Protein AF-0000000081202457 (afdb_homodimer)

Secondary structure (DSSP, 8-state):
----------------------------------------------------------------------------STTT-S---PPPPEEE-TTS-EEE-GGG--S-HHHHHHHHHHHHHHHHHTT--EEEEEEEGGGGGGHHHHHHTT-EEEEEETTEEEEEEE-SSSS--PPP---EEEEEEEEEB-TTSEEEEEEESS--GGGTT--B--EEEPPTT--HHHHHHHHHHHHH---EEEEEEEEEEEE-S-GGG-EEEEEEEEEEES-------TTTEEEEEEEEHHHHHT-HHHHH-HHHHHHHHHHHHHHTT----BEEEEEE-TTT--EEEEEE----SS--TTS--/----------------------------------------------------------------------------SSSTTS---PPPPEEE-TTS-EEE-GGG--SSHHHHHHHHHHHHHHHHHTT--EEEEEEEGGGGGGHHHHHHTT-EEEEEETTEEEEEEE-SSSS--PPP---EEEEEEEEEB-TTSEEEEEEESS--GGGTT--B--EEEPPTT--HHHHHHHHHHHHH---EEEEEEEEEEEE-S-GGG-EEEEEEEEEEES-------TTTEEEEEEEEHHHHHT-HHHHH-HHHHHHHHHHHHHHTT----BEEEEEE-TTT--EEEEEE----SS--TTS--

Sequence (706 aa):
MSEIGRIEKTYSSQFSSFRPLFDVKSTPQFCSYRGMSAKASHSTTPNNTYLTKKALSSVDEEKLGAGNLLYQVNGTNSSLFSRNLRMLDAFDDEYGGVIVDSERLPANPNVFASMLRFSISHWKTKEKKGIWLKLPAEKSDLVPVAVKEGFEYHHAERGYVMLTYWLPKGPSMLPANASHQVGIGGFVINGNNEVLVVQEKYCAPPFSGLWKIPTGFIVESEEIFTGSVREVKEETGIDTEFVEVVAFRHVHNVAFEKSDLFFICMLKPLSTQIMVDDHEIQAAKWMPLVEFVEQPLIQQDCMFKKVIDICIARLGKRYCGLSVHQLASTFDGKTSSLYYNVVDSHHNNCIGNMSEIGRIEKTYSSQFSSFRPLFDVKSTPQFCSYRGMSAKASHSTTPNNTYLTKKALSSVDEEKLGAGNLLYQVNGTNSSLFSRNLRMLDAFDDEYGGVIVDSERLPANPNVFASMLRFSISHWKTKEKKGIWLKLPAEKSDLVPVAVKEGFEYHHAERGYVMLTYWLPKGPSMLPANASHQVGIGGFVINGNNEVLVVQEKYCAPPFSGLWKIPTGFIVESEEIFTGSVREVKEETGIDTEFVEVVAFRHVHNVAFEKSDLFFICMLKPLSTQIMVDDHEIQAAKWMPLVEFVEQPLIQQDCMFKKVIDICIARLGKRYCGLSVHQLASTFDGKTSSLYYNVVDSHHNNCIGN

Organism: Hibiscus trionum (NCBI:txid183268)

Solvent-accessible surface area (backbone atoms only — not comparable to full-atom values): 41752 Å² total; per-residue (Å²): 139,93,77,87,77,89,85,76,92,79,87,76,88,84,83,82,79,84,82,81,81,89,79,87,84,76,86,68,88,81,77,85,72,88,75,86,76,77,76,73,75,86,81,83,83,91,82,85,80,79,83,79,82,78,86,88,82,79,90,74,87,73,81,85,83,87,73,83,71,73,76,67,80,66,83,71,68,71,71,56,69,59,52,74,71,48,59,65,54,63,43,76,48,96,79,50,21,37,37,46,41,59,89,69,57,67,84,49,50,70,60,36,46,55,18,48,54,53,32,52,54,51,38,52,75,70,63,34,39,41,36,40,42,53,38,41,59,91,46,30,67,42,50,33,52,44,42,74,74,61,35,33,40,50,37,33,38,62,60,29,40,34,30,33,37,62,63,55,86,74,81,74,80,72,81,78,69,50,34,21,33,46,33,34,31,36,48,33,51,51,95,82,52,22,31,45,30,30,26,62,64,79,61,59,74,93,48,63,86,46,73,36,57,40,62,43,70,49,55,61,68,50,51,71,60,58,33,38,36,49,42,40,26,57,50,30,44,31,46,51,42,71,64,31,37,52,34,37,35,45,39,55,64,46,80,92,57,20,19,38,37,37,37,35,29,40,33,42,60,77,50,81,64,75,42,68,27,79,86,59,37,65,44,66,48,77,36,50,44,71,60,59,59,62,33,65,71,37,63,63,22,57,56,55,39,49,53,49,50,51,52,53,32,35,76,70,35,48,44,73,36,27,34,77,42,81,42,56,35,69,85,76,62,48,69,30,36,36,32,32,57,76,79,57,76,81,67,64,45,63,46,70,127,133,92,72,88,77,85,85,79,90,80,84,73,86,81,84,83,84,84,83,79,82,91,82,85,82,72,85,69,86,76,86,74,78,86,77,86,78,84,64,84,82,82,86,82,84,88,82,86,88,76,87,78,83,78,88,79,73,88,85,80,89,74,92,74,86,92,85,85,77,78,75,68,80,70,80,74,68,70,72,57,67,61,51,75,73,49,60,64,55,62,44,74,46,99,80,50,20,39,37,45,43,59,88,70,58,68,84,49,50,69,61,36,45,54,19,47,53,53,34,52,55,52,38,52,75,69,64,34,38,43,37,39,41,51,39,42,58,91,45,31,68,42,50,30,53,43,43,75,73,62,35,32,40,50,36,32,38,61,58,30,40,33,30,34,37,63,63,54,87,72,82,73,84,70,80,78,70,51,32,20,33,46,34,34,31,36,50,33,51,51,97,82,53,22,31,44,29,31,26,61,64,77,62,59,75,92,50,63,85,46,72,36,58,40,63,43,70,47,56,59,68,50,51,71,60,56,33,39,36,48,42,40,26,56,50,30,42,31,47,51,42,71,64,31,38,54,34,37,33,45,39,54,63,45,80,92,60,20,20,38,38,38,37,35,28,40,32,40,61,75,51,82,64,75,42,69,28,78,86,59,36,65,45,67,46,79,36,50,46,68,60,59,59,64,33,64,71,37,64,64,20,56,57,54,40,50,55,50,50,50,52,52,31,34,76,69,37,48,42,73,37,27,34,76,42,80,42,56,35,70,84,76,62,48,68,29,36,37,32,33,57,75,77,55,76,81,65,62,43,65,44,64,128

pLDDT: mean 72.24, std 31.88, range [14.23, 98.69]

Nearest PDB structures (foldseek):
  4zbp-assembly2_C-2  TM=9.269E-01  e=1.007E-30  Arabidopsis thaliana
  4zb3-assembly1_A-2  TM=6.103E-01  e=7.722E-30  Arabidopsis thaliana
  3grn-assembly1_A  TM=7.832E-01  e=2.496E-08  Methanosarcina mazei
  3gwy-assembly1_B  TM=7.878E-01  e=4.466E-08  Bacteroides fragilis NCTC 9343
  5lpg-assembly1_B  TM=7.059E-01  e=7.298E-07  Homo sapiens

Structure (mmCIF, N/CA/C/O backbone):
data_AF-0000000081202457-model_v1
#
loop_
_entity.id
_entity.type
_entity.pdbx_description
1 polymer 'Nudix hydrolase homolog 8'
#
loop_
_atom_site.group_PDB
_atom_site.id
_atom_site.type_symbol
_atom_site.label_atom_id
_atom_site.label_alt_id
_atom_site.label_comp_id
_atom_site.label_asym_id
_atom_site.label_entity_id
_atom_site.label_seq_id
_atom_site.pdbx_PDB_ins_code
_atom_site.Cartn_x
_atom_site.Cartn_y
_atom_site.Cartn_z
_atom_site.occupancy
_atom_site.B_iso_or_equiv
_atom_site.auth_seq_id
_atom_site.auth_comp_id
_atom_site.auth_asym_id
_atom_site.auth_atom_id
_atom_site.pdbx_PDB_model_num
ATOM 1 N N . MET A 1 1 ? -31.625 -28.344 55.719 1 16.62 1 MET A N 1
ATOM 2 C CA . MET A 1 1 ? -32.812 -28.141 54.875 1 16.62 1 MET A CA 1
ATOM 3 C C . MET A 1 1 ? -32.469 -27.281 53.656 1 16.62 1 MET A C 1
ATOM 5 O O . MET A 1 1 ? -32.75 -27.656 52.531 1 16.62 1 MET A O 1
ATOM 9 N N . SER A 1 2 ? -32.625 -25.906 53.781 1 17.86 2 SER A N 1
ATOM 10 C CA . SER A 1 2 ? -33.375 -24.938 53 1 17.86 2 SER A CA 1
ATOM 11 C C . SER A 1 2 ? -32.562 -24.422 51.812 1 17.86 2 SER A C 1
ATOM 13 O O . SER A 1 2 ? -31.469 -23.891 52 1 17.86 2 SER A O 1
ATOM 15 N N . GLU A 1 3 ? -32.875 -24.719 50.438 1 18.86 3 GLU A N 1
ATOM 16 C CA . GLU A 1 3 ? -32.625 -24.859 49.031 1 18.86 3 GLU A CA 1
ATOM 17 C C . GLU A 1 3 ? -32.75 -23.516 48.312 1 18.86 3 GLU A C 1
ATOM 19 O O . GLU A 1 3 ? -32.406 -23.406 47.125 1 18.86 3 GLU A O 1
ATOM 24 N N . ILE A 1 4 ? -33.312 -22.453 48.844 1 19.28 4 ILE A N 1
ATOM 25 C CA . ILE A 1 4 ? -34.219 -21.625 48.062 1 19.28 4 ILE A CA 1
ATOM 26 C C . ILE A 1 4 ? -33.438 -20.938 46.938 1 19.28 4 ILE A C 1
ATOM 28 O O . ILE A 1 4 ? -32.375 -20.359 47.156 1 19.28 4 ILE A O 1
ATOM 32 N N . GLY A 1 5 ? -33.906 -20.922 45.5 1 19.33 5 GLY A N 1
ATOM 33 C CA . GLY A 1 5 ? -33.844 -20.812 44.062 1 19.33 5 GLY A CA 1
ATOM 34 C C . GLY A 1 5 ? -33.844 -19.391 43.562 1 19.33 5 GLY A C 1
ATOM 35 O O . GLY A 1 5 ? -34.906 -18.781 43.344 1 19.33 5 GLY A O 1
ATOM 36 N N . ARG A 1 6 ? -33.062 -18.422 43.969 1 17.25 6 ARG A N 1
ATOM 37 C CA . ARG A 1 6 ? -33.281 -17 43.719 1 17.25 6 ARG A CA 1
ATOM 38 C C . ARG A 1 6 ? -33.344 -16.734 42.219 1 17.25 6 ARG A C 1
ATOM 40 O O . ARG A 1 6 ? -32.406 -16.984 41.469 1 17.25 6 ARG A O 1
ATOM 47 N N . ILE A 1 7 ? -34.5 -16.484 41.438 1 18.27 7 ILE A N 1
ATOM 48 C CA . ILE A 1 7 ? -35.219 -16.406 40.156 1 18.27 7 ILE A CA 1
ATOM 49 C C . ILE A 1 7 ? -34.562 -15.336 39.281 1 18.27 7 ILE A C 1
ATOM 51 O O . ILE A 1 7 ? -33.812 -14.484 39.75 1 18.27 7 ILE A O 1
ATOM 55 N N . GLU A 1 8 ? -35.406 -14.352 38.312 1 16.8 8 GLU A N 1
ATOM 56 C CA . GLU A 1 8 ? -35.906 -14.148 36.938 1 16.8 8 GLU A CA 1
ATOM 57 C C . GLU A 1 8 ? -35.406 -12.805 36.406 1 16.8 8 GLU A C 1
ATOM 59 O O . GLU A 1 8 ? -35.562 -12.547 35.188 1 16.8 8 GLU A O 1
ATOM 64 N N . LYS A 1 9 ? -34.875 -11.742 36.875 1 16.97 9 LYS A N 1
ATOM 65 C CA . LYS A 1 9 ? -35.312 -10.422 36.438 1 16.97 9 LYS A CA 1
ATOM 66 C C . LYS A 1 9 ? -34.938 -10.164 34.969 1 16.97 9 LYS A C 1
ATOM 68 O O . LYS A 1 9 ? -33.781 -10.25 34.625 1 16.97 9 LYS A O 1
ATOM 73 N N . THR A 1 10 ? -35.938 -10.086 33.781 1 17.36 10 THR A N 1
ATOM 74 C CA . THR A 1 10 ? -36.188 -9.984 32.344 1 17.36 10 THR A CA 1
ATOM 75 C C . THR A 1 10 ? -35.875 -8.57 31.859 1 17.36 10 THR A C 1
ATOM 77 O O . THR A 1 10 ? -36.688 -7.652 32.062 1 17.36 10 THR A O 1
ATOM 80 N N . TYR A 1 11 ? -34.938 -7.738 32.094 1 16.66 11 TYR A N 1
ATOM 81 C CA . TYR A 1 11 ? -34.969 -6.332 31.719 1 16.66 11 TYR A CA 1
ATOM 82 C C . TYR A 1 11 ? -35.031 -6.176 30.203 1 16.66 11 TYR A C 1
ATOM 84 O O . TYR A 1 11 ? -34.125 -6.648 29.5 1 16.66 11 TYR A O 1
ATOM 92 N N . SER A 1 12 ? -36.25 -5.871 29.344 1 17.72 12 SER A N 1
ATOM 93 C CA . SER A 1 12 ? -36.844 -5.766 28.031 1 17.72 12 SER A CA 1
ATOM 94 C C . SER A 1 12 ? -36.438 -4.484 27.328 1 17.72 12 SER A C 1
ATOM 96 O O . SER A 1 12 ? -36.938 -4.156 26.25 1 17.72 12 SER A O 1
ATOM 98 N N . SER A 1 13 ? -35.562 -3.574 27.656 1 18.08 13 SER A N 1
ATOM 99 C CA . SER A 1 13 ? -35.75 -2.223 27.141 1 18.08 13 SER A CA 1
ATOM 100 C C . SER A 1 13 ? -35.719 -2.203 25.609 1 18.08 13 SER A C 1
ATOM 102 O O . SER A 1 13 ? -35.094 -3.047 24.984 1 18.08 13 SER A O 1
ATOM 104 N N . GLN A 1 14 ? -36.562 -1.277 24.844 1 17.86 14 GLN A N 1
ATOM 105 C CA . GLN A 1 14 ? -37.281 -0.792 23.672 1 17.86 14 GLN A CA 1
ATOM 106 C C . GLN A 1 14 ? -36.344 -0.209 22.625 1 17.86 14 GLN A C 1
ATOM 108 O O . GLN A 1 14 ? -35.656 0.776 22.891 1 17.86 14 GLN A O 1
ATOM 113 N N . PHE A 1 15 ? -35.625 -0.955 21.75 1 17.53 15 PHE A N 1
ATOM 114 C CA . PHE A 1 15 ? -34.719 -0.639 20.656 1 17.53 15 PHE A CA 1
ATOM 115 C C . PHE A 1 15 ? -35.438 0.172 19.578 1 17.53 15 PHE A C 1
ATOM 117 O O . PHE A 1 15 ? -36.344 -0.324 18.922 1 17.53 15 PHE A O 1
ATOM 124 N N . SER A 1 16 ? -35.688 1.486 19.75 1 17.66 16 SER A N 1
ATOM 125 C CA . SER A 1 16 ? -36.344 2.459 18.906 1 17.66 16 SER A CA 1
ATOM 126 C C . SER A 1 16 ? -35.844 2.393 17.469 1 17.66 16 SER A C 1
ATOM 128 O O . SER A 1 16 ? -34.656 2.225 17.234 1 17.66 16 SER A O 1
ATOM 130 N N . SER A 1 17 ? -36.781 2.211 16.406 1 17.94 17 SER A N 1
ATOM 131 C CA . SER A 1 17 ? -37.031 1.878 15.008 1 17.94 17 SER A CA 1
ATOM 132 C C . SER A 1 17 ? -36.656 3.031 14.078 1 17.94 17 SER A C 1
ATOM 134 O O . SER A 1 17 ? -37.25 4.113 14.156 1 17.94 17 SER A O 1
ATOM 136 N N . PHE A 1 18 ? -35.312 3.307 13.828 1 18.59 18 PHE A N 1
ATOM 137 C CA . PHE A 1 18 ? -34.938 4.449 13.008 1 18.59 18 PHE A CA 1
ATOM 138 C C . PHE A 1 18 ? -35.625 4.383 11.641 1 18.59 18 PHE A C 1
ATOM 140 O O . PHE A 1 18 ? -35.719 3.309 11.047 1 18.59 18 PHE A O 1
ATOM 147 N N . ARG A 1 19 ? -36.344 5.484 11.195 1 17.42 19 ARG A N 1
ATOM 148 C CA . ARG A 1 19 ? -37.25 5.895 10.125 1 17.42 19 ARG A CA 1
ATOM 149 C C . ARG A 1 19 ? -36.531 5.824 8.773 1 17.42 19 ARG A C 1
ATOM 151 O O . ARG A 1 19 ? -35.344 6.086 8.672 1 17.42 19 ARG A O 1
ATOM 158 N N . PRO A 1 20 ? -37.25 5.438 7.543 1 18.42 20 PRO A N 1
ATOM 159 C CA . PRO A 1 20 ? -37.094 4.988 6.156 1 18.42 20 PRO A CA 1
ATOM 160 C C . PRO A 1 20 ? -36.781 6.133 5.195 1 18.42 20 PRO A C 1
ATOM 162 O O . PRO A 1 20 ? -36.656 5.914 3.988 1 18.42 20 PRO A O 1
ATOM 165 N N . LEU A 1 21 ? -35.906 7.137 5.445 1 17.05 21 LEU A N 1
ATOM 166 C CA . LEU A 1 21 ? -36.25 8.297 4.629 1 17.05 21 LEU A CA 1
ATOM 167 C C . LEU A 1 21 ? -36.25 7.938 3.148 1 17.05 21 LEU A C 1
ATOM 169 O O . LEU A 1 21 ? -35.594 6.98 2.732 1 17.05 21 LEU A O 1
ATOM 173 N N . PHE A 1 22 ? -36.625 9.023 2.113 1 16.91 22 PHE A N 1
ATOM 174 C CA . PHE A 1 22 ? -37.375 9.297 0.893 1 16.91 22 PHE A CA 1
ATOM 175 C C . PHE A 1 22 ? -36.562 8.93 -0.34 1 16.91 22 PHE A C 1
ATOM 177 O O . PHE A 1 22 ? -35.344 8.766 -0.259 1 16.91 22 PHE A O 1
ATOM 184 N N . ASP A 1 23 ? -36.938 9.414 -1.692 1 17.47 23 ASP A N 1
ATOM 185 C CA . ASP A 1 23 ? -37.406 9.102 -3.039 1 17.47 23 ASP A CA 1
ATOM 186 C C . ASP A 1 23 ? -36.375 9.508 -4.09 1 17.47 23 ASP A C 1
ATOM 188 O O . ASP A 1 23 ? -36.562 9.273 -5.281 1 17.47 23 ASP A O 1
ATOM 192 N N . VAL A 1 24 ? -35.125 10.062 -3.891 1 18.16 24 VAL A N 1
ATOM 193 C CA . VAL A 1 24 ? -34.812 11.047 -4.918 1 18.16 24 VAL A CA 1
ATOM 194 C C . VAL A 1 24 ? -34.656 10.359 -6.273 1 18.16 24 VAL A C 1
ATOM 196 O O . VAL A 1 24 ? -34.156 9.242 -6.352 1 18.16 24 VAL A O 1
ATOM 199 N N . LYS A 1 25 ? -34.844 11.188 -7.504 1 17.77 25 LYS A N 1
ATOM 200 C CA . LYS A 1 25 ? -35.188 11.18 -8.922 1 17.77 25 LYS A CA 1
ATOM 201 C C . LYS A 1 25 ? -34.031 10.688 -9.773 1 17.77 25 LYS A C 1
ATOM 203 O O . LYS A 1 25 ? -32.875 11.016 -9.508 1 17.77 25 LYS A O 1
ATOM 208 N N . SER A 1 26 ? -34.188 9.711 -10.766 1 17.84 26 SER A N 1
ATOM 209 C CA . SER A 1 26 ? -33.562 8.844 -11.773 1 17.84 26 SER A CA 1
ATOM 210 C C . SER A 1 26 ? -33.094 9.656 -12.977 1 17.84 26 SER A C 1
ATOM 212 O O . SER A 1 26 ? -32.688 9.086 -13.992 1 17.84 26 SER A O 1
ATOM 214 N N . THR A 1 27 ? -32.375 10.914 -12.906 1 17.67 27 THR A N 1
ATOM 215 C CA . THR A 1 27 ? -32.469 11.484 -14.25 1 17.67 27 THR A CA 1
ATOM 216 C C . THR A 1 27 ? -31.594 10.68 -15.219 1 17.67 27 THR A C 1
ATOM 218 O O . THR A 1 27 ? -30.391 10.516 -15.008 1 17.67 27 THR A O 1
ATOM 221 N N . PRO A 1 28 ? -32.094 9.984 -16.281 1 17.69 28 PRO A N 1
ATOM 222 C CA . PRO A 1 28 ? -31.578 9.062 -17.297 1 17.69 28 PRO A CA 1
ATOM 223 C C . PRO A 1 28 ? -30.844 9.773 -18.422 1 17.69 28 PRO A C 1
ATOM 225 O O . PRO A 1 28 ? -30.391 9.133 -19.375 1 17.69 28 PRO A O 1
ATOM 228 N N . GLN A 1 29 ? -30.172 10.969 -18.328 1 17.72 29 GLN A N 1
ATOM 229 C CA . GLN A 1 29 ? -30.094 11.516 -19.672 1 17.72 29 GLN A CA 1
ATOM 230 C C . GLN A 1 29 ? -29.266 10.617 -20.578 1 17.72 29 GLN A C 1
ATOM 232 O O . GLN A 1 29 ? -28.156 10.227 -20.234 1 17.72 29 GLN A O 1
ATOM 237 N N . PHE A 1 30 ? -29.922 10.195 -21.75 1 16.8 30 PHE A N 1
ATOM 238 C CA . PHE A 1 30 ? -29.734 9.297 -22.891 1 16.8 30 PHE A CA 1
ATOM 239 C C . PHE A 1 30 ? -28.562 9.742 -23.75 1 16.8 30 PHE A C 1
ATOM 241 O O . PHE A 1 30 ? -28.125 10.891 -23.656 1 16.8 30 PHE A O 1
ATOM 248 N N . CYS A 1 31 ? -28.422 9.195 -24.984 1 16.94 31 CYS A N 1
ATOM 249 C CA . CYS A 1 31 ? -27.562 8.547 -25.969 1 16.94 31 CYS A CA 1
ATOM 250 C C . CYS A 1 31 ? -27.109 9.539 -27.031 1 16.94 31 CYS A C 1
ATOM 252 O O . CYS A 1 31 ? -26.422 9.164 -27.984 1 16.94 31 CYS A O 1
ATOM 254 N N . SER A 1 32 ? -27.469 10.852 -27.125 1 16.92 32 SER A N 1
ATOM 255 C CA . SER A 1 32 ? -27.578 11.18 -28.547 1 16.92 32 SER A CA 1
ATOM 256 C C . SER A 1 32 ? -26.203 11.195 -29.219 1 16.92 32 SER A C 1
ATOM 258 O O . SER A 1 32 ? -25.219 11.656 -28.625 1 16.92 32 SER A O 1
ATOM 260 N N . TYR A 1 33 ? -26.047 10.562 -30.5 1 17.05 33 TYR A N 1
ATOM 261 C CA . TYR A 1 33 ? -25.047 10.133 -31.484 1 17.05 33 TYR A CA 1
ATOM 262 C C . TYR A 1 33 ? -24.531 11.32 -32.281 1 17.05 33 TYR A C 1
ATOM 264 O O . TYR A 1 33 ? -23.75 11.141 -33.219 1 17.05 33 TYR A O 1
ATOM 272 N N . ARG A 1 34 ? -24.891 12.586 -31.938 1 15.95 34 ARG A N 1
ATOM 273 C CA . ARG A 1 34 ? -24.828 13.352 -33.188 1 15.95 34 ARG A CA 1
ATOM 274 C C . ARG A 1 34 ? -23.422 13.305 -33.781 1 15.95 34 ARG A C 1
ATOM 276 O O . ARG A 1 34 ? -22.422 13.398 -33.062 1 15.95 34 ARG A O 1
ATOM 283 N N . GLY A 1 35 ? -23.453 13.188 -35.188 1 15.92 35 GLY A N 1
ATOM 284 C CA . GLY A 1 35 ? -22.578 12.891 -36.312 1 15.92 35 GLY A CA 1
ATOM 285 C C . GLY A 1 35 ? -21.5 13.93 -36.531 1 15.92 35 GLY A C 1
ATOM 286 O O . GLY A 1 35 ? -20.312 13.602 -36.562 1 15.92 35 GLY A O 1
ATOM 287 N N . MET A 1 36 ? -22 15.055 -37.219 1 16.02 36 MET A N 1
ATOM 288 C CA . MET A 1 36 ? -21.406 15.32 -38.531 1 16.02 36 MET A CA 1
ATOM 289 C C . MET A 1 36 ? -20.062 16.047 -38.375 1 16.02 36 MET A C 1
ATOM 291 O O . MET A 1 36 ? -19.734 16.516 -37.281 1 16.02 36 MET A O 1
ATOM 295 N N . SER A 1 37 ? -19.922 17.062 -39.344 1 15.62 37 SER A N 1
ATOM 296 C CA . SER A 1 37 ? -19.047 17.406 -40.469 1 15.62 37 SER A CA 1
ATOM 297 C C . SER A 1 37 ? -18.078 18.531 -40.094 1 15.62 37 SER A C 1
ATOM 299 O O . SER A 1 37 ? -18.5 19.594 -39.656 1 15.62 37 SER A O 1
ATOM 301 N N . ALA A 1 38 ? -16.953 18.219 -39.719 1 17.08 38 ALA A N 1
ATOM 302 C CA . ALA A 1 38 ? -15.883 19.156 -39.375 1 17.08 38 ALA A CA 1
ATOM 303 C C . ALA A 1 38 ? -15.539 20.062 -40.562 1 17.08 38 ALA A C 1
ATOM 305 O O . ALA A 1 38 ? -14.375 20.406 -40.75 1 17.08 38 ALA A O 1
ATOM 306 N N . LYS A 1 39 ? -16.734 20.531 -41.25 1 15.96 39 LYS A N 1
ATOM 307 C CA . LYS A 1 39 ? -16.078 21.156 -42.375 1 15.96 39 LYS A CA 1
ATOM 308 C C . LYS A 1 39 ? -15.156 22.297 -41.938 1 15.96 39 LYS A C 1
ATOM 310 O O . LYS A 1 39 ? -15.555 23.141 -41.125 1 15.96 39 LYS A O 1
ATOM 315 N N . ALA A 1 40 ? -13.922 22.203 -42.188 1 16.55 40 ALA A N 1
ATOM 316 C CA . ALA A 1 40 ? -12.734 23 -41.906 1 16.55 40 ALA A CA 1
ATOM 317 C C . ALA A 1 40 ? -12.812 24.375 -42.594 1 16.55 40 ALA A C 1
ATOM 319 O O . ALA A 1 40 ? -11.938 25.219 -42.406 1 16.55 40 ALA A O 1
ATOM 320 N N . SER A 1 41 ? -14.031 24.547 -43.562 1 14.91 41 SER A N 1
ATOM 321 C CA . SER A 1 41 ? -13.352 25.297 -44.594 1 14.91 41 SER A CA 1
ATOM 322 C C . SER A 1 41 ? -12.805 26.625 -44.062 1 14.91 41 SER A C 1
ATOM 324 O O . SER A 1 41 ? -13.094 27 -42.906 1 14.91 41 SER A O 1
ATOM 326 N N . HIS A 1 42 ? -13.25 27.656 -44.906 1 15.14 42 HIS A N 1
ATOM 327 C CA . HIS A 1 42 ? -12.5 28.609 -45.75 1 15.14 42 HIS A CA 1
ATOM 328 C C . HIS A 1 42 ? -12.188 29.891 -44.969 1 15.14 42 HIS A C 1
ATOM 330 O O . HIS A 1 42 ? -12.75 30.125 -43.906 1 15.14 42 HIS A O 1
ATOM 336 N N . SER A 1 43 ? -12.273 30.969 -45.781 1 15.14 43 SER A N 1
ATOM 337 C CA . SER A 1 43 ? -11.352 32 -46.219 1 15.14 43 SER A CA 1
ATOM 338 C C . SER A 1 43 ? -11.539 33.281 -45.406 1 15.14 43 SER A C 1
ATOM 340 O O . SER A 1 43 ? -10.57 33.875 -44.938 1 15.14 43 SER A O 1
ATOM 342 N N . THR A 1 44 ? -12.773 33.969 -45.656 1 14.91 44 THR A N 1
ATOM 343 C CA . THR A 1 44 ? -12.523 35.219 -46.375 1 14.91 44 THR A CA 1
ATOM 344 C C . THR A 1 44 ? -12.094 36.312 -45.406 1 14.91 44 THR A C 1
ATOM 346 O O . THR A 1 44 ? -12.328 36.219 -44.188 1 14.91 44 THR A O 1
ATOM 349 N N . THR A 1 45 ? -12.555 37.594 -45.875 1 14.97 45 THR A N 1
ATOM 350 C CA . THR A 1 45 ? -11.969 38.875 -46.281 1 14.97 45 THR A CA 1
ATOM 351 C C . THR A 1 45 ? -11.969 39.875 -45.125 1 14.97 45 THR A C 1
ATOM 353 O O . THR A 1 45 ? -12.359 39.531 -44 1 14.97 45 THR A O 1
ATOM 356 N N . PRO A 1 46 ? -12.719 41.062 -45.344 1 15.97 46 PRO A N 1
ATOM 357 C CA . PRO A 1 46 ? -12.102 42.375 -45.531 1 15.97 46 PRO A CA 1
ATOM 358 C C . PRO A 1 46 ? -11.969 43.188 -44.25 1 15.97 46 PRO A C 1
ATOM 360 O O . PRO A 1 46 ? -12.539 42.812 -43.219 1 15.97 46 PRO A O 1
ATOM 363 N N . ASN A 1 47 ? -11.891 44.5 -44.562 1 15.06 47 ASN A N 1
ATOM 364 C CA . ASN A 1 47 ? -11.156 45.75 -44.344 1 15.06 47 ASN A CA 1
ATOM 365 C C . ASN A 1 47 ? -11.695 46.531 -43.156 1 15.06 47 ASN A C 1
ATOM 367 O O . ASN A 1 47 ? -10.938 46.938 -42.281 1 15.06 47 ASN A O 1
ATOM 371 N N . ASN A 1 48 ? -12.609 47.531 -43.531 1 15.19 48 ASN A N 1
ATOM 372 C CA . ASN A 1 48 ? -12.344 48.938 -43.438 1 15.19 48 ASN A CA 1
ATOM 373 C C . ASN A 1 48 ? -12.742 49.5 -42.094 1 15.19 48 ASN A C 1
ATOM 375 O O . ASN A 1 48 ? -13.484 48.875 -41.344 1 15.19 48 ASN A O 1
ATOM 379 N N . THR A 1 49 ? -12.672 50.812 -42.031 1 15.61 49 THR A N 1
ATOM 380 C CA . THR A 1 49 ? -12.203 52.031 -41.375 1 15.61 49 THR A CA 1
ATOM 381 C C . THR A 1 49 ? -13.289 52.625 -40.469 1 15.61 49 THR A C 1
ATOM 383 O O . THR A 1 49 ? -13.047 53.594 -39.75 1 15.61 49 THR A O 1
ATOM 386 N N . TYR A 1 50 ? -14.602 52.062 -40.531 1 14.23 50 TYR A N 1
ATOM 387 C CA . TYR A 1 50 ? -15.445 53.25 -40.5 1 14.23 50 TYR A CA 1
ATOM 388 C C . TYR A 1 50 ? -15.25 54 -39.219 1 14.23 50 TYR A C 1
ATOM 390 O O . TYR A 1 50 ? -14.664 53.5 -38.25 1 14.23 50 TYR A O 1
ATOM 398 N N . LEU A 1 51 ? -16.453 54.562 -38.812 1 14.57 51 LEU A N 1
ATOM 399 C CA . LEU A 1 51 ? -17.047 55.875 -38.625 1 14.57 51 LEU A CA 1
ATOM 400 C C . LEU A 1 51 ? -16.891 56.344 -37.188 1 14.57 51 LEU A C 1
ATOM 402 O O . LEU A 1 51 ? -16.859 55.531 -36.25 1 14.57 51 LEU A O 1
ATOM 406 N N . THR A 1 52 ? -16.641 57.656 -37.156 1 15.15 52 THR A N 1
ATOM 407 C CA . THR A 1 52 ? -16.297 58.844 -36.375 1 15.15 52 THR A CA 1
ATOM 408 C C . THR A 1 52 ? -17.391 59.156 -35.344 1 15.15 52 THR A C 1
ATOM 410 O O . THR A 1 52 ? -17.297 60.125 -34.625 1 15.15 52 THR A O 1
ATOM 413 N N . LYS A 1 53 ? -18.516 58.344 -35.312 1 14.64 53 LYS A N 1
ATOM 414 C CA . LYS A 1 53 ? -19.547 59.312 -34.969 1 14.64 53 LYS A CA 1
ATOM 415 C C . LYS A 1 53 ? -19.203 60.062 -33.688 1 14.64 53 LYS A C 1
ATOM 417 O O . LYS A 1 53 ? -18.438 59.531 -32.844 1 14.64 53 LYS A O 1
ATOM 422 N N . LYS A 1 54 ? -20.312 60.719 -33.312 1 15.3 54 LYS A N 1
ATOM 423 C CA . LYS A 1 54 ? -20.781 62.062 -32.938 1 15.3 54 LYS A CA 1
ATOM 424 C C . LYS A 1 54 ? -20.688 62.281 -31.438 1 15.3 54 LYS A C 1
ATOM 426 O O . LYS A 1 54 ? -20.188 63.312 -31 1 15.3 54 LYS A O 1
ATOM 431 N N . ALA A 1 55 ? -21.688 61.812 -30.688 1 14.64 55 ALA A N 1
ATOM 432 C CA . ALA A 1 55 ? -22.609 62.812 -30.172 1 14.64 55 ALA A CA 1
ATOM 433 C C . ALA A 1 55 ? -22.047 63.469 -28.906 1 14.64 55 ALA A C 1
ATOM 435 O O . ALA A 1 55 ? -21.188 62.906 -28.234 1 14.64 55 ALA A O 1
ATOM 436 N N . LEU A 1 56 ? -23.109 64.062 -28.234 1 14.78 56 LEU A N 1
ATOM 437 C CA . LEU A 1 56 ? -23.531 65.375 -27.641 1 14.78 56 LEU A CA 1
ATOM 438 C C . LEU A 1 56 ? -23.078 65.438 -26.188 1 14.78 56 LEU A C 1
ATOM 440 O O . LEU A 1 56 ? -22.969 64.438 -25.484 1 14.78 56 LEU A O 1
ATOM 444 N N . SER A 1 57 ? -22.875 66.688 -25.891 1 15.05 57 SER A N 1
ATOM 445 C CA . SER A 1 57 ? -22.188 67.625 -24.984 1 15.05 57 SER A CA 1
ATOM 446 C C . SER A 1 57 ? -22.688 67.438 -23.547 1 15.05 57 SER A C 1
ATOM 448 O O . SER A 1 57 ? -21.891 67.25 -22.641 1 15.05 57 SER A O 1
ATOM 450 N N . SER A 1 58 ? -23.672 68.312 -23.203 1 15.3 58 SER A N 1
ATOM 451 C CA . SER A 1 58 ? -23.406 69.5 -22.328 1 15.3 58 SER A CA 1
ATOM 452 C C . SER A 1 58 ? -23.719 69.125 -20.875 1 15.3 58 SER A C 1
ATOM 454 O O . SER A 1 58 ? -22.922 69.438 -19.984 1 15.3 58 SER A O 1
ATOM 456 N N . VAL A 1 59 ? -25.078 69.188 -20.453 1 16.22 59 VAL A N 1
ATOM 457 C CA . VAL A 1 59 ? -25.516 70.25 -19.547 1 16.22 59 VAL A CA 1
ATOM 458 C C . VAL A 1 59 ? -25.188 69.875 -18.109 1 16.22 59 VAL A C 1
ATOM 460 O O . VAL A 1 59 ? -25.203 68.688 -17.75 1 16.22 59 VAL A O 1
ATOM 463 N N . ASP A 1 60 ? -25.094 70.938 -17.188 1 16.16 60 ASP A N 1
ATOM 464 C CA . ASP A 1 60 ? -24.438 71.562 -16.047 1 16.16 60 ASP A CA 1
ATOM 465 C C . ASP A 1 60 ? -25.141 71.188 -14.742 1 16.16 60 ASP A C 1
ATOM 467 O O . ASP A 1 60 ? -24.609 71.438 -13.656 1 16.16 60 ASP A O 1
ATOM 471 N N . GLU A 1 61 ? -26.5 70.938 -14.703 1 17.19 61 GLU A N 1
ATOM 472 C CA . GLU A 1 61 ? -27.172 71.625 -13.617 1 17.19 61 GLU A CA 1
ATOM 473 C C . GLU A 1 61 ? -26.75 71.062 -12.258 1 17.19 61 GLU A C 1
ATOM 475 O O . GLU A 1 61 ? -26.797 69.875 -12.023 1 17.19 61 GLU A O 1
ATOM 480 N N . GLU A 1 62 ? -26.234 72.062 -11.391 1 17.34 62 GLU A N 1
ATOM 481 C CA . GLU A 1 62 ? -25.531 72.062 -10.109 1 17.34 62 GLU A CA 1
ATOM 482 C C . GLU A 1 62 ? -26.484 71.75 -8.961 1 17.34 62 GLU A C 1
ATOM 484 O O . GLU A 1 62 ? -26.078 71.75 -7.793 1 17.34 62 GLU A O 1
ATOM 489 N N . LYS A 1 63 ? -27.766 71.5 -9.211 1 18.02 63 LYS A N 1
ATOM 490 C CA . LYS A 1 63 ? -28.562 71.938 -8.07 1 18.02 63 LYS A CA 1
ATOM 491 C C . LYS A 1 63 ? -28.047 71.312 -6.773 1 18.02 63 LYS A C 1
ATOM 493 O O . LYS A 1 63 ? -27.641 70.188 -6.766 1 18.02 63 LYS A O 1
ATOM 498 N N . LEU A 1 64 ? -28.266 72.188 -5.715 1 17.5 64 LEU A N 1
ATOM 499 C CA . LEU A 1 64 ? -27.844 72.625 -4.387 1 17.5 64 LEU A CA 1
ATOM 500 C C . LEU A 1 64 ? -28.125 71.562 -3.344 1 17.5 64 LEU A C 1
ATOM 502 O O . LEU A 1 64 ? -28.656 70.5 -3.672 1 17.5 64 LEU A O 1
ATOM 506 N N . GLY A 1 65 ? -28.859 72 -2.217 1 16.33 65 GLY A N 1
ATOM 507 C CA . GLY A 1 65 ? -28.516 72.312 -0.844 1 16.33 65 GLY A CA 1
ATOM 508 C C . GLY A 1 65 ? -28.75 71.188 0.13 1 16.33 65 GLY A C 1
ATOM 509 O O . GLY A 1 65 ? -27.844 70.812 0.878 1 16.33 65 GLY A O 1
ATOM 510 N N . ALA A 1 66 ? -30.016 71.25 0.773 1 19.2 66 ALA A N 1
ATOM 511 C CA . ALA A 1 66 ? -30.297 71.312 2.203 1 19.2 66 ALA A CA 1
ATOM 512 C C . ALA A 1 66 ? -30.266 69.938 2.836 1 19.2 66 ALA A C 1
ATOM 514 O O . ALA A 1 66 ? -30.875 69 2.324 1 19.2 66 ALA A O 1
ATOM 515 N N . GLY A 1 67 ? -29.359 69.875 3.898 1 17.94 67 GLY A N 1
ATOM 516 C CA . GLY A 1 67 ? -28.828 68.812 4.738 1 17.94 67 GLY A CA 1
ATOM 517 C C . GLY A 1 67 ? -29.859 68.25 5.707 1 17.94 67 GLY A C 1
ATOM 518 O O . GLY A 1 67 ? -29.578 68.062 6.898 1 17.94 67 GLY A O 1
ATOM 519 N N . ASN A 1 68 ? -31.172 68.125 5.418 1 18.88 68 ASN A N 1
ATOM 520 C CA . ASN A 1 68 ? -32.031 67.75 6.512 1 18.88 68 ASN A CA 1
ATOM 521 C C . ASN A 1 68 ? -31.453 66.5 7.266 1 18.88 68 ASN A C 1
ATOM 523 O O . ASN A 1 68 ? -31.234 65.438 6.68 1 18.88 68 ASN A O 1
ATOM 527 N N . LEU A 1 69 ? -30.828 66.875 8.406 1 19.42 69 LEU A N 1
ATOM 528 C CA . LEU A 1 69 ? -30.188 66 9.375 1 19.42 69 LEU A CA 1
ATOM 529 C C . LEU A 1 69 ? -31.219 65.125 10.023 1 19.42 69 LEU A C 1
ATOM 531 O O . LEU A 1 69 ? -31.812 65.438 11.055 1 19.42 69 LEU A O 1
ATOM 535 N N . LEU A 1 70 ? -32.406 64.812 9.477 1 19.14 70 LEU A N 1
ATOM 536 C CA . LEU A 1 70 ? -33.25 64 10.32 1 19.14 70 LEU A CA 1
ATOM 537 C C . LEU A 1 70 ? -32.469 62.844 10.906 1 19.14 70 LEU A C 1
ATOM 539 O O . LEU A 1 70 ? -31.812 62.094 10.172 1 19.14 70 LEU A O 1
ATOM 543 N N . TYR A 1 71 ? -32.219 63 12.195 1 21.58 71 TYR A N 1
ATOM 544 C CA . TYR A 1 71 ? -31.609 62.062 13.102 1 21.58 71 TYR A CA 1
ATOM 545 C C . TYR A 1 71 ? -32.375 60.719 13.078 1 21.58 71 TYR A C 1
ATOM 547 O O . TYR A 1 71 ? -33.375 60.562 13.742 1 21.58 71 TYR A O 1
ATOM 555 N N . GLN A 1 72 ? -32.875 60.25 12.023 1 23.97 72 GLN A N 1
ATOM 556 C CA . GLN A 1 72 ? -33.594 58.969 12.18 1 23.97 72 GLN A CA 1
ATOM 557 C C . GLN A 1 72 ? -32.75 57.969 12.945 1 23.97 72 GLN A C 1
ATOM 559 O O . GLN A 1 72 ? -31.625 57.625 12.516 1 23.97 72 GLN A O 1
ATOM 564 N N . VAL A 1 73 ? -32.969 57.969 14.266 1 26.5 73 VAL A N 1
ATOM 565 C CA . VAL A 1 73 ? -32.438 56.906 15.109 1 26.5 73 VAL A CA 1
ATOM 566 C C . VAL A 1 73 ? -32.625 55.531 14.422 1 26.5 73 VAL A C 1
ATOM 568 O O . VAL A 1 73 ? -33.75 55.094 14.203 1 26.5 73 VAL A O 1
ATOM 571 N N . ASN A 1 74 ? -31.828 55.219 13.5 1 25.44 74 ASN A N 1
ATOM 572 C CA . ASN A 1 74 ? -31.781 53.969 12.789 1 25.44 74 ASN A CA 1
ATOM 573 C C . ASN A 1 74 ? -31.719 52.781 13.766 1 25.44 74 ASN A C 1
ATOM 575 O O . ASN A 1 74 ? -30.953 52.812 14.719 1 25.44 74 ASN A O 1
ATOM 579 N N . GLY A 1 75 ? -32.906 52.188 14.094 1 29.67 75 GLY A N 1
ATOM 580 C CA . GLY A 1 75 ? -33.062 50.875 14.68 1 29.67 75 GLY A CA 1
ATOM 581 C C . GLY A 1 75 ? -31.906 49.938 14.43 1 29.67 75 GLY A C 1
ATOM 582 O O . GLY A 1 75 ? -31.594 49.594 13.281 1 29.67 75 GLY A O 1
ATOM 583 N N . THR A 1 76 ? -30.859 50.062 15.266 1 27.52 76 THR A N 1
ATOM 584 C CA . THR A 1 76 ? -29.547 49.438 15.18 1 27.52 76 THR A CA 1
ATOM 585 C C . THR A 1 76 ? -29.656 48 14.648 1 27.52 76 THR A C 1
ATOM 587 O O . THR A 1 76 ? -30.734 47.375 14.727 1 27.52 76 THR A O 1
ATOM 590 N N . ASN A 1 77 ? -28.438 47.344 14.266 1 29.47 77 ASN A N 1
ATOM 591 C CA . ASN A 1 77 ? -27.938 46.219 13.469 1 29.47 77 ASN A CA 1
ATOM 592 C C . ASN A 1 77 ? -28.312 44.875 14.07 1 29.47 77 ASN A C 1
ATOM 594 O O . ASN A 1 77 ? -27.5 44.25 14.758 1 29.47 77 ASN A O 1
ATOM 598 N N . SER A 1 78 ? -29.25 44.75 14.891 1 31.94 78 SER A N 1
ATOM 599 C CA . SER A 1 78 ? -29.578 43.375 15.266 1 31.94 78 SER A CA 1
ATOM 600 C C . SER A 1 78 ? -29.672 42.469 14.039 1 31.94 78 SER A C 1
ATOM 602 O O . SER A 1 78 ? -29.859 41.281 14.164 1 31.94 78 SER A O 1
ATOM 604 N N . SER A 1 79 ? -30.188 43.031 12.992 1 33.56 79 SER A N 1
ATOM 605 C CA . SER A 1 79 ? -30.25 42.344 11.703 1 33.56 79 SER A CA 1
ATOM 606 C C . SER A 1 79 ? -28.844 42.062 11.164 1 33.56 79 SER A C 1
ATOM 608 O O . SER A 1 79 ? -28.703 41.469 10.102 1 33.56 79 SER A O 1
ATOM 610 N N . LEU A 1 80 ? -27.875 42.812 11.555 1 33.28 80 LEU A N 1
ATOM 611 C CA . LEU A 1 80 ? -26.531 42.719 10.969 1 33.28 80 LEU A CA 1
ATOM 612 C C . LEU A 1 80 ? -25.922 41.344 11.219 1 33.28 80 LEU A C 1
ATOM 614 O O . LEU A 1 80 ? -25.203 40.812 10.367 1 33.28 80 LEU A O 1
ATOM 618 N N . PHE A 1 81 ? -26.016 41.031 12.531 1 33.75 81 PHE A N 1
ATOM 619 C CA . PHE A 1 81 ? -25.359 39.75 12.734 1 33.75 81 PHE A CA 1
ATOM 620 C C . PHE A 1 81 ? -26.156 38.625 12.086 1 33.75 81 PHE A C 1
ATOM 622 O O . PHE A 1 81 ? -26.094 37.469 12.523 1 33.75 81 PHE A O 1
ATOM 629 N N . SER A 1 82 ? -27.344 38.906 11.742 1 37.34 82 SER A N 1
ATOM 630 C CA . SER A 1 82 ? -27.766 37.781 10.93 1 37.34 82 SER A CA 1
ATOM 631 C C . SER A 1 82 ? -26.672 37.344 9.969 1 37.34 82 SER A C 1
ATOM 633 O O . SER A 1 82 ? -26.609 37.812 8.828 1 37.34 82 SER A O 1
ATOM 635 N N . ARG A 1 83 ? -25.469 37.562 10.398 1 39.88 83 ARG A N 1
ATOM 636 C CA . ARG A 1 83 ? -24.25 37.188 9.68 1 39.88 83 ARG A CA 1
ATOM 637 C C . ARG A 1 83 ? -24.516 36 8.758 1 39.88 83 ARG A C 1
ATOM 639 O O . ARG A 1 83 ? -24.969 34.938 9.211 1 39.88 83 ARG A O 1
ATOM 646 N N . ASN A 1 84 ? -25.047 36.219 7.688 1 45.41 84 ASN A N 1
ATOM 647 C CA . ASN A 1 84 ? -25.078 35.25 6.598 1 45.41 84 ASN A CA 1
ATOM 648 C C . ASN A 1 84 ? -24.016 34.188 6.785 1 45.41 84 ASN A C 1
ATOM 650 O O . ASN A 1 84 ? -22.891 34.344 6.332 1 45.41 84 ASN A O 1
ATOM 654 N N . LEU A 1 85 ? -24.109 33.719 7.965 1 60.91 85 LEU A N 1
ATOM 655 C CA . LEU A 1 85 ? -23.203 32.594 8.125 1 60.91 85 LEU A CA 1
ATOM 656 C C . LEU A 1 85 ? -23.203 31.719 6.879 1 60.91 85 LEU A C 1
ATOM 658 O O . LEU A 1 85 ? -24.266 31.266 6.434 1 60.91 85 LEU A O 1
ATOM 662 N N . ARG A 1 86 ? -22.359 32 6.109 1 84.31 86 ARG A N 1
ATOM 663 C CA . ARG A 1 86 ? -22.172 31.266 4.867 1 84.31 86 ARG A CA 1
ATOM 664 C C . ARG A 1 86 ? -21.547 29.906 5.133 1 84.31 86 ARG A C 1
ATOM 666 O O . ARG A 1 86 ? -20.625 29.781 5.949 1 84.31 86 ARG A O 1
ATOM 673 N N . MET A 1 87 ? -22.281 29 4.805 1 93.38 87 MET A N 1
ATOM 674 C CA . MET A 1 87 ? -21.781 27.609 4.824 1 93.38 87 MET A CA 1
ATOM 675 C C . MET A 1 87 ? -20.625 27.438 3.852 1 93.38 87 MET A C 1
ATOM 677 O O . MET A 1 87 ? -20.516 28.172 2.867 1 93.38 87 MET A O 1
ATOM 681 N N . LEU A 1 88 ? -19.781 26.609 4.309 1 96.94 88 LEU A N 1
ATOM 682 C CA . LEU A 1 88 ? -18.766 26.203 3.332 1 96.94 88 LEU A CA 1
ATOM 683 C C . LEU A 1 88 ? -19.422 25.516 2.137 1 96.94 88 LEU A C 1
ATOM 685 O O . LEU A 1 88 ? -20.391 24.766 2.297 1 96.94 88 LEU A O 1
ATOM 689 N N . ASP A 1 89 ? -18.891 25.828 0.976 1 96.62 89 ASP A N 1
ATOM 690 C CA . ASP A 1 89 ? -19.328 25.094 -0.207 1 96.62 89 ASP A CA 1
ATOM 691 C C . ASP A 1 89 ? -18.922 23.625 -0.128 1 96.62 89 ASP A C 1
ATOM 693 O O . ASP A 1 89 ? -17.75 23.312 0.159 1 96.62 89 ASP A O 1
ATOM 697 N N . ALA A 1 90 ? -19.984 22.75 -0.369 1 97 90 ALA A N 1
ATOM 698 C CA . ALA A 1 90 ? -19.703 21.312 -0.243 1 97 90 ALA A CA 1
ATOM 699 C C . ALA A 1 90 ? -20.641 20.5 -1.118 1 97 90 ALA A C 1
ATOM 701 O O . ALA A 1 90 ? -21.641 21.016 -1.639 1 97 90 ALA A O 1
ATOM 702 N N . PHE A 1 91 ? -20.219 19.219 -1.339 1 95.94 91 PHE A N 1
ATOM 703 C CA . PHE A 1 91 ? -21.031 18.266 -2.078 1 95.94 91 PHE A CA 1
ATOM 704 C C . PHE A 1 91 ? -21.219 16.984 -1.274 1 95.94 91 PHE A C 1
ATOM 706 O O . PHE A 1 91 ? -20.375 16.641 -0.442 1 95.94 91 PHE A O 1
ATOM 713 N N . ASP A 1 92 ? -22.312 16.359 -1.631 1 93.31 92 ASP A N 1
ATOM 714 C CA . ASP A 1 92 ? -22.578 15.07 -0.98 1 93.31 92 ASP A CA 1
ATOM 715 C C . ASP A 1 92 ? -21.719 13.969 -1.596 1 93.31 92 ASP A C 1
ATOM 717 O O . ASP A 1 92 ? -21.531 13.93 -2.812 1 93.31 92 ASP A O 1
ATOM 721 N N . ASP A 1 93 ? -21.219 13.133 -0.718 1 88.06 93 ASP A N 1
ATOM 722 C CA . ASP A 1 93 ? -20.578 11.938 -1.274 1 88.06 93 ASP A CA 1
ATOM 723 C C . ASP A 1 93 ? -21.578 10.797 -1.412 1 88.06 93 ASP A C 1
ATOM 725 O O . ASP A 1 93 ? -22.766 10.969 -1.151 1 88.06 93 ASP A O 1
ATOM 729 N N . GLU A 1 94 ? -21.172 9.633 -1.937 1 78.94 94 GLU A N 1
ATOM 730 C CA . GLU A 1 94 ? -22.047 8.508 -2.246 1 78.94 94 GLU A CA 1
ATOM 731 C C . GLU A 1 94 ? -22.375 7.703 -0.994 1 78.94 94 GLU A C 1
ATOM 733 O O . GLU A 1 94 ? -23.219 6.801 -1.032 1 78.94 94 GLU A O 1
ATOM 738 N N . TYR A 1 95 ? -21.859 8.125 0.133 1 82.25 95 TYR A N 1
ATOM 739 C CA . TYR A 1 95 ? -22 7.309 1.332 1 82.25 95 TYR A CA 1
ATOM 740 C C . TYR A 1 95 ? -22.688 8.086 2.447 1 82.25 95 TYR A C 1
ATOM 742 O O . TYR A 1 95 ? -22.609 7.715 3.619 1 82.25 95 TYR A O 1
ATOM 750 N N . GLY A 1 96 ? -23.281 9.211 2.076 1 88.94 96 GLY A N 1
ATOM 751 C CA . GLY A 1 96 ? -23.984 10.016 3.061 1 88.94 96 GLY A CA 1
ATOM 752 C C . GLY A 1 96 ? -23.094 11.023 3.754 1 88.94 96 GLY A C 1
ATOM 753 O O . GLY A 1 96 ? -23.469 11.586 4.785 1 88.94 96 GLY A O 1
ATOM 754 N N . GLY A 1 97 ? -21.906 11.18 3.209 1 94.06 97 GLY A N 1
ATOM 755 C CA . GLY A 1 97 ? -20.984 12.164 3.748 1 94.06 97 GLY A CA 1
ATOM 756 C C . GLY A 1 97 ? -20.906 13.438 2.922 1 94.06 97 GLY A C 1
ATOM 757 O O . GLY A 1 97 ? -21.766 13.672 2.066 1 94.06 97 GLY A O 1
ATOM 758 N N . VAL A 1 98 ? -19.984 14.289 3.385 1 97 98 VAL A N 1
ATOM 759 C CA . VAL A 1 98 ? -19.844 15.594 2.75 1 97 98 VAL A CA 1
ATOM 760 C C . VAL A 1 98 ? -18.391 15.812 2.328 1 97 98 VAL A C 1
ATOM 762 O O . VAL A 1 98 ? -17.469 15.484 3.07 1 97 98 VAL A O 1
ATOM 765 N N . ILE A 1 99 ? -18.219 16.359 1.151 1 97.44 99 ILE A N 1
ATOM 766 C CA . ILE A 1 99 ? -16.922 16.781 0.658 1 97.44 99 ILE A CA 1
ATOM 767 C C . ILE A 1 99 ? -16.875 18.297 0.538 1 97.44 99 ILE A C 1
ATOM 769 O O . ILE A 1 99 ? -17.609 18.891 -0.267 1 97.44 99 ILE A O 1
ATOM 773 N N . VAL A 1 100 ? -16.047 18.938 1.298 1 98.19 100 VAL A N 1
ATOM 774 C CA . VAL A 1 100 ? -15.93 20.391 1.252 1 98.19 100 VAL A CA 1
ATOM 775 C C . VAL A 1 100 ? -15.18 20.797 -0.009 1 98.19 100 VAL A C 1
ATOM 777 O O . VAL A 1 100 ? -14.172 20.188 -0.373 1 98.19 100 VAL A O 1
ATOM 780 N N . ASP A 1 101 ? -15.609 21.781 -0.669 1 97.12 101 ASP A N 1
ATOM 781 C CA . ASP A 1 101 ? -14.961 22.297 -1.876 1 97.12 101 ASP A CA 1
ATOM 782 C C . ASP A 1 101 ? -13.695 23.078 -1.532 1 97.12 101 ASP A C 1
ATOM 784 O O . ASP A 1 101 ? -13.773 24.234 -1.127 1 97.12 101 ASP A O 1
ATOM 788 N N . SER A 1 102 ? -12.594 22.547 -1.851 1 96.06 102 SER A N 1
ATOM 789 C CA . SER A 1 102 ? -11.312 23.125 -1.456 1 96.06 102 SER A CA 1
ATOM 790 C C . SER A 1 102 ? -10.992 24.375 -2.264 1 96.06 102 SER A C 1
ATOM 792 O O . SER A 1 102 ? -10.18 25.203 -1.84 1 96.06 102 SER A O 1
ATOM 794 N N . GLU A 1 103 ? -11.578 24.562 -3.357 1 94.69 103 GLU A N 1
ATOM 795 C CA . GLU A 1 103 ? -11.289 25.703 -4.238 1 94.69 103 GLU A CA 1
ATOM 796 C C . GLU A 1 103 ? -12.023 26.953 -3.777 1 94.69 103 GLU A C 1
ATOM 798 O O . GLU A 1 103 ? -11.711 28.062 -4.219 1 94.69 103 GLU A O 1
ATOM 803 N N . ARG A 1 104 ? -12.984 26.812 -2.928 1 95.12 104 ARG A N 1
ATOM 804 C CA . ARG A 1 104 ? -13.812 27.953 -2.531 1 95.12 104 ARG A CA 1
ATOM 805 C C . ARG A 1 104 ? -13.68 28.234 -1.04 1 95.12 104 ARG A C 1
ATOM 807 O O . ARG A 1 104 ? -14.555 28.859 -0.438 1 95.12 104 ARG A O 1
ATOM 814 N N . LEU A 1 105 ? -12.641 27.766 -0.511 1 96.38 105 LEU A N 1
ATOM 815 C CA . LEU A 1 105 ? -12.391 28.016 0.904 1 96.38 105 LEU A CA 1
ATOM 816 C C . LEU A 1 105 ? -11.992 29.469 1.135 1 96.38 105 LEU A C 1
ATOM 818 O O . LEU A 1 105 ? -11.25 30.047 0.333 1 96.38 105 LEU A O 1
ATOM 822 N N . PRO A 1 106 ? -12.438 30.031 2.217 1 94.94 106 PRO A N 1
ATOM 823 C CA . PRO A 1 106 ? -11.977 31.375 2.549 1 94.94 106 PRO A CA 1
ATOM 824 C C . PRO A 1 106 ? -10.492 31.422 2.912 1 94.94 106 PRO A C 1
ATOM 826 O O . PRO A 1 106 ? -9.953 30.438 3.436 1 94.94 106 PRO A O 1
ATOM 829 N N . ALA A 1 107 ? -9.859 32.531 2.74 1 93.06 107 ALA A N 1
ATOM 830 C CA . ALA A 1 107 ? -8.438 32.688 3.041 1 93.06 107 ALA A CA 1
ATOM 831 C C . ALA A 1 107 ? -8.227 33.062 4.512 1 93.06 107 ALA A C 1
ATOM 833 O O . ALA A 1 107 ? -7.25 32.594 5.129 1 93.06 107 ALA A O 1
ATOM 834 N N . ASN A 1 108 ? -9.172 33.781 4.992 1 94.75 108 ASN A N 1
ATOM 835 C CA . ASN A 1 108 ? -9.062 34.25 6.371 1 94.75 108 ASN A CA 1
ATOM 836 C C . ASN A 1 108 ? -9.438 33.156 7.363 1 94.75 108 ASN A C 1
ATOM 838 O O . ASN A 1 108 ? -10.57 32.656 7.355 1 94.75 108 ASN A O 1
ATOM 842 N N . PRO A 1 109 ? -8.523 32.781 8.266 1 96.75 109 PRO A N 1
ATOM 843 C CA . PRO A 1 109 ? -8.781 31.688 9.211 1 96.75 109 PRO A CA 1
ATOM 844 C C . PRO A 1 109 ? -9.969 31.953 10.117 1 96.75 109 PRO A C 1
ATOM 846 O O . PRO A 1 109 ? -10.695 31.031 10.492 1 96.75 109 PRO A O 1
ATOM 849 N N . ASN A 1 110 ? -10.148 33.188 10.516 1 95.44 110 ASN A N 1
ATOM 850 C CA . ASN A 1 110 ? -11.266 33.5 11.391 1 95.44 110 ASN A CA 1
ATOM 851 C C . ASN A 1 110 ? -12.609 33.312 10.688 1 95.44 110 ASN A C 1
ATOM 853 O O . ASN A 1 110 ? -13.555 32.781 11.273 1 95.44 110 ASN A O 1
ATOM 857 N N . VAL A 1 111 ? -12.594 33.781 9.438 1 96 111 VAL A N 1
ATOM 858 C CA . VAL A 1 111 ? -13.789 33.594 8.633 1 96 111 VAL A CA 1
ATOM 859 C C . VAL A 1 111 ? -14.031 32.094 8.414 1 96 111 VAL A C 1
ATOM 861 O O . VAL A 1 111 ? -15.164 31.609 8.555 1 96 111 VAL A O 1
ATOM 864 N N . PHE A 1 112 ? -13 31.438 8.125 1 97.38 112 PHE A N 1
ATOM 865 C CA . PHE A 1 112 ? -13.07 30 7.93 1 97.38 112 PHE A CA 1
ATOM 866 C C . PHE A 1 112 ? -13.617 29.312 9.172 1 97.38 112 PHE A C 1
ATOM 868 O O . PHE A 1 112 ? -14.461 28.406 9.078 1 97.38 112 PHE A O 1
ATOM 875 N N . ALA A 1 113 ? -13.133 29.641 10.281 1 97.12 113 ALA A N 1
ATOM 876 C CA . ALA A 1 113 ? -13.547 29.031 11.547 1 97.12 113 ALA A CA 1
ATOM 877 C C . ALA A 1 113 ? -15.055 29.172 11.742 1 97.12 113 ALA A C 1
ATOM 879 O O . ALA A 1 113 ? -15.727 28.188 12.086 1 97.12 113 ALA A O 1
ATOM 880 N N . SER A 1 114 ? -15.562 30.328 11.547 1 96.38 114 SER A N 1
ATOM 881 C CA . SER A 1 114 ? -16.984 30.594 11.719 1 96.38 114 SER A CA 1
ATOM 882 C C . SER A 1 114 ? -17.828 29.781 10.734 1 96.38 114 SER A C 1
ATOM 884 O O . SER A 1 114 ? -18.812 29.156 11.117 1 96.38 114 SER A O 1
ATOM 886 N N . MET A 1 115 ? -17.359 29.812 9.547 1 96.94 115 MET A N 1
ATOM 887 C CA . MET A 1 115 ? -18.078 29.078 8.516 1 96.94 115 MET A CA 1
ATOM 888 C C . MET A 1 115 ? -18.047 27.578 8.789 1 96.94 115 MET A C 1
ATOM 890 O O . MET A 1 115 ? -19.047 26.875 8.586 1 96.94 115 MET A O 1
ATOM 894 N N . LEU A 1 116 ? -16.922 27.109 9.219 1 97.69 116 LEU A N 1
ATOM 895 C CA . LEU A 1 116 ? -16.734 25.688 9.492 1 97.69 116 LEU A CA 1
ATOM 896 C C . LEU A 1 116 ? -17.656 25.234 10.617 1 97.69 116 LEU A C 1
ATOM 898 O O . LEU A 1 116 ? -18.344 24.203 10.484 1 97.69 116 LEU A O 1
ATOM 902 N N . ARG A 1 117 ? -17.688 25.969 11.68 1 96.75 117 ARG A N 1
ATOM 903 C CA . ARG A 1 117 ? -18.547 25.625 12.82 1 96.75 117 ARG A CA 1
ATOM 904 C C . ARG A 1 117 ? -20.016 25.578 12.406 1 96.75 117 ARG A C 1
ATOM 906 O O . ARG A 1 117 ? -20.734 24.656 12.781 1 96.75 117 ARG A O 1
ATOM 913 N N . PHE A 1 118 ? -20.375 26.594 11.664 1 96.56 118 PHE A N 1
ATOM 914 C CA . PHE A 1 118 ? -21.75 26.656 11.18 1 96.56 118 PHE A CA 1
ATOM 915 C C . PHE A 1 118 ? -22.047 25.469 10.281 1 96.56 118 PHE A C 1
ATOM 917 O O . PHE A 1 118 ? -23.109 24.844 10.398 1 96.56 118 PHE A O 1
ATOM 924 N N . SER A 1 119 ? -21.172 25.141 9.406 1 97.75 119 SER A N 1
ATOM 925 C CA . SER A 1 119 ? -21.359 24.031 8.477 1 97.75 119 SER A CA 1
ATOM 926 C C . SER A 1 119 ? -21.453 22.703 9.203 1 97.75 119 SER A C 1
ATOM 928 O O . SER A 1 119 ? -22.297 21.875 8.875 1 97.75 119 SER A O 1
ATOM 930 N N . ILE A 1 120 ? -20.562 22.516 10.172 1 97.25 120 ILE A N 1
ATOM 931 C CA . ILE A 1 120 ? -20.562 21.266 10.945 1 97.25 120 ILE A CA 1
ATOM 932 C C . ILE A 1 120 ? -21.922 21.094 11.625 1 97.25 120 ILE A C 1
ATOM 934 O O . ILE A 1 120 ? -22.5 20 11.602 1 97.25 120 ILE A O 1
ATOM 938 N N . SER A 1 121 ? -22.422 22.141 12.242 1 96.31 121 SER A N 1
ATOM 939 C CA . SER A 1 121 ? -23.719 22.094 12.906 1 96.31 121 SER A CA 1
ATOM 940 C C . SER A 1 121 ? -24.828 21.734 11.914 1 96.31 121 SER A C 1
ATOM 942 O O . SER A 1 121 ? -25.703 20.922 12.219 1 96.31 121 SER A O 1
ATOM 944 N N . HIS A 1 122 ? -24.75 22.344 10.805 1 96.31 122 HIS A N 1
ATOM 945 C CA . HIS A 1 122 ? -25.734 22.078 9.758 1 96.31 122 HIS A CA 1
ATOM 946 C C . HIS A 1 122 ? -25.672 20.625 9.305 1 96.31 122 HIS A C 1
ATOM 948 O O . HIS A 1 122 ? -26.703 19.969 9.188 1 96.31 122 HIS A O 1
ATOM 954 N N . TRP A 1 123 ? -24.531 20.125 9.078 1 97.12 123 TRP A N 1
ATOM 955 C CA . TRP A 1 123 ? -24.359 18.75 8.594 1 97.12 123 TRP A CA 1
ATOM 956 C C . TRP A 1 123 ? -24.781 17.75 9.664 1 97.12 123 TRP A C 1
ATOM 958 O O . TRP A 1 123 ? -25.297 16.672 9.344 1 97.12 123 TRP A O 1
ATOM 968 N N . LYS A 1 124 ? -24.547 18.078 10.875 1 95.62 124 LYS A N 1
ATOM 969 C CA . LYS A 1 124 ? -25.016 17.234 11.977 1 95.62 124 LYS A CA 1
ATOM 970 C C . LYS A 1 124 ? -26.531 17.125 11.984 1 95.62 124 LYS A C 1
ATOM 972 O O . LYS A 1 124 ? -27.094 16.047 12.156 1 95.62 124 LYS A O 1
ATOM 977 N N . THR A 1 125 ? -27.156 18.219 11.82 1 95.56 125 THR A N 1
ATOM 978 C CA . THR A 1 125 ? -28.625 18.266 11.812 1 95.56 125 THR A CA 1
ATOM 979 C C . THR A 1 125 ? -29.172 17.469 10.641 1 95.56 125 THR A C 1
ATOM 981 O O . THR A 1 125 ? -30.234 16.844 10.758 1 95.56 125 THR A O 1
ATOM 984 N N . LYS A 1 126 ? -28.469 17.453 9.602 1 95.88 126 LYS A N 1
ATOM 985 C CA . LYS A 1 126 ? -28.891 16.719 8.414 1 95.88 126 LYS A CA 1
ATOM 986 C C . LYS A 1 126 ? -28.453 15.25 8.484 1 95.88 126 LYS A C 1
ATOM 988 O O . LYS A 1 126 ? -28.578 14.516 7.508 1 95.88 126 LYS A O 1
ATOM 993 N N . GLU A 1 127 ? -27.781 14.906 9.531 1 94.69 127 GLU A N 1
ATOM 994 C CA . GLU A 1 127 ? -27.375 13.539 9.836 1 94.69 127 GLU A CA 1
ATOM 995 C C . GLU A 1 127 ? -26.359 13.023 8.812 1 94.69 127 GLU A C 1
ATOM 997 O O . GLU A 1 127 ? -26.469 11.891 8.344 1 94.69 127 GLU A O 1
ATOM 1002 N N . LYS A 1 128 ? -25.578 13.977 8.453 1 95.38 128 LYS A N 1
ATOM 1003 C CA . LYS A 1 128 ? -24.453 13.562 7.609 1 95.38 128 LYS A CA 1
ATOM 1004 C C . LYS A 1 128 ? -23.453 12.719 8.398 1 95.38 128 LYS A C 1
ATOM 1006 O O . LYS A 1 128 ? -23.406 12.797 9.625 1 95.38 128 LYS A O 1
ATOM 1011 N N . LYS A 1 129 ? -22.672 11.945 7.695 1 93.31 129 LYS A N 1
ATOM 1012 C CA . LYS A 1 129 ? -21.75 11.023 8.359 1 93.31 129 LYS A CA 1
ATOM 1013 C C . LYS A 1 129 ? -20.344 11.586 8.398 1 93.31 129 LYS A C 1
ATOM 1015 O O . LYS A 1 129 ? -19.984 12.32 9.32 1 93.31 129 LYS A O 1
ATOM 1020 N N . GLY A 1 130 ? -19.562 11.312 7.34 1 96.06 130 GLY A N 1
ATOM 1021 C CA . GLY A 1 130 ? -18.188 11.773 7.312 1 96.06 130 GLY A CA 1
ATOM 1022 C C . GLY A 1 130 ? -17.984 13.031 6.492 1 96.06 130 GLY A C 1
ATOM 1023 O O . GLY A 1 130 ? -18.609 13.203 5.445 1 96.06 130 GLY A O 1
ATOM 1024 N N . ILE A 1 131 ? -17.109 13.938 7.043 1 97.81 131 ILE A N 1
ATOM 1025 C CA . ILE A 1 131 ? -16.75 15.156 6.324 1 97.81 131 ILE A CA 1
ATOM 1026 C C . ILE A 1 131 ? -15.312 15.055 5.824 1 97.81 131 ILE A C 1
ATOM 1028 O O . ILE A 1 131 ? -14.398 14.734 6.59 1 97.81 131 ILE A O 1
ATOM 1032 N N . TRP A 1 132 ? -15.133 15.289 4.57 1 97.88 132 TRP A N 1
ATOM 1033 C CA . TRP A 1 132 ? -13.805 15.359 3.965 1 97.88 132 TRP A CA 1
ATOM 1034 C C . TRP A 1 132 ? -13.391 16.812 3.723 1 97.88 132 TRP A C 1
ATOM 1036 O O . TRP A 1 132 ? -14.125 17.578 3.088 1 97.88 132 TRP A O 1
ATOM 1046 N N . LEU A 1 133 ? -12.227 17.156 4.266 1 98.5 133 LEU A N 1
ATOM 1047 C CA . LEU A 1 133 ? -11.688 18.516 4.125 1 98.5 133 LEU A CA 1
ATOM 1048 C C . LEU A 1 133 ? -10.258 18.484 3.586 1 98.5 133 LEU A C 1
ATOM 1050 O O . LEU A 1 133 ? -9.32 18.156 4.32 1 98.5 133 LEU A O 1
ATOM 1054 N N . LYS A 1 134 ? -10.156 18.797 2.332 1 98.19 134 LYS A N 1
ATOM 1055 C CA . LYS A 1 134 ? -8.852 18.891 1.689 1 98.19 134 LYS A CA 1
ATOM 1056 C C . LYS A 1 134 ? -8.289 20.312 1.791 1 98.19 134 LYS A C 1
ATOM 1058 O O . LYS A 1 134 ? -8.914 21.266 1.323 1 98.19 134 LYS A O 1
ATOM 1063 N N . LEU A 1 135 ? -7.152 20.484 2.398 1 98.5 135 LEU A N 1
ATOM 1064 C CA . LEU A 1 135 ? -6.512 21.781 2.518 1 98.5 135 LEU A CA 1
ATOM 1065 C C . LEU A 1 135 ? -5.203 21.812 1.734 1 98.5 135 LEU A C 1
ATOM 1067 O O . LEU A 1 135 ? -4.227 21.172 2.115 1 98.5 135 LEU A O 1
ATOM 1071 N N . PRO A 1 136 ? -5.188 22.594 0.676 1 97.81 136 PRO A N 1
ATOM 1072 C CA . PRO A 1 136 ? -3.939 22.75 -0.07 1 97.81 136 PRO A CA 1
ATOM 1073 C C . PRO A 1 136 ? -2.852 23.453 0.749 1 97.81 136 PRO A C 1
ATOM 1075 O O . PRO A 1 136 ? -3.152 24.141 1.722 1 97.81 136 PRO A O 1
ATOM 1078 N N . ALA A 1 137 ? -1.639 23.219 0.265 1 97.5 137 ALA A N 1
ATOM 1079 C CA . ALA A 1 137 ? -0.496 23.797 0.972 1 97.5 137 ALA A CA 1
ATOM 1080 C C . ALA A 1 137 ? -0.623 25.312 1.081 1 97.5 137 ALA A C 1
ATOM 1082 O O . ALA A 1 137 ? -0.231 25.906 2.09 1 97.5 137 ALA A O 1
ATOM 1083 N N . GLU A 1 138 ? -1.167 25.953 0.131 1 96.69 138 GLU A N 1
ATOM 1084 C CA . GLU A 1 138 ? -1.331 27.406 0.113 1 96.69 138 GLU A CA 1
ATOM 1085 C C . GLU A 1 138 ? -2.312 27.859 1.188 1 96.69 138 GLU A C 1
ATOM 1087 O O . GLU A 1 138 ? -2.35 29.031 1.541 1 96.69 138 GLU A O 1
ATOM 1092 N N . LYS A 1 139 ? -3.121 26.969 1.669 1 97.81 139 LYS A N 1
ATOM 1093 C CA . LYS A 1 139 ? -4.098 27.281 2.709 1 97.81 139 LYS A CA 1
ATOM 1094 C C . LYS A 1 139 ? -3.736 26.594 4.023 1 97.81 139 LYS A C 1
ATOM 1096 O O . LYS A 1 139 ? -4.621 26.219 4.797 1 97.81 139 LYS A O 1
ATOM 1101 N N . SER A 1 140 ? -2.486 26.422 4.227 1 98.06 140 SER A N 1
ATOM 1102 C CA . SER A 1 140 ? -2.004 25.703 5.41 1 98.06 140 SER A CA 1
ATOM 1103 C C . SER A 1 140 ? -2.422 26.422 6.691 1 98.06 140 SER A C 1
ATOM 1105 O O . SER A 1 140 ? -2.512 25.797 7.754 1 98.06 140 SER A O 1
ATOM 1107 N N . ASP A 1 141 ? -2.752 27.719 6.633 1 98.12 141 ASP A N 1
ATOM 1108 C CA . ASP A 1 141 ? -3.184 28.484 7.793 1 98.12 141 ASP A CA 1
ATOM 1109 C C . ASP A 1 141 ? -4.516 27.984 8.336 1 98.12 141 ASP A C 1
ATOM 1111 O O . ASP A 1 141 ? -4.883 28.281 9.477 1 98.12 141 ASP A O 1
ATOM 1115 N N . LEU A 1 142 ? -5.199 27.266 7.547 1 98.56 142 LEU A N 1
ATOM 1116 C CA . LEU A 1 142 ? -6.516 26.781 7.945 1 98.56 142 LEU A CA 1
ATOM 1117 C C . LEU A 1 142 ? -6.395 25.469 8.711 1 98.56 142 LEU A C 1
ATOM 1119 O O . LEU A 1 142 ? -7.344 25.031 9.367 1 98.56 142 LEU A O 1
ATOM 1123 N N . VAL A 1 143 ? -5.25 24.797 8.656 1 98.69 143 VAL A N 1
ATOM 1124 C CA . VAL A 1 143 ? -5.059 23.469 9.211 1 98.69 143 VAL A CA 1
ATOM 1125 C C . VAL A 1 143 ? -5.277 23.5 10.719 1 98.69 143 VAL A C 1
ATOM 1127 O O . VAL A 1 143 ? -6.07 22.719 11.258 1 98.69 143 VAL A O 1
ATOM 1130 N N . PRO A 1 144 ? -4.645 24.438 11.453 1 98.25 144 PRO A N 1
ATOM 1131 C CA . PRO A 1 144 ? -4.871 24.453 12.898 1 98.25 144 PRO A CA 1
ATOM 1132 C C . PRO A 1 144 ? -6.332 24.703 13.266 1 98.25 144 PRO A C 1
ATOM 1134 O O . PRO A 1 144 ? -6.82 24.188 14.273 1 98.25 144 PRO A O 1
ATOM 1137 N N . VAL A 1 145 ? -7.012 25.516 12.5 1 98.44 145 VAL A N 1
ATOM 1138 C CA . VAL A 1 145 ? -8.414 25.812 12.75 1 98.44 145 VAL A CA 1
ATOM 1139 C C . VAL A 1 145 ? -9.242 24.531 12.648 1 98.44 145 VAL A C 1
ATOM 1141 O O . VAL A 1 145 ? -10.055 24.234 13.531 1 98.44 145 VAL A O 1
ATOM 1144 N N . ALA A 1 146 ? -9.016 23.781 11.586 1 98.62 146 ALA A N 1
ATOM 1145 C CA . ALA A 1 146 ? -9.742 22.547 11.367 1 98.62 146 ALA A CA 1
ATOM 1146 C C . ALA A 1 146 ? -9.492 21.547 12.5 1 98.62 146 ALA A C 1
ATOM 1148 O O . ALA A 1 146 ? -10.422 20.922 13.008 1 98.62 146 ALA A O 1
ATOM 1149 N N . VAL A 1 147 ? -8.258 21.406 12.844 1 98.44 147 VAL A N 1
ATOM 1150 C CA . VAL A 1 147 ? -7.887 20.469 13.906 1 98.44 147 VAL A CA 1
ATOM 1151 C C . VAL A 1 147 ? -8.57 20.875 15.211 1 98.44 147 VAL A C 1
ATOM 1153 O O . VAL A 1 147 ? -9.109 20.016 15.922 1 98.44 147 VAL A O 1
ATOM 1156 N N . LYS A 1 148 ? -8.547 22.125 15.523 1 97.19 148 LYS A N 1
ATOM 1157 C CA . LYS A 1 148 ? -9.141 22.641 16.75 1 97.19 148 LYS A CA 1
ATOM 1158 C C . LYS A 1 148 ? -10.656 22.422 16.766 1 97.19 148 LYS A C 1
ATOM 1160 O O . LYS A 1 148 ? -11.25 22.266 17.828 1 97.19 148 LYS A O 1
ATOM 1165 N N . GLU A 1 149 ? -11.234 22.391 15.602 1 96.69 149 GLU A N 1
ATOM 1166 C CA . GLU A 1 149 ? -12.672 22.172 15.5 1 96.69 149 GLU A CA 1
ATOM 1167 C C . GLU A 1 149 ? -13.016 20.688 15.578 1 96.69 149 GLU A C 1
ATOM 1169 O O . GLU A 1 149 ? -14.188 20.312 15.547 1 96.69 149 GLU A O 1
ATOM 1174 N N . GLY A 1 150 ? -12 19.828 15.523 1 95.81 150 GLY A N 1
ATOM 1175 C CA . GLY A 1 150 ? -12.281 18.422 15.766 1 95.81 150 GLY A CA 1
ATOM 1176 C C . GLY A 1 150 ? -11.875 17.531 14.617 1 95.81 150 GLY A C 1
ATOM 1177 O O . GLY A 1 150 ? -11.992 16.297 14.703 1 95.81 150 GLY A O 1
ATOM 1178 N N . PHE A 1 151 ? -11.391 18.125 13.578 1 98.12 151 PHE A N 1
ATOM 1179 C CA . PHE A 1 151 ? -10.953 17.312 12.445 1 98.12 151 PHE A CA 1
ATOM 1180 C C . PHE A 1 151 ? -9.672 16.547 12.781 1 98.12 151 PHE A C 1
ATOM 1182 O O . PHE A 1 151 ? -8.828 17.047 13.523 1 98.12 151 PHE A O 1
ATOM 1189 N N . GLU A 1 152 ? -9.547 15.375 12.148 1 97.69 152 GLU A N 1
ATOM 1190 C CA . GLU A 1 152 ? -8.344 14.547 12.258 1 97.69 152 GLU A CA 1
ATOM 1191 C C . GLU A 1 152 ? -7.633 14.422 10.914 1 97.69 152 GLU A C 1
ATOM 1193 O O . GLU A 1 152 ? -8.273 14.453 9.867 1 97.69 152 GLU A O 1
ATOM 1198 N N . TYR A 1 153 ? -6.34 14.32 11.062 1 98.31 153 TYR A N 1
ATOM 1199 C CA . TYR A 1 153 ? -5.602 14.055 9.836 1 98.31 153 TYR A CA 1
ATOM 1200 C C . TYR A 1 153 ? -5.984 12.703 9.242 1 98.31 153 TYR A C 1
ATOM 1202 O O . TYR A 1 153 ? -6.184 11.734 9.984 1 98.31 153 TYR A O 1
ATOM 1210 N N . HIS A 1 154 ? -6.062 12.641 7.941 1 97.06 154 HIS A N 1
ATOM 1211 C CA . HIS A 1 154 ? -6.305 11.375 7.254 1 97.06 154 HIS A CA 1
ATOM 1212 C C . HIS A 1 154 ? -5.078 10.938 6.461 1 97.06 154 HIS A C 1
ATOM 1214 O O . HIS A 1 154 ? -4.543 9.852 6.688 1 97.06 154 HIS A O 1
ATOM 1220 N N . HIS A 1 155 ? -4.676 11.68 5.562 1 96.62 155 HIS A N 1
ATOM 1221 C CA . HIS A 1 155 ? -3.465 11.484 4.777 1 96.62 155 HIS A CA 1
ATOM 1222 C C . HIS A 1 155 ? -2.961 12.805 4.199 1 96.62 155 HIS A C 1
ATOM 1224 O O . HIS A 1 155 ? -3.625 13.828 4.324 1 96.62 155 HIS A O 1
ATOM 1230 N N . ALA A 1 156 ? -1.757 12.742 3.637 1 97.62 156 ALA A N 1
ATOM 1231 C CA . ALA A 1 156 ? -1.212 13.93 2.984 1 97.62 156 ALA A CA 1
ATOM 1232 C C . ALA A 1 156 ? -0.441 13.555 1.721 1 97.62 156 ALA A C 1
ATOM 1234 O O . ALA A 1 156 ? 0.083 12.445 1.611 1 97.62 156 ALA A O 1
ATOM 1235 N N . GLU A 1 157 ? -0.518 14.445 0.85 1 94.75 157 GLU A N 1
ATOM 1236 C CA . GLU A 1 157 ? 0.327 14.477 -0.34 1 94.75 157 GLU A CA 1
ATOM 1237 C C . GLU A 1 157 ? 1.171 15.75 -0.383 1 94.75 157 GLU A C 1
ATOM 1239 O O . GLU A 1 157 ? 0.996 16.641 0.445 1 94.75 157 GLU A O 1
ATOM 1244 N N . ARG A 1 158 ? 2.023 15.758 -1.311 1 93.31 158 ARG A N 1
ATOM 1245 C CA . ARG A 1 158 ? 2.967 16.875 -1.364 1 93.31 158 ARG A CA 1
ATOM 1246 C C . ARG A 1 158 ? 2.238 18.203 -1.354 1 93.31 158 ARG A C 1
ATOM 1248 O O . ARG A 1 158 ? 2.674 19.156 -0.694 1 93.31 158 ARG A O 1
ATOM 1255 N N . GLY A 1 159 ? 1.103 18.297 -1.937 1 94.81 159 GLY A N 1
ATOM 1256 C CA . GLY A 1 159 ? 0.458 19.578 -2.164 1 94.81 159 GLY A CA 1
ATOM 1257 C C . GLY A 1 159 ? -0.713 19.828 -1.233 1 94.81 159 GLY A C 1
ATOM 1258 O O . GLY A 1 159 ? -1.313 20.906 -1.262 1 94.81 159 GLY A O 1
ATOM 1259 N N . TYR A 1 160 ? -1.026 18.828 -0.438 1 97.69 160 TYR A N 1
ATOM 1260 C CA . TYR A 1 160 ? -2.195 19.062 0.402 1 97.69 160 TYR A CA 1
ATOM 1261 C C . TYR A 1 160 ? -2.223 18.094 1.577 1 97.69 160 TYR A C 1
ATOM 1263 O O . TYR A 1 160 ? -1.497 17.094 1.584 1 97.69 160 TYR A O 1
ATOM 1271 N N . VAL A 1 161 ? -2.965 18.453 2.531 1 98.38 161 VAL A N 1
ATOM 1272 C CA . VAL A 1 161 ? -3.311 17.562 3.627 1 98.38 161 VAL A CA 1
ATOM 1273 C C . VAL A 1 161 ? -4.82 17.328 3.656 1 98.38 161 VAL A C 1
ATOM 1275 O O . VAL A 1 161 ? -5.598 18.266 3.453 1 98.38 161 VAL A O 1
ATOM 1278 N N . MET A 1 162 ? -5.188 16.078 3.77 1 98.44 162 MET A N 1
ATOM 1279 C CA . MET A 1 162 ? -6.59 15.688 3.885 1 98.44 162 MET A CA 1
ATOM 1280 C C . MET A 1 162 ? -6.977 15.469 5.344 1 98.44 162 MET A C 1
ATOM 1282 O O . MET A 1 162 ? -6.305 14.734 6.066 1 98.44 162 MET A O 1
ATOM 1286 N N . LEU A 1 163 ? -8.031 16.156 5.758 1 98.5 163 LEU A N 1
ATOM 1287 C CA . LEU A 1 163 ? -8.586 15.977 7.094 1 98.5 163 LEU A CA 1
ATOM 1288 C C . LEU A 1 163 ? -10.008 15.43 7.023 1 98.5 163 LEU A C 1
ATOM 1290 O O . LEU A 1 163 ? -10.688 15.586 6.008 1 98.5 163 LEU A O 1
ATOM 1294 N N . THR A 1 164 ? -10.383 14.766 8.109 1 98.12 164 THR A N 1
ATOM 1295 C CA . THR A 1 164 ? -11.727 14.195 8.148 1 98.12 164 THR A CA 1
ATOM 1296 C C . THR A 1 164 ? -12.359 14.406 9.523 1 98.12 164 THR A C 1
ATOM 1298 O O . THR A 1 164 ? -11.664 14.648 10.5 1 98.12 164 THR A O 1
ATOM 1301 N N . TYR A 1 165 ? -13.648 14.414 9.523 1 97.81 165 TYR A N 1
ATOM 1302 C CA . TYR A 1 165 ? -14.453 14.469 10.742 1 97.81 165 TYR A CA 1
ATOM 1303 C C . TYR A 1 165 ? -15.641 13.516 10.656 1 97.81 165 TYR A C 1
ATOM 1305 O O . TYR A 1 165 ? -16.516 13.672 9.805 1 97.81 165 TYR A O 1
ATOM 1313 N N . TRP A 1 166 ? -15.641 12.438 11.453 1 96.75 166 TRP A N 1
ATOM 1314 C CA . TRP A 1 166 ? -16.75 11.508 11.539 1 96.75 166 TRP A CA 1
ATOM 1315 C C . TRP A 1 166 ? -17.797 11.992 12.539 1 96.75 166 TRP A C 1
ATOM 1317 O O . TRP A 1 166 ? -17.547 12.039 13.742 1 96.75 166 TRP A O 1
ATOM 1327 N N . LEU A 1 167 ? -19 12.312 12.148 1 95.75 167 LEU A N 1
ATOM 1328 C CA . LEU A 1 167 ? -20 13.008 12.953 1 95.75 167 LEU A CA 1
ATOM 1329 C C . LEU A 1 167 ? -20.75 12.039 13.844 1 95.75 167 LEU A C 1
ATOM 1331 O O . LEU A 1 167 ? -21.016 12.328 15.008 1 95.75 167 LEU A O 1
ATOM 1335 N N . PRO A 1 168 ? -21.094 10.883 13.312 1 91.25 168 PRO A N 1
ATOM 1336 C CA . PRO A 1 168 ? -21.859 9.953 14.156 1 91.25 168 PRO A CA 1
ATOM 1337 C C . PRO A 1 168 ? -21.062 9.469 15.367 1 91.25 168 PRO A C 1
ATOM 1339 O O . PRO A 1 168 ? -19.828 9.594 15.391 1 91.25 168 PRO A O 1
ATOM 1342 N N . LYS A 1 169 ? -21.828 8.922 16.266 1 88.69 169 LYS A N 1
ATOM 1343 C CA . LYS A 1 169 ? -21.188 8.312 17.422 1 88.69 169 LYS A CA 1
ATOM 1344 C C . LYS A 1 169 ? -20.547 6.973 17.062 1 88.69 169 LYS A C 1
ATOM 1346 O O . LYS A 1 169 ? -21.047 6.266 16.188 1 88.69 169 LYS A O 1
ATOM 1351 N N . GLY A 1 170 ? -19.469 6.652 17.672 1 84.06 170 GLY A N 1
ATOM 1352 C CA . GLY A 1 170 ? -18.812 5.391 17.391 1 84.06 170 GLY A CA 1
ATOM 1353 C C . GLY A 1 170 ? -17.578 5.547 16.516 1 84.06 170 GLY A C 1
ATOM 1354 O O . GLY A 1 170 ? -17.172 6.668 16.219 1 84.06 170 GLY A O 1
ATOM 1355 N N . PRO A 1 171 ? -17.078 4.441 16.141 1 83.31 171 PRO A N 1
ATOM 1356 C CA . PRO A 1 171 ? -15.852 4.488 15.352 1 83.31 171 PRO A CA 1
ATOM 1357 C C . PRO A 1 171 ? -16.094 4.957 13.922 1 83.31 171 PRO A C 1
ATOM 1359 O O . PRO A 1 171 ? -17.156 4.691 13.352 1 83.31 171 PRO A O 1
ATOM 1362 N N . SER A 1 172 ? -15.086 5.648 13.414 1 88.25 172 SER A N 1
ATOM 1363 C CA . SER A 1 172 ? -15.172 6.129 12.039 1 88.25 172 SER A CA 1
ATOM 1364 C C . SER A 1 172 ? -15.219 4.969 11.055 1 88.25 172 SER A C 1
ATOM 1366 O O . SER A 1 172 ? -14.508 3.979 11.211 1 88.25 172 SER A O 1
ATOM 1368 N N . MET A 1 173 ? -15.969 5.117 10.008 1 82 173 MET A N 1
ATOM 1369 C CA . MET A 1 173 ? -16.094 4.105 8.961 1 82 173 MET A CA 1
ATOM 1370 C C . MET A 1 173 ? -15.484 4.594 7.652 1 82 173 MET A C 1
ATOM 1372 O O . MET A 1 173 ? -15.68 3.979 6.602 1 82 173 MET A O 1
ATOM 1376 N N . LEU A 1 174 ? -14.828 5.719 7.793 1 88.69 174 LEU A N 1
ATOM 1377 C CA . LEU A 1 174 ? -14.164 6.23 6.598 1 88.69 174 LEU A CA 1
ATOM 1378 C C . LEU A 1 174 ? -13.047 5.297 6.152 1 88.69 174 LEU A C 1
ATOM 1380 O O . LEU A 1 174 ? -12.32 4.746 6.988 1 88.69 174 LEU A O 1
ATOM 1384 N N . PRO A 1 175 ? -12.945 5.141 4.879 1 86.12 175 PRO A N 1
ATOM 1385 C CA . PRO A 1 175 ? -11.867 4.266 4.395 1 86.12 175 PRO A CA 1
ATOM 1386 C C . PRO A 1 175 ? -10.477 4.797 4.734 1 86.12 175 PRO A C 1
ATOM 1388 O O . PRO A 1 175 ? -10.258 6.012 4.723 1 86.12 175 PRO A O 1
ATOM 1391 N N . ALA A 1 176 ? -9.609 3.896 5.016 1 88.69 176 ALA A N 1
ATOM 1392 C CA . ALA A 1 176 ? -8.219 4.258 5.301 1 88.69 176 ALA A CA 1
ATOM 1393 C C . ALA A 1 176 ? -7.461 4.574 4.016 1 88.69 176 ALA A C 1
ATOM 1395 O O . ALA A 1 176 ? -7.949 4.309 2.916 1 88.69 176 ALA A O 1
ATOM 1396 N N . ASN A 1 177 ? -6.328 5.285 4.195 1 91.69 177 ASN A N 1
ATOM 1397 C CA . ASN A 1 177 ? -5.422 5.512 3.072 1 91.69 177 ASN A CA 1
ATOM 1398 C C . ASN A 1 177 ? -4.551 4.289 2.799 1 91.69 177 ASN A C 1
ATOM 1400 O O . ASN A 1 177 ? -4.762 3.229 3.389 1 91.69 177 ASN A O 1
ATOM 1404 N N . ALA A 1 178 ? -3.594 4.418 1.806 1 92.12 178 ALA A N 1
ATOM 1405 C CA . ALA A 1 178 ? -2.689 3.33 1.438 1 92.12 178 ALA A CA 1
ATOM 1406 C C . ALA A 1 178 ? -1.94 2.803 2.658 1 92.12 178 ALA A C 1
ATOM 1408 O O . ALA A 1 178 ? -1.519 3.58 3.52 1 92.12 178 ALA A O 1
ATOM 1409 N N . SER A 1 179 ? -1.783 1.533 2.699 1 92.5 179 SER A N 1
ATOM 1410 C CA . SER A 1 179 ? -1.168 0.873 3.846 1 92.5 179 SER A CA 1
ATOM 1411 C C . SER A 1 179 ? 0.129 0.175 3.451 1 92.5 179 SER A C 1
ATOM 1413 O O . SER A 1 179 ? 0.917 -0.219 4.312 1 92.5 179 SER A O 1
ATOM 1415 N N . HIS A 1 180 ? 0.392 0.051 2.182 1 93.81 180 HIS A N 1
ATOM 1416 C CA . HIS A 1 180 ? 1.506 -0.785 1.749 1 93.81 180 HIS A CA 1
ATOM 1417 C C . HIS A 1 180 ? 2.373 -0.06 0.725 1 93.81 180 HIS A C 1
ATOM 1419 O O . HIS A 1 180 ? 1.856 0.662 -0.131 1 93.81 180 HIS A O 1
ATOM 1425 N N . GLN A 1 181 ? 3.586 -0.292 0.89 1 93.31 181 GLN A N 1
ATOM 1426 C CA . GLN A 1 181 ? 4.52 -0.05 -0.207 1 93.31 181 GLN A CA 1
ATOM 1427 C C . GLN A 1 181 ? 4.746 -1.317 -1.026 1 93.31 181 GLN A C 1
ATOM 1429 O O . GLN A 1 181 ? 4.602 -2.428 -0.512 1 93.31 181 GLN A O 1
ATOM 1434 N N . VAL A 1 182 ? 5.059 -1.118 -2.262 1 94.69 182 VAL A N 1
ATOM 1435 C CA . VAL A 1 182 ? 5.293 -2.268 -3.129 1 94.69 182 VAL A CA 1
ATOM 1436 C C . VAL A 1 182 ? 6.676 -2.162 -3.766 1 94.69 182 VAL A C 1
ATOM 1438 O O . VAL A 1 182 ? 7 -1.153 -4.395 1 94.69 182 VAL A O 1
ATOM 1441 N N . GLY A 1 183 ? 7.484 -3.154 -3.508 1 95.12 183 GLY A N 1
ATOM 1442 C CA . GLY A 1 183 ? 8.789 -3.289 -4.133 1 95.12 183 GLY A CA 1
ATOM 1443 C C . GLY A 1 183 ? 8.875 -4.461 -5.09 1 95.12 183 GLY A C 1
ATOM 1444 O O . GLY A 1 183 ? 8.008 -5.336 -5.09 1 95.12 183 GLY A O 1
ATOM 1445 N N . ILE A 1 184 ? 9.938 -4.406 -5.891 1 95.88 184 ILE A N 1
ATOM 1446 C CA . ILE A 1 184 ? 10.164 -5.488 -6.84 1 95.88 184 ILE A CA 1
ATOM 1447 C C . ILE A 1 184 ? 11.641 -5.867 -6.852 1 95.88 184 ILE A C 1
ATOM 1449 O O . ILE A 1 184 ? 12.508 -5.035 -6.547 1 95.88 184 ILE A O 1
ATOM 1453 N N 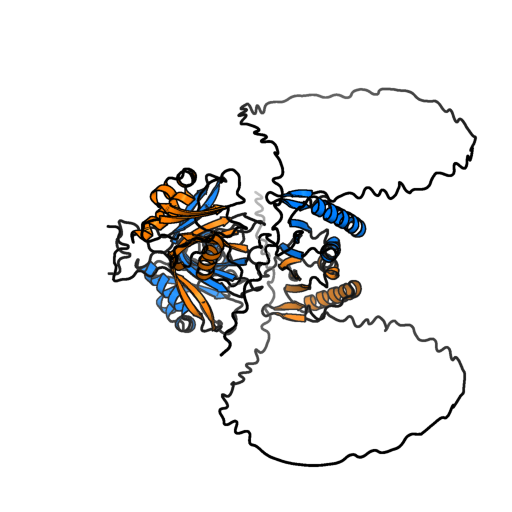. GLY A 1 185 ? 11.906 -7.059 -7.137 1 95.81 185 GLY A N 1
ATOM 1454 C CA . GLY A 1 185 ? 13.219 -7.57 -7.484 1 95.81 185 GLY A CA 1
ATOM 1455 C C . GLY A 1 185 ? 13.25 -8.273 -8.836 1 95.81 185 GLY A C 1
ATOM 1456 O O . GLY A 1 185 ? 12.414 -9.133 -9.109 1 95.81 185 GLY A O 1
ATOM 1457 N N . GLY A 1 186 ? 14.156 -7.816 -9.633 1 96.38 186 GLY A N 1
ATOM 1458 C CA . GLY A 1 186 ? 14.273 -8.398 -10.961 1 96.38 186 GLY A CA 1
ATOM 1459 C C . GLY A 1 186 ? 15.383 -9.438 -11.055 1 96.38 186 GLY A C 1
ATOM 1460 O O . GLY A 1 186 ? 16.562 -9.102 -10.945 1 96.38 186 GLY A O 1
ATOM 1461 N N . PHE A 1 187 ? 14.992 -10.688 -11.242 1 96.44 187 PHE A N 1
ATOM 1462 C CA . PHE A 1 187 ? 15.93 -11.758 -11.531 1 96.44 187 PHE A CA 1
ATOM 1463 C C . PHE A 1 187 ? 16.156 -11.891 -13.039 1 96.44 187 PHE A C 1
ATOM 1465 O O . PHE A 1 187 ? 15.273 -12.336 -13.766 1 96.44 187 PHE A O 1
ATOM 1472 N N . VAL A 1 188 ? 17.312 -11.477 -13.453 1 96.94 188 VAL A N 1
ATOM 1473 C CA . VAL A 1 188 ? 17.688 -11.469 -14.867 1 96.94 188 VAL A CA 1
ATOM 1474 C C . VAL A 1 188 ? 18.844 -12.438 -15.109 1 96.94 188 VAL A C 1
ATOM 1476 O O . VAL A 1 188 ? 19.922 -12.281 -14.531 1 96.94 188 VAL A O 1
ATOM 1479 N N . ILE A 1 189 ? 18.625 -13.422 -15.938 1 94.5 189 ILE A N 1
ATOM 1480 C CA . ILE A 1 189 ? 19.656 -14.406 -16.25 1 94.5 189 ILE A CA 1
ATOM 1481 C C . ILE A 1 189 ? 19.906 -14.453 -17.75 1 94.5 189 ILE A C 1
ATOM 1483 O O . ILE A 1 189 ? 18.953 -14.406 -18.547 1 94.5 189 ILE A O 1
ATOM 1487 N N . ASN A 1 190 ? 21.156 -14.438 -18.109 1 93.75 190 ASN A N 1
ATOM 1488 C CA . ASN A 1 190 ? 21.469 -14.484 -19.547 1 93.75 190 ASN A CA 1
ATOM 1489 C C . ASN A 1 190 ? 21.734 -15.906 -20.016 1 93.75 190 ASN A C 1
ATOM 1491 O O . ASN A 1 190 ? 21.562 -16.859 -19.25 1 93.75 190 ASN A O 1
ATOM 1495 N N . GLY A 1 191 ? 22.125 -16.016 -21.312 1 91.06 191 GLY A N 1
ATOM 1496 C CA . GLY A 1 191 ? 22.312 -17.328 -21.938 1 91.06 191 GLY A CA 1
ATOM 1497 C C . GLY A 1 191 ? 23.516 -18.062 -21.406 1 91.06 191 GLY A C 1
ATOM 1498 O O . GLY A 1 191 ? 23.625 -19.281 -21.578 1 91.06 191 GLY A O 1
ATOM 1499 N N . ASN A 1 192 ? 24.422 -17.438 -20.734 1 93.88 192 ASN A N 1
ATOM 1500 C CA . ASN A 1 192 ? 25.625 -18.031 -20.156 1 93.88 192 ASN A CA 1
ATOM 1501 C C . ASN A 1 192 ? 25.406 -18.438 -18.703 1 93.88 192 ASN A C 1
ATOM 1503 O O . ASN A 1 192 ? 26.375 -18.656 -17.969 1 93.88 192 ASN A O 1
ATOM 1507 N N . ASN A 1 193 ? 24.188 -18.422 -18.297 1 93.06 193 ASN A N 1
ATOM 1508 C CA . ASN A 1 193 ? 23.828 -18.75 -16.922 1 93.06 193 ASN A CA 1
ATOM 1509 C C . ASN A 1 193 ? 24.438 -17.781 -15.93 1 93.06 193 ASN A C 1
ATOM 1511 O O . ASN A 1 193 ? 24.938 -18.188 -14.875 1 93.06 193 ASN A O 1
ATOM 1515 N N . GLU A 1 194 ? 24.469 -16.578 -16.312 1 96.25 194 GLU A N 1
ATOM 1516 C CA . GLU A 1 194 ? 24.922 -15.5 -15.438 1 96.25 194 GLU A CA 1
ATOM 1517 C C . GLU A 1 194 ? 23.75 -14.625 -15 1 96.25 194 GLU A C 1
ATOM 1519 O O . GLU A 1 194 ? 22.844 -14.336 -15.797 1 96.25 194 GLU A O 1
ATOM 1524 N N . VAL A 1 195 ? 23.781 -14.25 -13.727 1 96.56 195 VAL A N 1
ATOM 1525 C CA . VAL A 1 195 ? 22.719 -13.422 -13.172 1 96.56 195 VAL A CA 1
ATOM 1526 C C . VAL A 1 195 ? 23.188 -11.969 -13.086 1 96.56 195 VAL A C 1
ATOM 1528 O O . VAL A 1 195 ? 24.344 -11.703 -12.719 1 96.56 195 VAL A O 1
ATOM 1531 N N . LEU A 1 196 ? 22.312 -11.047 -13.438 1 97.69 196 LEU A N 1
ATOM 1532 C CA . LEU A 1 196 ? 22.594 -9.625 -13.312 1 97.69 196 LEU A CA 1
ATOM 1533 C C . LEU A 1 196 ? 22.516 -9.18 -11.852 1 97.69 196 LEU A C 1
ATOM 1535 O O . LEU A 1 196 ? 21.469 -9.344 -11.211 1 97.69 196 LEU A O 1
ATOM 1539 N N . VAL A 1 197 ? 23.609 -8.656 -11.359 1 96.5 197 VAL A N 1
ATOM 1540 C CA . VAL A 1 197 ? 23.641 -8.289 -9.945 1 96.5 197 VAL A CA 1
ATOM 1541 C C . VAL A 1 197 ? 24.188 -6.883 -9.781 1 96.5 197 VAL A C 1
ATOM 1543 O O . VAL A 1 197 ? 24.859 -6.359 -10.68 1 96.5 197 VAL A O 1
ATOM 1546 N N . VAL A 1 198 ? 23.828 -6.273 -8.609 1 95.38 198 VAL A N 1
ATOM 1547 C CA . VAL A 1 198 ? 24.266 -4.906 -8.328 1 95.38 198 VAL A CA 1
ATOM 1548 C C . VAL A 1 198 ? 24.797 -4.812 -6.906 1 95.38 198 VAL A C 1
ATOM 1550 O O . VAL A 1 198 ? 24.516 -5.68 -6.074 1 95.38 198 VAL A O 1
ATOM 1553 N N . GLN A 1 199 ? 25.641 -3.824 -6.73 1 92.31 199 GLN A N 1
ATOM 1554 C CA . GLN A 1 199 ? 26.078 -3.379 -5.41 1 92.31 199 GLN A CA 1
ATOM 1555 C C . GLN A 1 199 ? 25.641 -1.941 -5.141 1 92.31 199 GLN A C 1
ATOM 1557 O O . GLN A 1 199 ? 25.828 -1.062 -5.984 1 92.31 199 GLN A O 1
ATOM 1562 N N . GLU A 1 200 ? 25.031 -1.773 -4.016 1 83.94 200 GLU A N 1
ATOM 1563 C CA . GLU A 1 200 ? 24.547 -0.44 -3.678 1 83.94 200 GLU A CA 1
ATOM 1564 C C . GLU A 1 200 ? 25.672 0.44 -3.139 1 83.94 200 GLU A C 1
ATOM 1566 O O . GLU A 1 200 ? 26.578 -0.05 -2.469 1 83.94 200 GLU A O 1
ATOM 1571 N N . LYS A 1 201 ? 25.531 1.75 -3.381 1 78.38 201 LYS A N 1
ATOM 1572 C CA . LYS A 1 201 ? 26.516 2.713 -2.883 1 78.38 201 LYS A CA 1
ATOM 1573 C C . LYS A 1 201 ? 26.375 2.914 -1.378 1 78.38 201 LYS A C 1
ATOM 1575 O O . LYS A 1 201 ? 27.359 3 -0.66 1 78.38 201 LYS A O 1
ATOM 1580 N N . TYR A 1 202 ? 25.078 2.975 -1.047 1 69.94 202 TYR A N 1
ATOM 1581 C CA . TYR A 1 202 ? 24.781 3.238 0.359 1 69.94 202 TYR A CA 1
ATOM 1582 C C . TYR A 1 202 ? 24.031 2.07 0.99 1 69.94 202 TYR A C 1
ATOM 1584 O O . TYR A 1 202 ? 22.922 1.739 0.57 1 69.94 202 TYR A O 1
ATOM 1592 N N . CYS A 1 203 ? 24.672 1.237 1.653 1 66.75 203 CYS A N 1
ATOM 1593 C CA . CYS A 1 203 ? 24.031 0.113 2.334 1 66.75 203 CYS A CA 1
ATOM 1594 C C . CYS A 1 203 ? 24.531 0.003 3.773 1 66.75 203 CYS A C 1
ATOM 1596 O O . CYS A 1 203 ? 25.547 0.578 4.129 1 66.75 203 CYS A O 1
ATOM 1598 N N . ALA A 1 204 ? 23.703 -0.633 4.52 1 66.38 204 ALA A N 1
ATOM 1599 C CA . ALA A 1 204 ? 24.109 -0.907 5.891 1 66.38 204 ALA A CA 1
ATOM 1600 C C . ALA A 1 204 ? 25.375 -1.764 5.922 1 66.38 204 ALA A C 1
ATOM 1602 O O . ALA A 1 204 ? 25.562 -2.623 5.059 1 66.38 204 ALA A O 1
ATOM 1603 N N . PRO A 1 205 ? 26.172 -1.571 6.906 1 67.06 205 PRO A N 1
ATOM 1604 C CA . PRO A 1 205 ? 27.484 -2.201 7 1 67.06 205 PRO A CA 1
ATOM 1605 C C . PRO A 1 205 ? 27.438 -3.717 6.816 1 67.06 205 PRO A C 1
ATOM 1607 O O . PRO A 1 205 ? 28.266 -4.285 6.102 1 67.06 205 PRO A O 1
ATOM 1610 N N . PRO A 1 206 ? 26.406 -4.355 7.352 1 66.75 206 PRO A N 1
ATOM 1611 C CA . PRO A 1 206 ? 26.422 -5.809 7.172 1 66.75 206 PRO A CA 1
ATOM 1612 C C . PRO A 1 206 ? 26.25 -6.23 5.715 1 66.75 206 PRO A C 1
ATOM 1614 O O . PRO A 1 206 ? 26.562 -7.363 5.352 1 66.75 206 PRO A O 1
ATOM 1617 N N . PHE A 1 207 ? 25.891 -5.305 4.887 1 72.38 207 PHE A N 1
ATOM 1618 C CA . PHE A 1 207 ? 25.594 -5.648 3.5 1 72.38 207 PHE A CA 1
ATOM 1619 C C . PHE A 1 207 ? 26.672 -5.098 2.568 1 72.38 207 PHE A C 1
ATOM 1621 O O . PHE A 1 207 ? 26.547 -5.191 1.345 1 72.38 207 PHE A O 1
ATOM 1628 N N . SER A 1 208 ? 27.688 -4.652 3.303 1 76.12 208 SER A N 1
ATOM 1629 C CA . SER A 1 208 ? 28.766 -4.098 2.482 1 76.12 208 SER A CA 1
ATOM 1630 C C . SER A 1 208 ? 29.375 -5.168 1.586 1 76.12 208 SER A C 1
ATOM 1632 O O . SER A 1 208 ? 29.703 -6.266 2.049 1 76.12 208 SER A O 1
ATOM 1634 N N . GLY A 1 209 ? 29.344 -4.938 0.267 1 79.25 209 GLY A N 1
ATOM 1635 C CA . GLY A 1 209 ? 29.969 -5.836 -0.691 1 79.25 209 GLY A CA 1
ATOM 1636 C C . GLY A 1 209 ? 29.016 -6.883 -1.234 1 79.25 209 GLY A C 1
ATOM 1637 O O . GLY A 1 209 ? 29.375 -7.656 -2.123 1 79.25 209 GLY A O 1
ATOM 1638 N N . LEU A 1 210 ? 27.875 -6.953 -0.696 1 86.75 210 LEU A N 1
ATOM 1639 C CA . LEU A 1 210 ? 26.906 -7.941 -1.149 1 86.75 210 LEU A CA 1
ATOM 1640 C C . LEU A 1 210 ? 26.406 -7.605 -2.547 1 86.75 210 LEU A C 1
ATOM 1642 O O . LEU A 1 210 ? 26.062 -6.453 -2.826 1 86.75 210 LEU A O 1
ATOM 1646 N N . TRP A 1 211 ? 26.562 -8.625 -3.389 1 92.75 211 TRP A N 1
ATOM 1647 C CA . TRP A 1 211 ? 25.891 -8.531 -4.684 1 92.75 211 TRP A CA 1
ATOM 1648 C C . TRP A 1 211 ? 24.453 -9.016 -4.586 1 92.75 211 TRP A C 1
ATOM 1650 O O . TRP A 1 211 ? 24.188 -10.109 -4.086 1 92.75 211 TRP A O 1
ATOM 1660 N N . LYS A 1 212 ? 23.578 -8.219 -5.02 1 92.69 212 LYS A N 1
ATOM 1661 C CA . LYS A 1 212 ? 22.156 -8.57 -4.973 1 92.69 212 LYS A CA 1
ATOM 1662 C C . LYS A 1 212 ? 21.484 -8.32 -6.316 1 92.69 212 LYS A C 1
ATOM 1664 O O . LYS A 1 212 ? 22.062 -7.668 -7.191 1 92.69 212 LYS A O 1
ATOM 1669 N N . ILE A 1 213 ? 20.297 -8.891 -6.473 1 94.12 213 ILE A N 1
ATOM 1670 C CA . ILE A 1 213 ? 19.547 -8.609 -7.691 1 94.12 213 ILE A CA 1
ATOM 1671 C C . ILE A 1 213 ? 19.047 -7.168 -7.664 1 94.12 213 ILE A C 1
ATOM 1673 O O . ILE A 1 213 ? 18.859 -6.582 -6.594 1 94.12 213 ILE A O 1
ATOM 1677 N N . PRO A 1 214 ? 18.906 -6.586 -8.844 1 95.44 214 PRO A N 1
ATOM 1678 C CA . PRO A 1 214 ? 18.328 -5.238 -8.867 1 95.44 214 PRO A CA 1
ATOM 1679 C C . PRO A 1 214 ? 16.969 -5.164 -8.195 1 95.44 214 PRO A C 1
ATOM 1681 O O . PRO A 1 214 ? 16.109 -6.027 -8.422 1 95.44 214 PRO A O 1
ATOM 1684 N N . THR A 1 215 ? 16.781 -4.188 -7.379 1 93.62 215 THR A N 1
ATOM 1685 C CA . THR A 1 215 ? 15.523 -3.996 -6.656 1 93.62 215 THR A CA 1
ATOM 1686 C C . THR A 1 215 ? 15.086 -2.535 -6.707 1 93.62 215 THR A C 1
ATOM 1688 O O . THR A 1 215 ? 15.875 -1.657 -7.066 1 93.62 215 THR A O 1
ATOM 1691 N N . GLY A 1 216 ? 13.797 -2.281 -6.457 1 92.31 216 GLY A N 1
ATOM 1692 C CA . GLY A 1 216 ? 13.25 -0.938 -6.387 1 92.31 216 GLY A CA 1
ATOM 1693 C C . GLY A 1 216 ? 11.773 -0.916 -6.016 1 92.31 216 GLY A C 1
ATOM 1694 O O . GLY A 1 216 ? 11.156 -1.969 -5.855 1 92.31 216 GLY A O 1
ATOM 1695 N N . PHE A 1 217 ? 11.336 0.28 -5.906 1 91.81 217 PHE A N 1
ATOM 1696 C CA . PHE A 1 217 ? 9.922 0.457 -5.59 1 91.81 217 PHE A CA 1
ATOM 1697 C C . PHE A 1 217 ? 9.133 0.819 -6.844 1 91.81 217 PHE A C 1
ATOM 1699 O O . PHE A 1 217 ? 9.68 1.411 -7.777 1 91.81 217 PHE A O 1
ATOM 1706 N N . ILE A 1 218 ? 7.922 0.377 -6.758 1 91.5 218 ILE A N 1
ATOM 1707 C CA . ILE A 1 218 ? 7.043 0.874 -7.812 1 91.5 218 ILE A CA 1
ATOM 1708 C C . ILE A 1 218 ? 6.23 2.059 -7.293 1 91.5 218 ILE A C 1
ATOM 1710 O O . ILE A 1 218 ? 5.926 2.133 -6.098 1 91.5 218 ILE A O 1
ATOM 1714 N N . VAL A 1 219 ? 5.984 3.01 -8.156 1 84.38 219 VAL A N 1
ATOM 1715 C CA . VAL A 1 219 ? 5.23 4.203 -7.785 1 84.38 219 VAL A CA 1
ATOM 1716 C C . VAL A 1 219 ? 3.738 3.963 -8.008 1 84.38 219 VAL A C 1
ATOM 1718 O O . VAL A 1 219 ? 3.348 2.961 -8.609 1 84.38 219 VAL A O 1
ATOM 1721 N N . GLU A 1 220 ? 2.973 4.859 -7.469 1 84.88 220 GLU A N 1
ATOM 1722 C CA . GLU A 1 220 ? 1.534 4.773 -7.703 1 84.88 220 GLU A CA 1
ATOM 1723 C C . GLU A 1 220 ? 1.214 4.777 -9.195 1 84.88 220 GLU A C 1
ATOM 1725 O O . GLU A 1 220 ? 1.876 5.461 -9.977 1 84.88 220 GLU A O 1
ATOM 1730 N N . SER A 1 221 ? 0.264 3.924 -9.633 1 85.25 221 SER A N 1
ATOM 1731 C CA . SER A 1 221 ? -0.257 3.816 -10.992 1 85.25 221 SER A CA 1
ATOM 1732 C C . SER A 1 221 ? 0.73 3.1 -11.906 1 85.25 221 SER A C 1
ATOM 1734 O O . SER A 1 221 ? 0.638 3.205 -13.133 1 85.25 221 SER A O 1
ATOM 1736 N N . GLU A 1 222 ? 1.795 2.561 -11.375 1 91.56 222 GLU A N 1
ATOM 1737 C CA . GLU A 1 222 ? 2.732 1.757 -12.148 1 91.56 222 GLU A CA 1
ATOM 1738 C C . GLU A 1 222 ? 2.479 0.265 -11.953 1 91.56 222 GLU A C 1
ATOM 1740 O O . GLU A 1 222 ? 2.32 -0.198 -10.82 1 91.56 222 GLU A O 1
ATOM 1745 N N . GLU A 1 223 ? 2.486 -0.409 -13.039 1 93.31 223 GLU A N 1
ATOM 1746 C CA . GLU A 1 223 ? 2.316 -1.858 -12.977 1 93.31 223 GLU A CA 1
ATOM 1747 C C . GLU A 1 223 ? 3.574 -2.537 -12.438 1 93.31 223 GLU A C 1
ATOM 1749 O O . GLU A 1 223 ? 4.684 -2.031 -12.617 1 93.31 223 GLU A O 1
ATOM 1754 N N . ILE A 1 224 ? 3.393 -3.709 -11.812 1 95 224 ILE A N 1
ATOM 1755 C CA . ILE A 1 224 ? 4.504 -4.5 -11.297 1 95 224 ILE A CA 1
ATOM 1756 C C . ILE A 1 224 ? 5.457 -4.855 -12.43 1 95 224 ILE A C 1
ATOM 1758 O O . ILE A 1 224 ? 6.676 -4.695 -12.305 1 95 224 ILE A O 1
ATOM 1762 N N . PHE A 1 225 ? 4.926 -5.281 -13.539 1 95.12 225 PHE A N 1
ATOM 1763 C CA . PHE A 1 225 ? 5.766 -5.707 -14.656 1 95.12 225 PHE A CA 1
ATOM 1764 C C . PHE A 1 225 ? 6.477 -4.516 -15.281 1 95.12 225 PHE A C 1
ATOM 1766 O O . PHE A 1 225 ? 7.645 -4.617 -15.672 1 95.12 225 PHE A O 1
ATOM 1773 N N . THR A 1 226 ? 5.828 -3.377 -15.383 1 95.38 226 THR A N 1
ATOM 1774 C CA . THR A 1 226 ? 6.461 -2.184 -15.93 1 95.38 226 THR A CA 1
ATOM 1775 C C . THR A 1 226 ? 7.535 -1.658 -14.984 1 95.38 226 THR A C 1
ATOM 1777 O O . THR A 1 226 ? 8.609 -1.249 -15.422 1 95.38 226 THR A O 1
ATOM 1780 N N . GLY A 1 227 ? 7.203 -1.661 -13.758 1 95.75 227 GLY A N 1
ATOM 1781 C CA . GLY A 1 227 ? 8.164 -1.212 -12.758 1 95.75 227 GLY A CA 1
ATOM 1782 C C . GLY A 1 227 ? 9.414 -2.068 -12.703 1 95.75 227 GLY A C 1
ATOM 1783 O O . GLY A 1 227 ? 10.516 -1.552 -12.539 1 95.75 227 GLY A O 1
ATOM 1784 N N . SER A 1 228 ? 9.258 -3.363 -12.82 1 96.56 228 SER A N 1
ATOM 1785 C CA . SER A 1 228 ? 10.398 -4.266 -12.781 1 96.56 228 SER A CA 1
ATOM 1786 C C . SER A 1 228 ? 11.352 -4.004 -13.945 1 96.56 228 SER A C 1
ATOM 1788 O O . SER A 1 228 ? 12.57 -3.939 -13.758 1 96.56 228 SER A O 1
ATOM 1790 N N . VAL A 1 229 ? 10.828 -3.812 -15.086 1 97.38 229 VAL A N 1
ATOM 1791 C CA . VAL A 1 229 ? 11.617 -3.541 -16.281 1 97.38 229 VAL A CA 1
ATOM 1792 C C . VAL A 1 229 ? 12.305 -2.186 -16.156 1 97.38 229 VAL A C 1
ATOM 1794 O O . VAL A 1 229 ? 13.5 -2.059 -16.438 1 97.38 229 VAL A O 1
ATOM 1797 N N . ARG A 1 230 ? 11.57 -1.22 -15.695 1 96.5 230 ARG A N 1
ATOM 1798 C CA . ARG A 1 230 ? 12.109 0.128 -15.539 1 96.5 230 ARG A CA 1
ATOM 1799 C C . ARG A 1 230 ? 13.25 0.151 -14.531 1 96.5 230 ARG A C 1
ATOM 1801 O O . ARG A 1 230 ? 14.312 0.733 -14.789 1 96.5 230 ARG A O 1
ATOM 1808 N N . GLU A 1 231 ? 13.023 -0.437 -13.359 1 95.12 231 GLU A N 1
ATOM 1809 C CA . GLU A 1 231 ? 14.023 -0.411 -12.297 1 95.12 231 GLU A CA 1
ATOM 1810 C C . GLU A 1 231 ? 15.32 -1.079 -12.734 1 95.12 231 GLU A C 1
ATOM 1812 O O . GLU A 1 231 ? 16.406 -0.596 -12.43 1 95.12 231 GLU A O 1
ATOM 1817 N N . VAL A 1 232 ? 15.258 -2.225 -13.414 1 96.62 232 VAL A N 1
ATOM 1818 C CA . VAL A 1 232 ? 16.453 -2.91 -13.906 1 96.62 232 VAL A CA 1
ATOM 1819 C C . VAL A 1 232 ? 17.188 -2.018 -14.898 1 96.62 232 VAL A C 1
ATOM 1821 O O . VAL A 1 232 ? 18.406 -1.893 -14.844 1 96.62 232 VAL A O 1
ATOM 1824 N N . LYS A 1 233 ? 16.453 -1.358 -15.766 1 96.94 233 LYS A N 1
ATOM 1825 C CA . LYS A 1 233 ? 17.047 -0.448 -16.734 1 96.94 233 LYS A CA 1
ATOM 1826 C C . LYS A 1 233 ? 17.719 0.737 -16.047 1 96.94 233 LYS A C 1
ATOM 1828 O O . LYS A 1 233 ? 18.844 1.116 -16.406 1 96.94 233 LYS A O 1
ATOM 1833 N N . GLU A 1 234 ? 17.047 1.291 -15.102 1 94.06 234 GLU A N 1
ATOM 1834 C CA . GLU A 1 234 ? 17.578 2.453 -14.391 1 94.06 234 GLU A CA 1
ATOM 1835 C C . GLU A 1 234 ? 18.875 2.117 -13.664 1 94.06 234 GLU A C 1
ATOM 1837 O O . GLU A 1 234 ? 19.828 2.896 -13.703 1 94.06 234 GLU A O 1
ATOM 1842 N N . GLU A 1 235 ? 18.938 0.958 -13.055 1 94.25 235 GLU A N 1
ATOM 1843 C CA . GLU A 1 235 ? 20.078 0.622 -12.203 1 94.25 235 GLU A CA 1
ATOM 1844 C C . GLU A 1 235 ? 21.234 0.06 -13.023 1 94.25 235 GLU A C 1
ATOM 1846 O O . GLU A 1 235 ? 22.391 0.217 -12.656 1 94.25 235 GLU A O 1
ATOM 1851 N N . THR A 1 236 ? 20.969 -0.628 -14.141 1 96.38 236 THR A N 1
ATOM 1852 C CA . THR A 1 236 ? 22.016 -1.401 -14.797 1 96.38 236 THR A CA 1
ATOM 1853 C C . THR A 1 236 ? 22.125 -1.029 -16.266 1 96.38 236 THR A C 1
ATOM 1855 O O . THR A 1 236 ? 23.094 -1.393 -16.938 1 96.38 236 THR A O 1
ATOM 1858 N N . GLY A 1 237 ? 21.109 -0.342 -16.812 1 96.25 237 GLY A N 1
ATOM 1859 C CA . GLY A 1 237 ? 21.078 -0.003 -18.234 1 96.25 237 GLY A CA 1
ATOM 1860 C C . GLY A 1 237 ? 20.578 -1.142 -19.109 1 96.25 237 GLY A C 1
ATOM 1861 O O . GLY A 1 237 ? 20.422 -0.977 -20.312 1 96.25 237 GLY A O 1
ATOM 1862 N N . ILE A 1 238 ? 20.297 -2.266 -18.641 1 97.19 238 ILE A N 1
ATOM 1863 C CA . ILE A 1 238 ? 19.938 -3.449 -19.406 1 97.19 238 ILE A CA 1
ATOM 1864 C C . ILE A 1 238 ? 18.453 -3.395 -19.766 1 97.19 238 ILE A C 1
ATOM 1866 O O . ILE A 1 238 ? 17.609 -3.162 -18.906 1 97.19 238 ILE A O 1
ATOM 1870 N N . ASP A 1 239 ? 18.156 -3.555 -21.031 1 97.69 239 ASP A N 1
ATOM 1871 C CA . ASP A 1 239 ? 16.781 -3.73 -21.469 1 97.69 239 ASP A CA 1
ATOM 1872 C C . ASP A 1 239 ? 16.297 -5.152 -21.203 1 97.69 239 ASP A C 1
ATOM 1874 O O . ASP A 1 239 ? 17 -6.121 -21.469 1 97.69 239 ASP A O 1
ATOM 1878 N N . THR A 1 240 ? 15.102 -5.242 -20.625 1 98.06 240 THR A N 1
ATOM 1879 C CA . THR A 1 240 ? 14.57 -6.559 -20.297 1 98.06 240 THR A CA 1
ATOM 1880 C C . THR A 1 240 ? 13.102 -6.656 -20.703 1 98.06 240 THR A C 1
ATOM 1882 O O . THR A 1 240 ? 12.469 -5.648 -21.031 1 98.06 240 THR A O 1
ATOM 1885 N N . GLU A 1 241 ? 12.648 -7.848 -20.797 1 97.19 241 GLU A N 1
ATOM 1886 C CA . GLU A 1 241 ? 11.227 -8.172 -20.953 1 97.19 241 GLU A CA 1
ATOM 1887 C C . GLU A 1 241 ? 10.711 -8.93 -19.734 1 97.19 241 GLU A C 1
ATOM 1889 O O . GLU A 1 241 ? 11.375 -9.828 -19.219 1 97.19 241 GLU A O 1
ATOM 1894 N N . PHE A 1 242 ? 9.523 -8.484 -19.328 1 96.56 242 PHE A N 1
ATOM 1895 C CA . PHE A 1 242 ? 8.906 -9.133 -18.188 1 96.56 242 PHE A CA 1
ATOM 1896 C C . PHE A 1 242 ? 8.414 -10.531 -18.547 1 96.56 242 PHE A C 1
ATOM 1898 O O . PHE A 1 242 ? 7.797 -10.719 -19.594 1 96.56 242 PHE A O 1
ATOM 1905 N N . VAL A 1 243 ? 8.641 -11.555 -17.656 1 94.19 243 VAL A N 1
ATOM 1906 C CA . VAL A 1 243 ? 8.18 -12.922 -17.906 1 94.19 243 VAL A CA 1
ATOM 1907 C C . VAL A 1 243 ? 7.059 -13.266 -16.922 1 94.19 243 VAL A C 1
ATOM 1909 O O . VAL A 1 243 ? 5.91 -13.445 -17.328 1 94.19 243 VAL A O 1
ATOM 1912 N N . GLU A 1 244 ? 7.363 -13.281 -15.617 1 93.94 244 GLU A N 1
ATOM 1913 C CA . GLU A 1 244 ? 6.367 -13.664 -14.617 1 93.94 244 GLU A CA 1
ATOM 1914 C C . GLU A 1 244 ? 6.797 -13.234 -13.219 1 93.94 244 GLU A C 1
ATOM 1916 O O . GLU A 1 244 ? 7.953 -12.867 -13 1 93.94 244 GLU A O 1
ATOM 1921 N N . VAL A 1 245 ? 5.805 -13.258 -12.266 1 95.19 245 VAL A N 1
ATOM 1922 C CA . VAL A 1 245 ? 6.082 -13.164 -10.836 1 95.19 245 VAL A CA 1
ATOM 1923 C C . VAL A 1 245 ? 6.254 -14.562 -10.25 1 95.19 245 VAL A C 1
ATOM 1925 O O . VAL A 1 245 ? 5.371 -15.414 -10.383 1 95.19 245 VAL A O 1
ATOM 1928 N N . VAL A 1 246 ? 7.352 -14.82 -9.562 1 92.81 246 VAL A N 1
ATOM 1929 C CA . VAL A 1 246 ? 7.594 -16.188 -9.109 1 92.81 246 VAL A CA 1
ATOM 1930 C C . VAL A 1 246 ? 7.215 -16.312 -7.633 1 92.81 246 VAL A C 1
ATOM 1932 O O . VAL A 1 246 ? 6.844 -17.391 -7.172 1 92.81 246 VAL A O 1
ATOM 1935 N N . ALA A 1 247 ? 7.34 -15.25 -6.926 1 92.62 247 ALA A N 1
ATOM 1936 C CA . ALA A 1 247 ? 7.02 -15.211 -5.5 1 92.62 247 ALA A CA 1
ATOM 1937 C C . ALA A 1 247 ? 6.863 -13.773 -5.012 1 92.62 247 ALA A C 1
ATOM 1939 O O . ALA A 1 247 ? 7.242 -12.828 -5.707 1 92.62 247 ALA A O 1
ATOM 1940 N N . PHE A 1 248 ? 6.25 -13.625 -3.863 1 94.44 248 PHE A N 1
ATOM 1941 C CA . PHE A 1 248 ? 6.277 -12.312 -3.219 1 94.44 248 PHE A CA 1
ATOM 1942 C C . PHE A 1 248 ? 6.395 -12.461 -1.707 1 94.44 248 PHE A C 1
ATOM 1944 O O . PHE A 1 248 ? 5.945 -13.453 -1.135 1 94.44 248 PHE A O 1
ATOM 1951 N N . ARG A 1 249 ? 7.023 -11.508 -1.149 1 92.81 249 ARG A N 1
ATOM 1952 C CA . ARG A 1 249 ? 7.242 -11.438 0.292 1 92.81 249 ARG A CA 1
ATOM 1953 C C . ARG A 1 249 ? 6.383 -10.344 0.924 1 92.81 249 ARG A C 1
ATOM 1955 O O . ARG A 1 249 ? 6.199 -9.273 0.34 1 92.81 249 ARG A O 1
ATOM 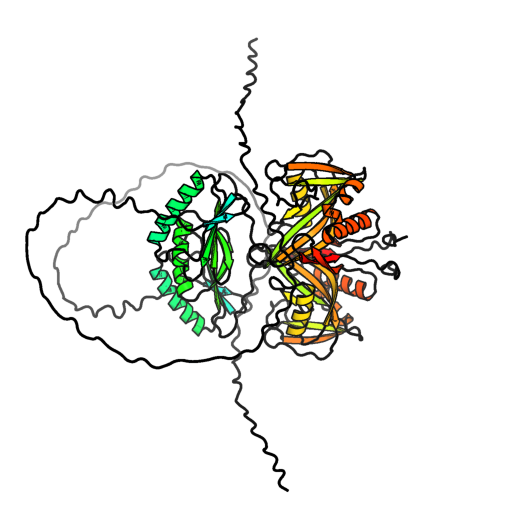1962 N N . HIS A 1 250 ? 5.801 -10.656 2.016 1 92.12 250 HIS A N 1
ATOM 1963 C CA . HIS A 1 250 ? 5.023 -9.719 2.814 1 92.12 250 HIS A CA 1
ATOM 1964 C C . HIS A 1 250 ? 5.707 -9.438 4.152 1 92.12 250 HIS A C 1
ATOM 1966 O O . HIS A 1 250 ? 5.93 -10.352 4.941 1 92.12 250 HIS A O 1
ATOM 1972 N N . VAL A 1 251 ? 6.121 -8.172 4.379 1 89.19 251 VAL A N 1
ATOM 1973 C CA . VAL A 1 251 ? 6.789 -7.762 5.613 1 89.19 251 VAL A CA 1
ATOM 1974 C C . VAL A 1 251 ? 6.031 -6.594 6.246 1 89.19 251 VAL A C 1
ATOM 1976 O O . VAL A 1 251 ? 5.414 -5.793 5.543 1 89.19 251 VAL A O 1
ATOM 1979 N N . HIS A 1 252 ? 6.18 -6.535 7.609 1 86.75 252 HIS A N 1
ATOM 1980 C CA . HIS A 1 252 ? 5.438 -5.5 8.328 1 86.75 252 HIS A CA 1
ATOM 1981 C C . HIS A 1 252 ? 6.375 -4.609 9.133 1 86.75 252 HIS A C 1
ATOM 1983 O O . HIS A 1 252 ? 7.535 -4.957 9.352 1 86.75 252 HIS A O 1
ATOM 1989 N N . ASN A 1 253 ? 5.766 -3.4 9.547 1 82.69 253 ASN A N 1
ATOM 1990 C CA . ASN A 1 253 ? 6.445 -2.434 10.398 1 82.69 253 ASN A CA 1
ATOM 1991 C C . ASN A 1 253 ? 7.727 -1.914 9.75 1 82.69 253 ASN A C 1
ATOM 1993 O O . ASN A 1 253 ? 8.789 -1.897 10.383 1 82.69 253 ASN A O 1
ATOM 1997 N N . VAL A 1 254 ? 7.566 -1.62 8.5 1 78.44 254 VAL A N 1
ATOM 1998 C CA . VAL A 1 254 ? 8.656 -0.965 7.785 1 78.44 254 VAL A CA 1
ATOM 1999 C C . VAL A 1 254 ? 8.516 0.551 7.898 1 78.44 254 VAL A C 1
ATOM 2001 O O . VAL A 1 254 ? 8.039 1.062 8.922 1 78.44 254 VAL A O 1
ATOM 2004 N N . ALA A 1 255 ? 9.008 1.286 6.953 1 75.5 255 ALA A N 1
ATOM 2005 C CA . ALA A 1 255 ? 9 2.746 7.02 1 75.5 255 ALA A CA 1
ATOM 2006 C C . ALA A 1 255 ? 7.602 3.27 7.355 1 75.5 255 ALA A C 1
ATOM 2008 O O . ALA A 1 255 ? 6.609 2.812 6.789 1 75.5 255 ALA A O 1
ATOM 2009 N N . PHE A 1 256 ? 7.527 4.117 8.391 1 85.5 256 PHE A N 1
ATOM 2010 C CA . PHE A 1 256 ? 6.332 4.836 8.812 1 85.5 256 PHE A CA 1
ATOM 2011 C C . PHE A 1 256 ? 5.254 3.865 9.281 1 85.5 256 PHE A C 1
ATOM 2013 O O . PHE A 1 256 ? 4.062 4.094 9.055 1 85.5 256 PHE A O 1
ATOM 2020 N N . GLU A 1 257 ? 5.633 2.695 9.672 1 84.31 257 GLU A N 1
ATOM 2021 C CA . GLU A 1 257 ? 4.754 1.681 10.242 1 84.31 257 GLU A CA 1
ATOM 2022 C C . GLU A 1 257 ? 3.854 1.063 9.18 1 84.31 257 GLU A C 1
ATOM 2024 O O . GLU A 1 257 ? 2.734 0.639 9.477 1 84.31 257 GLU A O 1
ATOM 2029 N N . LYS A 1 258 ? 4.305 1.126 7.988 1 91.19 258 LYS A N 1
ATOM 2030 C CA . LYS A 1 258 ? 3.561 0.548 6.871 1 91.19 258 LYS A CA 1
ATOM 2031 C C . LYS A 1 258 ? 4.039 -0.869 6.566 1 91.19 258 LYS A C 1
ATOM 2033 O O . LYS A 1 258 ? 4.957 -1.373 7.219 1 91.19 258 LYS A O 1
ATOM 2038 N N . SER A 1 259 ? 3.34 -1.517 5.73 1 92.06 259 SER A N 1
ATOM 2039 C CA . SER A 1 259 ? 3.727 -2.855 5.297 1 92.06 259 SER A CA 1
ATOM 2040 C C . SER A 1 259 ? 4.348 -2.826 3.904 1 92.06 259 SER A C 1
ATOM 2042 O O . SER A 1 259 ? 4.234 -1.828 3.189 1 92.06 259 SER A O 1
ATOM 2044 N N . ASP A 1 260 ? 5.074 -3.912 3.691 1 92.5 260 ASP A N 1
ATOM 2045 C CA . ASP A 1 260 ? 5.805 -3.988 2.43 1 92.5 260 ASP A CA 1
ATOM 2046 C C . ASP A 1 260 ? 5.508 -5.297 1.702 1 92.5 260 ASP A C 1
ATOM 2048 O O . ASP A 1 260 ? 5.578 -6.375 2.297 1 92.5 260 ASP A O 1
ATOM 2052 N N . LEU A 1 261 ? 5.074 -5.137 0.473 1 94.69 261 LEU A N 1
ATOM 2053 C CA . LEU A 1 261 ? 5 -6.27 -0.443 1 94.69 261 LEU A CA 1
ATOM 2054 C C . LEU A 1 261 ? 6.129 -6.219 -1.466 1 94.69 261 LEU A C 1
ATOM 2056 O O . LEU A 1 261 ? 6.309 -5.211 -2.152 1 94.69 261 LEU A O 1
ATOM 2060 N N . PHE A 1 262 ? 6.906 -7.281 -1.478 1 95 262 PHE A N 1
ATOM 2061 C CA . PHE A 1 262 ? 8.062 -7.367 -2.361 1 95 262 PHE A CA 1
ATOM 2062 C C . PHE A 1 262 ? 7.887 -8.492 -3.377 1 95 262 PHE A C 1
ATOM 2064 O O . PHE A 1 262 ? 7.938 -9.672 -3.023 1 95 262 PHE A O 1
ATOM 2071 N N . PHE A 1 263 ? 7.715 -8.156 -4.688 1 96.38 263 PHE A N 1
ATOM 2072 C CA . PHE A 1 263 ? 7.465 -9.133 -5.742 1 96.38 263 PHE A CA 1
ATOM 2073 C C . PHE A 1 263 ? 8.758 -9.508 -6.449 1 96.38 263 PHE A C 1
ATOM 2075 O O . PHE A 1 263 ? 9.516 -8.633 -6.883 1 96.38 263 PHE A O 1
ATOM 2082 N N . ILE A 1 264 ? 9.031 -10.781 -6.516 1 95.94 264 ILE A N 1
ATOM 2083 C CA . ILE A 1 264 ? 10.172 -11.289 -7.266 1 95.94 264 ILE A CA 1
ATOM 2084 C C . ILE A 1 264 ? 9.758 -11.602 -8.703 1 95.94 264 ILE A C 1
ATOM 2086 O O . ILE A 1 264 ? 8.914 -12.469 -8.938 1 95.94 264 ILE A O 1
ATOM 2090 N N . CYS A 1 265 ? 10.391 -10.922 -9.617 1 96.69 265 CYS A N 1
ATOM 2091 C CA . CYS A 1 265 ? 10.008 -11.016 -11.023 1 96.69 265 CYS A CA 1
ATOM 2092 C C . CYS A 1 265 ? 11.117 -11.641 -11.859 1 96.69 265 CYS A C 1
ATOM 2094 O O . CYS A 1 265 ? 12.281 -11.266 -11.727 1 96.69 265 CYS A O 1
ATOM 2096 N N . MET A 1 266 ? 10.727 -12.562 -12.68 1 95.38 266 MET A N 1
ATOM 2097 C CA . MET A 1 266 ? 11.633 -13.094 -13.703 1 95.38 266 MET A CA 1
ATOM 2098 C C . MET A 1 266 ? 11.617 -12.211 -14.945 1 95.38 266 MET A C 1
ATOM 2100 O O . MET A 1 266 ? 10.547 -11.883 -15.461 1 95.38 266 MET A O 1
ATOM 2104 N N . LEU A 1 267 ? 12.82 -11.797 -15.352 1 96.69 267 LEU A N 1
ATOM 2105 C CA . LEU A 1 267 ? 12.961 -10.992 -16.562 1 96.69 267 LEU A CA 1
ATOM 2106 C C . LEU A 1 267 ? 13.945 -11.625 -17.531 1 96.69 267 LEU A C 1
ATOM 2108 O O . LEU A 1 267 ? 14.906 -12.281 -17.109 1 96.69 267 LEU A O 1
ATOM 2112 N N . LYS A 1 268 ? 13.672 -11.406 -18.797 1 96.06 268 LYS A N 1
ATOM 2113 C CA . LYS A 1 268 ? 14.586 -11.844 -19.844 1 96.06 268 LYS A CA 1
ATOM 2114 C C . LYS A 1 268 ? 15.367 -10.656 -20.406 1 96.06 268 LYS A C 1
ATOM 2116 O O . LYS A 1 268 ? 14.781 -9.648 -20.812 1 96.06 268 LYS A O 1
ATOM 2121 N N . PRO A 1 269 ? 16.688 -10.789 -20.438 1 97.38 269 PRO A N 1
ATOM 2122 C CA . PRO A 1 269 ? 17.469 -9.688 -20.984 1 97.38 269 PRO A CA 1
ATOM 2123 C C . PRO A 1 269 ? 17.344 -9.578 -22.5 1 97.38 269 PRO A C 1
ATOM 2125 O O . PRO A 1 269 ? 17.297 -10.594 -23.203 1 97.38 269 PRO A O 1
ATOM 2128 N N . LEU A 1 270 ? 17.234 -8.367 -22.953 1 97.06 270 LEU A N 1
ATOM 2129 C CA . LEU A 1 270 ? 17.203 -8.07 -24.391 1 97.06 270 LEU A CA 1
ATOM 2130 C C . LEU A 1 270 ? 18.5 -7.43 -24.844 1 97.06 270 LEU A C 1
ATOM 2132 O O . LEU A 1 270 ? 18.766 -7.309 -26.047 1 97.06 270 LEU A O 1
ATOM 2136 N N . SER A 1 271 ? 19.328 -6.957 -23.906 1 95.38 271 SER A N 1
ATOM 2137 C CA . SER A 1 271 ? 20.656 -6.398 -24.125 1 95.38 271 SER A CA 1
ATOM 2138 C C . SER A 1 271 ? 21.656 -6.938 -23.109 1 95.38 271 SER A C 1
ATOM 2140 O O . SER A 1 271 ? 21.266 -7.625 -22.156 1 95.38 271 SER A O 1
ATOM 2142 N N . THR A 1 272 ? 22.969 -6.625 -23.344 1 92.69 272 THR A N 1
ATOM 2143 C CA . THR A 1 272 ? 23.953 -7.227 -22.453 1 92.69 272 THR A CA 1
ATOM 2144 C C . THR A 1 272 ? 24.891 -6.164 -21.906 1 92.69 272 THR A C 1
ATOM 2146 O O . THR A 1 272 ? 25.609 -6.406 -20.938 1 92.69 272 THR A O 1
ATOM 2149 N N . GLN A 1 273 ? 24.875 -5.062 -22.453 1 93.69 273 GLN A N 1
ATOM 2150 C CA . GLN A 1 273 ? 25.828 -4.031 -22.047 1 93.69 273 GLN A CA 1
ATOM 2151 C C . GLN A 1 273 ? 25.312 -3.273 -20.812 1 93.69 273 GLN A C 1
ATOM 2153 O O . GLN A 1 273 ? 24.281 -2.598 -20.875 1 93.69 273 GLN A O 1
ATOM 2158 N N . ILE A 1 274 ? 26.109 -3.293 -19.828 1 96 274 ILE A N 1
ATOM 2159 C CA . ILE A 1 274 ? 25.719 -2.68 -18.562 1 96 274 ILE A CA 1
ATOM 2160 C C . ILE A 1 274 ? 26.109 -1.202 -18.562 1 96 274 ILE A C 1
ATOM 2162 O O . ILE A 1 274 ? 27.219 -0.843 -18.984 1 96 274 ILE A O 1
ATOM 2166 N N . MET A 1 275 ? 25.266 -0.396 -18.156 1 92.94 275 MET A N 1
ATOM 2167 C CA . MET A 1 275 ? 25.484 1.019 -17.859 1 92.94 275 MET A CA 1
ATOM 2168 C C . MET A 1 275 ? 24.922 1.386 -16.484 1 92.94 275 MET A C 1
ATOM 2170 O O . MET A 1 275 ? 23.719 1.558 -16.328 1 92.94 275 MET A O 1
ATOM 2174 N N . VAL A 1 276 ? 25.812 1.64 -15.531 1 88.94 276 VAL A N 1
ATOM 2175 C CA . VAL A 1 276 ? 25.422 1.8 -14.133 1 88.94 276 VAL A CA 1
ATOM 2176 C C . VAL A 1 276 ? 24.969 3.234 -13.891 1 88.94 276 VAL A C 1
ATOM 2178 O O . VAL A 1 276 ? 25.547 4.18 -14.414 1 88.94 276 VAL A O 1
ATOM 2181 N N . ASP A 1 277 ? 23.906 3.295 -13.141 1 80.06 277 ASP A N 1
ATOM 2182 C CA . ASP A 1 277 ? 23.469 4.582 -12.609 1 80.06 277 ASP A CA 1
ATOM 2183 C C . ASP A 1 277 ? 24.375 5.055 -11.484 1 80.06 277 ASP A C 1
ATOM 2185 O O . ASP A 1 277 ? 24.422 4.449 -10.414 1 80.06 277 ASP A O 1
ATOM 2189 N N . ASP A 1 278 ? 24.953 6.105 -11.531 1 77.44 278 ASP A N 1
ATOM 2190 C CA . ASP A 1 278 ? 26.016 6.539 -10.617 1 77.44 278 ASP A CA 1
ATOM 2191 C C . ASP A 1 278 ? 25.422 7.125 -9.336 1 77.44 278 ASP A C 1
ATOM 2193 O O . ASP A 1 278 ? 26.141 7.324 -8.352 1 77.44 278 ASP A O 1
ATOM 2197 N N . HIS A 1 279 ? 24.219 7.281 -9.367 1 75.81 279 HIS A N 1
ATOM 2198 C CA . HIS A 1 279 ? 23.656 7.934 -8.188 1 75.81 279 HIS A CA 1
ATOM 2199 C C . HIS A 1 279 ? 23.375 6.926 -7.078 1 75.81 279 HIS A C 1
ATOM 2201 O O . HIS A 1 279 ? 23.625 7.199 -5.902 1 75.81 279 HIS A O 1
ATOM 2207 N N . GLU A 1 280 ? 22.938 5.691 -7.402 1 77.12 280 GLU A N 1
ATOM 2208 C CA . GLU A 1 280 ? 22.438 4.758 -6.395 1 77.12 280 GLU A CA 1
ATOM 2209 C C . GLU A 1 280 ? 23.297 3.488 -6.363 1 77.12 280 GLU A C 1
ATOM 2211 O O . GLU A 1 280 ? 23.344 2.787 -5.352 1 77.12 280 GLU A O 1
ATOM 2216 N N . ILE A 1 281 ? 23.969 3.201 -7.445 1 86.44 281 ILE A N 1
ATOM 2217 C CA . ILE A 1 281 ? 24.578 1.892 -7.609 1 86.44 281 ILE A CA 1
ATOM 2218 C C . ILE A 1 281 ? 26.094 2.049 -7.703 1 86.44 281 ILE A C 1
ATOM 2220 O O . ILE A 1 281 ? 26.594 2.893 -8.453 1 86.44 281 ILE A O 1
ATOM 2224 N N . GLN A 1 282 ? 26.812 1.259 -6.938 1 88.31 282 GLN A N 1
ATOM 2225 C CA . GLN A 1 282 ? 28.266 1.251 -6.926 1 88.31 282 GLN A CA 1
ATOM 2226 C C . GLN A 1 282 ? 28.828 0.455 -8.102 1 88.31 282 GLN A C 1
ATOM 2228 O O . GLN A 1 282 ? 29.781 0.875 -8.742 1 88.31 282 GLN A O 1
ATOM 2233 N N . ALA A 1 283 ? 28.203 -0.643 -8.297 1 93.94 283 ALA A N 1
ATOM 2234 C CA . ALA A 1 283 ? 28.672 -1.519 -9.367 1 93.94 283 ALA A CA 1
ATOM 2235 C C . ALA A 1 283 ? 27.578 -2.482 -9.812 1 93.94 283 ALA A C 1
ATOM 2237 O O . ALA A 1 283 ? 26.641 -2.75 -9.062 1 93.94 283 ALA A O 1
ATOM 2238 N N . ALA A 1 284 ? 27.703 -2.9 -11.047 1 96.12 284 ALA A N 1
ATOM 2239 C CA . ALA A 1 284 ? 26.844 -3.934 -11.617 1 96.12 284 ALA A CA 1
ATOM 2240 C C . ALA A 1 284 ? 27.641 -4.902 -12.484 1 96.12 284 ALA A C 1
ATOM 2242 O O . ALA A 1 284 ? 28.641 -4.516 -13.102 1 96.12 284 ALA A O 1
ATOM 2243 N N . LYS A 1 285 ? 27.219 -6.168 -12.5 1 97.12 285 LYS A N 1
ATOM 2244 C CA . LYS A 1 285 ? 27.906 -7.141 -13.352 1 97.12 285 LYS A CA 1
ATOM 2245 C C . LYS A 1 285 ? 27.016 -8.352 -13.617 1 97.12 285 LYS A C 1
ATOM 2247 O O . LYS A 1 285 ? 26 -8.539 -12.945 1 97.12 285 LYS A O 1
ATOM 2252 N N . TRP A 1 286 ? 27.484 -9.016 -14.664 1 97.62 286 TRP A N 1
ATOM 2253 C CA . TRP A 1 286 ? 27 -10.383 -14.844 1 97.62 286 TRP A CA 1
ATOM 2254 C C . TRP A 1 286 ? 27.828 -11.359 -14.016 1 97.62 286 TRP A C 1
ATOM 2256 O O . TRP A 1 286 ? 29.047 -11.461 -14.188 1 97.62 286 TRP A O 1
ATOM 2266 N N . MET A 1 287 ? 27.172 -12.039 -13.117 1 97 287 MET A N 1
ATOM 2267 C CA . MET A 1 287 ? 27.828 -12.961 -12.195 1 97 287 MET A CA 1
ATOM 2268 C C . MET A 1 287 ? 27.359 -14.391 -12.43 1 97 287 MET A C 1
ATOM 2270 O O . MET A 1 287 ? 26.156 -14.648 -12.516 1 97 287 MET A O 1
ATOM 2274 N N . PRO A 1 288 ? 28.328 -15.32 -12.508 1 96.75 288 PRO A N 1
ATOM 2275 C CA . PRO A 1 288 ? 27.875 -16.703 -12.602 1 96.75 288 PRO A CA 1
ATOM 2276 C C . PRO A 1 288 ? 26.906 -17.078 -11.484 1 96.75 288 PRO A C 1
ATOM 2278 O O . PRO A 1 288 ? 27.156 -16.766 -10.312 1 96.75 288 PRO A O 1
ATOM 2281 N N . LEU A 1 289 ? 25.844 -17.766 -11.875 1 93.88 289 LEU A N 1
ATOM 2282 C CA . LEU A 1 289 ? 24.781 -18.125 -10.938 1 93.88 289 LEU A CA 1
ATOM 2283 C C . LEU A 1 289 ? 25.359 -18.875 -9.742 1 93.88 289 LEU A C 1
ATOM 2285 O O . LEU A 1 289 ? 24.969 -18.641 -8.602 1 93.88 289 LEU A O 1
ATOM 2289 N N . VAL A 1 290 ? 26.25 -19.75 -9.969 1 93.12 290 VAL A N 1
ATOM 2290 C CA . VAL A 1 290 ? 26.859 -20.578 -8.922 1 93.12 290 VAL A CA 1
ATOM 2291 C C . VAL A 1 290 ? 27.578 -19.672 -7.926 1 93.12 290 VAL A C 1
ATOM 2293 O O . VAL A 1 290 ? 27.469 -19.875 -6.711 1 93.12 290 VAL A O 1
ATOM 2296 N N . GLU A 1 291 ? 28.266 -18.75 -8.414 1 94.44 291 GLU A N 1
ATOM 2297 C CA . GLU A 1 291 ? 28.953 -17.797 -7.555 1 94.44 291 GLU A CA 1
ATOM 2298 C C . GLU A 1 291 ? 27.984 -16.953 -6.746 1 94.44 291 GLU A C 1
ATOM 2300 O O . GLU A 1 291 ? 28.203 -16.688 -5.559 1 94.44 291 GLU A O 1
ATOM 2305 N N . PHE A 1 292 ? 26.969 -16.531 -7.367 1 93.88 292 PHE A N 1
ATOM 2306 C CA . PHE A 1 292 ? 25.953 -15.711 -6.723 1 93.88 292 PHE A CA 1
ATOM 2307 C C . PHE A 1 292 ? 25.344 -16.438 -5.539 1 93.88 292 PHE A C 1
ATOM 2309 O O . PHE A 1 292 ? 25.219 -15.875 -4.449 1 93.88 292 PHE A O 1
ATOM 2316 N N . VAL A 1 293 ? 25.031 -17.719 -5.723 1 90.56 293 VAL A N 1
ATOM 2317 C CA . VAL A 1 293 ? 24.328 -18.5 -4.715 1 90.56 293 VAL A CA 1
ATOM 2318 C C . VAL A 1 293 ? 25.281 -18.844 -3.564 1 90.56 293 VAL A C 1
ATOM 2320 O O . VAL A 1 293 ? 24.844 -19.031 -2.428 1 90.56 293 VAL A O 1
ATOM 2323 N N . GLU A 1 294 ? 26.516 -18.812 -3.826 1 91.62 294 GLU A N 1
ATOM 2324 C CA . GLU A 1 294 ? 27.5 -19.25 -2.842 1 91.62 294 GLU A CA 1
ATOM 2325 C C . GLU A 1 294 ? 27.938 -18.094 -1.939 1 91.62 294 GLU A C 1
ATOM 2327 O O . GLU A 1 294 ? 28.672 -18.297 -0.969 1 91.62 294 GLU A O 1
ATOM 2332 N N . GLN A 1 295 ? 27.406 -16.922 -2.209 1 91.31 295 GLN A N 1
ATOM 2333 C CA . GLN A 1 295 ? 27.734 -15.812 -1.323 1 91.31 295 GLN A CA 1
ATOM 2334 C C . GLN A 1 295 ? 27.328 -16.109 0.115 1 91.31 295 GLN A C 1
ATOM 2336 O O . GLN A 1 295 ? 26.219 -16.594 0.361 1 91.31 295 GLN A O 1
ATOM 2341 N N . PRO A 1 296 ? 28.172 -15.82 0.986 1 84.81 296 PRO A N 1
ATOM 2342 C CA . PRO A 1 296 ? 27.875 -16.156 2.383 1 84.81 296 PRO A CA 1
ATOM 2343 C C . PRO A 1 296 ? 26.578 -15.516 2.887 1 84.81 296 PRO A C 1
ATOM 2345 O O . PRO A 1 296 ? 25.797 -16.172 3.58 1 84.81 296 PRO A O 1
ATOM 2348 N N . LEU A 1 297 ? 26.344 -14.32 2.537 1 82 297 LEU A N 1
ATOM 2349 C CA . LEU A 1 297 ? 25.156 -13.633 3.016 1 82 297 LEU A CA 1
ATOM 2350 C C . LEU A 1 297 ? 23.891 -14.281 2.461 1 82 297 LEU A C 1
ATOM 2352 O O . LEU A 1 297 ? 22.875 -14.336 3.143 1 82 297 LEU A O 1
ATOM 2356 N N . ILE A 1 298 ? 23.953 -14.742 1.284 1 81.75 298 ILE A N 1
ATOM 2357 C CA . ILE A 1 298 ? 22.812 -15.422 0.666 1 81.75 298 ILE A CA 1
ATOM 2358 C C . ILE A 1 298 ? 22.609 -16.781 1.328 1 81.75 298 ILE A C 1
ATOM 2360 O O . ILE A 1 298 ? 21.469 -17.156 1.633 1 81.75 298 ILE A O 1
ATOM 2364 N N . GLN A 1 299 ? 23.703 -17.422 1.619 1 82.94 299 GLN A N 1
ATOM 2365 C CA . GLN A 1 299 ? 23.609 -18.75 2.207 1 82.94 299 GLN A CA 1
ATOM 2366 C C . GLN A 1 299 ? 23.125 -18.688 3.648 1 82.94 299 GLN A C 1
ATOM 2368 O O . GLN A 1 299 ? 22.453 -19.609 4.125 1 82.94 299 GLN A O 1
ATOM 2373 N N . GLN A 1 300 ? 23.344 -17.641 4.207 1 81.25 300 GLN A N 1
ATOM 2374 C CA . GLN A 1 300 ? 23.031 -17.531 5.625 1 81.25 300 GLN A CA 1
ATOM 2375 C C . GLN A 1 300 ? 21.609 -17.016 5.832 1 81.25 300 GLN A C 1
ATOM 2377 O O . GLN A 1 300 ? 21.016 -17.219 6.891 1 81.25 300 GLN A O 1
ATOM 2382 N N . ASP A 1 301 ? 21.094 -16.359 4.883 1 81.06 301 ASP A N 1
ATOM 2383 C CA . ASP A 1 301 ? 19.734 -15.828 5.008 1 81.06 301 ASP A CA 1
ATOM 2384 C C . ASP A 1 301 ? 18.719 -16.75 4.355 1 81.06 301 ASP A C 1
ATOM 2386 O O . ASP A 1 301 ? 18.75 -16.969 3.145 1 81.06 301 ASP A O 1
ATOM 2390 N N . CYS A 1 302 ? 17.797 -17.266 5.164 1 81.75 302 CYS A N 1
ATOM 2391 C CA . CYS A 1 302 ? 16.844 -18.266 4.715 1 81.75 302 CYS A CA 1
ATOM 2392 C C . CYS A 1 302 ? 15.914 -17.688 3.645 1 81.75 302 CYS A C 1
ATOM 2394 O O . CYS A 1 302 ? 15.539 -18.391 2.705 1 81.75 302 CYS A O 1
ATOM 2396 N N . MET A 1 303 ? 15.586 -16.5 3.752 1 82.81 303 MET A N 1
ATOM 2397 C CA . MET A 1 303 ? 14.688 -15.867 2.787 1 82.81 303 MET A CA 1
ATOM 2398 C C . MET A 1 303 ? 15.352 -15.75 1.42 1 82.81 303 MET A C 1
ATOM 2400 O O . MET A 1 303 ? 14.797 -16.203 0.415 1 82.81 303 MET A O 1
ATOM 2404 N N . PHE A 1 304 ? 16.531 -15.25 1.444 1 81.62 304 PHE A N 1
ATOM 2405 C CA . PHE A 1 304 ? 17.234 -15.062 0.189 1 81.62 304 PHE A CA 1
ATOM 2406 C C . PHE A 1 304 ? 17.531 -16.406 -0.476 1 81.62 304 PHE A C 1
ATOM 2408 O O . PHE A 1 304 ? 17.375 -16.547 -1.69 1 81.62 304 PHE A O 1
ATOM 2415 N N . LYS A 1 305 ? 17.891 -17.266 0.342 1 85.81 305 LYS A N 1
ATOM 2416 C CA . LYS A 1 305 ? 18.172 -18.594 -0.179 1 85.81 305 LYS A CA 1
ATOM 2417 C C . LYS A 1 305 ? 16.938 -19.203 -0.842 1 85.81 305 LYS A C 1
ATOM 2419 O O . LYS A 1 305 ? 17.016 -19.734 -1.95 1 85.81 305 LYS A O 1
ATOM 2424 N N . LYS A 1 306 ? 15.867 -19.094 -0.223 1 87.81 306 LYS A N 1
ATOM 2425 C CA . LYS A 1 306 ? 14.641 -19.672 -0.757 1 87.81 306 LYS A CA 1
ATOM 2426 C C . LYS A 1 306 ? 14.219 -18.984 -2.051 1 87.81 306 LYS A C 1
ATOM 2428 O O . LYS A 1 306 ? 13.781 -19.641 -2.998 1 87.81 306 LYS A O 1
ATOM 2433 N N . VAL A 1 307 ? 14.312 -17.734 -2.066 1 87.69 307 VAL A N 1
ATOM 2434 C CA . VAL A 1 307 ? 13.969 -16.969 -3.258 1 87.69 307 VAL A CA 1
ATOM 2435 C C . VAL A 1 307 ? 14.82 -17.438 -4.438 1 87.69 307 VAL A C 1
ATOM 2437 O O . VAL A 1 307 ? 14.305 -17.656 -5.531 1 87.69 307 VAL A O 1
ATOM 2440 N N . ILE A 1 308 ? 16.016 -17.594 -4.184 1 87.56 308 ILE A N 1
ATOM 2441 C CA . ILE A 1 308 ? 16.922 -18 -5.25 1 87.56 308 ILE A CA 1
ATOM 2442 C C . ILE A 1 308 ? 16.594 -19.438 -5.676 1 87.56 308 ILE A C 1
ATOM 2444 O O . ILE A 1 308 ? 16.609 -19.75 -6.871 1 87.56 308 ILE A O 1
ATOM 2448 N N . ASP A 1 309 ? 16.344 -20.281 -4.738 1 88.94 309 ASP A N 1
ATOM 2449 C CA . ASP A 1 309 ? 15.945 -21.641 -5.047 1 88.94 309 ASP A CA 1
ATOM 2450 C C . ASP A 1 309 ? 14.727 -21.672 -5.965 1 88.94 309 ASP A C 1
ATOM 2452 O O . ASP A 1 309 ? 14.664 -22.469 -6.898 1 88.94 309 ASP A O 1
ATOM 2456 N N . ILE A 1 310 ? 13.82 -20.828 -5.695 1 89.75 310 ILE A N 1
ATOM 2457 C CA . ILE A 1 310 ? 12.602 -20.75 -6.492 1 89.75 310 ILE A CA 1
ATOM 2458 C C . ILE A 1 310 ? 12.945 -20.297 -7.91 1 89.75 310 ILE A C 1
ATOM 2460 O O . ILE A 1 310 ? 12.43 -20.859 -8.883 1 89.75 310 ILE A O 1
ATOM 2464 N N . CYS A 1 311 ? 13.797 -19.359 -8.016 1 90.06 311 CYS A N 1
ATOM 2465 C CA . CYS A 1 311 ? 14.203 -18.859 -9.328 1 90.06 311 CYS A CA 1
ATOM 2466 C C . CYS A 1 311 ? 14.906 -19.953 -10.125 1 90.06 311 CYS A C 1
ATOM 2468 O O . CYS A 1 311 ? 14.641 -20.125 -11.32 1 90.06 311 CYS A O 1
ATOM 2470 N N . ILE A 1 312 ? 15.727 -20.672 -9.461 1 87.88 312 ILE A N 1
ATOM 2471 C CA . ILE A 1 312 ? 16.453 -21.766 -10.102 1 87.88 312 ILE A CA 1
ATOM 2472 C C . ILE A 1 312 ? 15.469 -22.859 -10.531 1 87.88 312 ILE A C 1
ATOM 2474 O O . ILE A 1 312 ? 15.578 -23.391 -11.641 1 87.88 312 ILE A O 1
ATOM 2478 N N . ALA A 1 313 ? 14.555 -23.141 -9.688 1 88.44 313 ALA A N 1
ATOM 2479 C CA . ALA A 1 313 ? 13.539 -24.141 -10.023 1 88.44 313 ALA A CA 1
ATOM 2480 C C . ALA A 1 313 ? 12.742 -23.703 -11.258 1 88.44 313 ALA A C 1
ATOM 2482 O O . ALA A 1 313 ? 12.414 -24.531 -12.109 1 88.44 313 ALA A O 1
ATOM 2483 N N . ARG A 1 314 ? 12.438 -22.516 -11.336 1 87.06 314 ARG A N 1
ATOM 2484 C CA . ARG A 1 314 ? 11.695 -22 -12.477 1 87.06 314 ARG A CA 1
ATOM 2485 C C . ARG A 1 314 ? 12.516 -22.094 -13.758 1 87.06 314 ARG A C 1
ATOM 2487 O O . ARG A 1 314 ? 11.984 -22.406 -14.82 1 87.06 314 ARG A O 1
ATOM 2494 N N . LEU A 1 315 ? 13.789 -21.719 -13.656 1 85.75 315 LEU A N 1
ATOM 2495 C CA . LEU A 1 315 ? 14.68 -21.828 -14.805 1 85.75 315 LEU A CA 1
ATOM 2496 C C . LEU A 1 315 ? 14.711 -23.266 -15.336 1 85.75 315 LEU A C 1
ATOM 2498 O O . LEU A 1 315 ? 14.805 -23.484 -16.547 1 85.75 315 LEU A O 1
ATOM 2502 N N . GLY A 1 316 ? 14.594 -24.172 -14.414 1 84.56 316 GLY A N 1
ATOM 2503 C CA . GLY A 1 316 ? 14.57 -25.578 -14.766 1 84.56 316 GLY A CA 1
ATOM 2504 C C . GLY A 1 316 ? 13.188 -26.078 -15.133 1 84.56 316 GLY A C 1
ATOM 2505 O O . GLY A 1 316 ? 12.977 -27.281 -15.281 1 84.56 316 GLY A O 1
ATOM 2506 N N . LYS A 1 317 ? 12.18 -25.266 -15.125 1 82.56 317 LYS A N 1
ATOM 2507 C CA . LYS A 1 317 ? 10.789 -25.562 -15.484 1 82.56 317 LYS A CA 1
ATOM 2508 C C . LYS A 1 317 ? 10.141 -26.469 -14.445 1 82.56 317 LYS A C 1
ATOM 2510 O O . LYS A 1 317 ? 9.32 -27.328 -14.789 1 82.56 317 LYS A O 1
ATOM 2515 N N . ARG A 1 318 ? 10.562 -26.375 -13.25 1 82.31 318 ARG A N 1
ATOM 2516 C CA . ARG A 1 318 ? 10 -27.141 -12.148 1 82.31 318 ARG A CA 1
ATOM 2517 C C . ARG A 1 318 ? 9.172 -26.25 -11.227 1 82.31 318 ARG A C 1
ATOM 2519 O O . ARG A 1 318 ? 8.914 -26.609 -10.078 1 82.31 318 ARG A O 1
ATOM 2526 N N . TYR A 1 319 ? 8.922 -25.141 -11.703 1 84 319 TYR A N 1
ATOM 2527 C CA . TYR A 1 319 ? 8.172 -24.141 -10.945 1 84 319 TYR A CA 1
ATOM 2528 C C . TYR A 1 319 ? 7.355 -23.25 -11.875 1 84 319 TYR A C 1
ATOM 2530 O O . TYR A 1 319 ? 7.82 -22.891 -12.953 1 84 319 TYR A O 1
ATOM 2538 N N . CYS A 1 320 ? 6.105 -22.969 -11.43 1 81.38 320 CYS A N 1
ATOM 2539 C CA . CYS A 1 320 ? 5.273 -22.062 -12.203 1 81.38 320 CYS A CA 1
ATOM 2540 C C . CYS A 1 320 ? 4.953 -20.797 -11.406 1 81.38 320 CYS A C 1
ATOM 2542 O O . CYS A 1 320 ? 4.422 -20.875 -10.297 1 81.38 320 CYS A O 1
ATOM 2544 N N . GLY A 1 321 ? 5.312 -19.734 -12 1 86.38 321 GLY A N 1
ATOM 2545 C CA . GLY A 1 321 ? 4.98 -18.453 -11.391 1 86.38 321 GLY A CA 1
ATOM 2546 C C . GLY A 1 321 ? 3.646 -17.906 -11.844 1 86.38 321 GLY A C 1
ATOM 2547 O O . GLY A 1 321 ? 2.775 -18.656 -12.289 1 86.38 321 GLY A O 1
ATOM 2548 N N . LEU A 1 322 ? 3.432 -16.656 -11.578 1 89.94 322 LEU A N 1
ATOM 2549 C CA . LEU A 1 322 ? 2.195 -15.984 -11.961 1 89.94 322 LEU A CA 1
ATOM 2550 C C . LEU A 1 322 ? 2.424 -15.078 -13.164 1 89.94 322 LEU A C 1
ATOM 2552 O O . LEU A 1 322 ? 3.229 -14.148 -13.102 1 89.94 322 LEU A O 1
ATOM 2556 N N . SER A 1 323 ? 1.688 -15.398 -14.219 1 90.19 323 SER A N 1
ATOM 2557 C CA . SER A 1 323 ? 1.726 -14.547 -15.398 1 90.19 323 SER A CA 1
ATOM 2558 C C . SER A 1 323 ? 0.673 -13.445 -15.32 1 90.19 323 SER A C 1
ATOM 2560 O O . SER A 1 323 ? -0.357 -13.609 -14.664 1 90.19 323 SER A O 1
ATOM 2562 N N . VAL A 1 324 ? 1.022 -12.344 -15.961 1 91.12 324 VAL A N 1
ATOM 2563 C CA . VAL A 1 324 ? 0.108 -11.211 -15.922 1 91.12 324 VAL A CA 1
ATOM 2564 C C . VAL A 1 324 ? -0.839 -11.273 -17.125 1 91.12 324 VAL A C 1
ATOM 2566 O O . VAL A 1 324 ? -0.424 -11.609 -18.234 1 91.12 324 VAL A O 1
ATOM 2569 N N . HIS A 1 325 ? -2.105 -11.008 -16.875 1 88.81 325 HIS A N 1
ATOM 2570 C CA . HIS A 1 325 ? -3.148 -10.906 -17.891 1 88.81 325 HIS A CA 1
ATOM 2571 C C . HIS A 1 325 ? -3.969 -9.633 -17.703 1 88.81 325 HIS A C 1
ATOM 2573 O O . HIS A 1 325 ? -4.547 -9.406 -16.641 1 88.81 325 HIS A O 1
ATOM 2579 N N . GLN A 1 326 ? -3.928 -8.797 -18.688 1 87.56 326 GLN A N 1
ATOM 2580 C CA . GLN A 1 326 ? -4.688 -7.555 -18.609 1 87.56 326 GLN A CA 1
ATOM 2581 C C . GLN A 1 326 ? -6.125 -7.758 -19.062 1 87.56 326 GLN A C 1
ATOM 2583 O O . GLN A 1 326 ? -6.363 -8.234 -20.188 1 87.56 326 GLN A O 1
ATOM 2588 N N . LEU A 1 327 ? -6.988 -7.512 -18.156 1 82.88 327 LEU A N 1
ATOM 2589 C CA . LEU A 1 327 ? -8.406 -7.684 -18.438 1 82.88 327 LEU A CA 1
ATOM 2590 C C . LEU A 1 327 ? -9.164 -6.375 -18.219 1 82.88 327 LEU A C 1
ATOM 2592 O O . LEU A 1 327 ? -8.836 -5.602 -17.328 1 82.88 327 LEU A O 1
ATOM 2596 N N . ALA A 1 328 ? -10.133 -6.039 -19.062 1 77.12 328 ALA A N 1
ATOM 2597 C CA . ALA A 1 328 ? -10.953 -4.84 -18.922 1 77.12 328 ALA A CA 1
ATOM 2598 C C . ALA A 1 328 ? -12.273 -5.156 -18.234 1 77.12 328 ALA A C 1
ATOM 2600 O O . ALA A 1 328 ? -12.914 -6.168 -18.531 1 77.12 328 ALA A O 1
ATOM 2601 N N . SER A 1 329 ? -12.477 -4.383 -17.141 1 69.5 329 SER A N 1
ATOM 2602 C CA . SER A 1 329 ? -13.773 -4.535 -16.484 1 69.5 329 SER A CA 1
ATOM 2603 C C . SER A 1 329 ? -14.898 -3.945 -17.312 1 69.5 329 SER A C 1
ATOM 2605 O O . SER A 1 329 ? -14.75 -2.869 -17.906 1 69.5 329 SER A O 1
ATOM 2607 N N . THR A 1 330 ? -15.938 -4.695 -17.375 1 65.69 330 THR A N 1
ATOM 2608 C CA . THR A 1 330 ? -17.094 -4.238 -18.125 1 65.69 330 THR A CA 1
ATOM 2609 C C . THR A 1 330 ? -17.828 -3.125 -17.375 1 65.69 330 THR A C 1
ATOM 2611 O O . THR A 1 330 ? -18.578 -2.354 -17.969 1 65.69 330 THR A O 1
ATOM 2614 N N . PHE A 1 331 ? -17.547 -3.029 -16.125 1 62.28 331 PHE A N 1
ATOM 2615 C CA . PHE A 1 331 ? -18.328 -2.113 -15.305 1 62.28 331 PHE A CA 1
ATOM 2616 C C . PHE A 1 331 ? -17.734 -0.707 -15.359 1 62.28 331 PHE A C 1
ATOM 2618 O O . PHE A 1 331 ? -18.484 0.275 -15.445 1 62.28 331 PHE A O 1
ATOM 2625 N N . ASP A 1 332 ? -16.5 -0.635 -15.273 1 62.06 332 ASP A N 1
ATOM 2626 C CA . ASP A 1 332 ? -15.922 0.705 -15.211 1 62.06 332 ASP A CA 1
ATOM 2627 C C . ASP A 1 332 ? -14.945 0.938 -16.359 1 62.06 332 ASP A C 1
ATOM 2629 O O . ASP A 1 332 ? -14.383 2.027 -16.484 1 62.06 332 ASP A O 1
ATOM 2633 N N . GLY A 1 333 ? -14.859 -0.066 -17.203 1 66.31 333 GLY A N 1
ATOM 2634 C CA . GLY A 1 333 ? -13.984 0.056 -18.359 1 66.31 333 GLY A CA 1
ATOM 2635 C C . GLY A 1 333 ? -12.516 0.133 -17.984 1 66.31 333 GLY A C 1
ATOM 2636 O O . GLY A 1 333 ? -11.664 0.298 -18.859 1 66.31 333 GLY A O 1
ATOM 2637 N N . LYS A 1 334 ? -12.227 0.138 -16.766 1 74.94 334 LYS A N 1
ATOM 2638 C CA . LYS A 1 334 ? -10.836 0.249 -16.328 1 74.94 334 LYS A CA 1
ATOM 2639 C C . LYS A 1 334 ? -10.094 -1.072 -16.516 1 74.94 334 LYS A C 1
ATOM 2641 O O . LYS A 1 334 ? -10.68 -2.145 -16.344 1 74.94 334 LYS A O 1
ATOM 2646 N N . THR A 1 335 ? -8.844 -0.908 -17.047 1 81.5 335 THR A N 1
ATOM 2647 C CA . THR A 1 335 ? -8 -2.082 -17.25 1 81.5 335 THR A CA 1
ATOM 2648 C C . THR A 1 335 ? -7.336 -2.492 -15.93 1 81.5 335 THR A C 1
ATOM 2650 O O . THR A 1 335 ? -6.867 -1.64 -15.172 1 81.5 335 THR A O 1
ATOM 2653 N N . SER A 1 336 ? -7.461 -3.77 -15.656 1 84.81 336 SER A N 1
ATOM 2654 C CA . SER A 1 336 ? -6.797 -4.348 -14.492 1 84.81 336 SER A CA 1
ATOM 2655 C C . SER A 1 336 ? -5.871 -5.488 -14.891 1 84.81 336 SER A C 1
ATOM 2657 O O . SER A 1 336 ? -6.039 -6.086 -15.953 1 84.81 336 SER A O 1
ATOM 2659 N N . SER A 1 337 ? -4.863 -5.637 -14.164 1 90.5 337 SER A N 1
ATOM 2660 C CA . SER A 1 337 ? -3.941 -6.75 -14.383 1 90.5 337 SER A CA 1
ATOM 2661 C C . SER A 1 337 ? -4.203 -7.883 -13.398 1 90.5 337 SER A C 1
ATOM 2663 O O . SER A 1 337 ? -4.203 -7.672 -12.18 1 90.5 337 SER A O 1
ATOM 2665 N N . LEU A 1 338 ? -4.496 -9 -13.953 1 91.56 338 LEU A N 1
ATOM 2666 C CA . LEU A 1 338 ? -4.668 -10.203 -13.141 1 91.56 338 LEU A CA 1
ATOM 2667 C C . LEU A 1 338 ? -3.449 -11.109 -13.258 1 91.56 338 LEU A C 1
ATOM 2669 O O . LEU A 1 338 ? -2.992 -11.414 -14.359 1 91.56 338 LEU A O 1
ATOM 2673 N N . TYR A 1 339 ? -2.912 -11.492 -12.086 1 92.56 339 TYR A N 1
ATOM 2674 C CA . TYR A 1 339 ? -1.758 -12.383 -12.023 1 92.56 339 TYR A CA 1
ATOM 2675 C C . TYR A 1 339 ? -2.172 -13.781 -11.57 1 92.56 339 TYR A C 1
ATOM 2677 O O . TYR A 1 339 ? -2.715 -13.953 -10.477 1 92.56 339 TYR A O 1
ATOM 2685 N N . TYR A 1 340 ? -1.938 -14.75 -12.406 1 90 340 TYR A N 1
ATOM 2686 C CA . TYR A 1 340 ? -2.273 -16.125 -12.062 1 90 340 TYR A CA 1
ATOM 2687 C C . TYR A 1 340 ? -1.396 -17.109 -12.828 1 90 340 TYR A C 1
ATOM 2689 O O . TYR A 1 340 ? -0.694 -16.719 -13.766 1 90 340 TYR A O 1
ATOM 2697 N N . ASN A 1 341 ? -1.391 -18.328 -12.305 1 85.38 341 ASN A N 1
ATOM 2698 C CA . ASN A 1 341 ? -0.581 -19.375 -12.906 1 85.38 341 ASN A CA 1
ATOM 2699 C C . ASN A 1 341 ? -1.229 -19.922 -14.172 1 85.38 341 ASN A C 1
ATOM 2701 O O . ASN A 1 341 ? -2.438 -20.156 -14.203 1 85.38 341 ASN A O 1
ATOM 2705 N N . VAL A 1 342 ? -0.522 -19.938 -15.328 1 72.31 342 VAL A N 1
ATOM 2706 C CA . VAL A 1 342 ? -1.004 -20.562 -16.562 1 72.31 342 VAL A CA 1
ATOM 2707 C C . VAL A 1 342 ? -0.345 -21.922 -16.734 1 72.31 342 VAL A C 1
ATOM 2709 O O . VAL A 1 342 ? 0.88 -22.016 -16.828 1 72.31 342 VAL A O 1
ATOM 2712 N N . VAL A 1 343 ? -0.956 -22.969 -16.297 1 58.16 343 VAL A N 1
ATOM 2713 C CA . VAL A 1 343 ? -0.419 -24.328 -16.453 1 58.16 343 VAL A CA 1
ATOM 2714 C C . VAL A 1 343 ? -0.587 -24.797 -17.891 1 58.16 343 VAL A C 1
ATOM 2716 O O . VAL A 1 343 ? -1.686 -24.734 -18.453 1 58.16 343 VAL A O 1
ATOM 2719 N N . ASP A 1 344 ? 0.37 -24.469 -18.812 1 49.94 344 ASP A N 1
ATOM 2720 C CA . ASP A 1 344 ? 0.289 -25.031 -20.156 1 49.94 344 ASP A CA 1
ATOM 2721 C C . ASP A 1 344 ? -0.079 -26.516 -20.125 1 49.94 344 ASP A C 1
ATOM 2723 O O . ASP A 1 344 ? 0.587 -27.312 -19.453 1 49.94 344 ASP A O 1
ATOM 2727 N N . SER A 1 345 ? -1.195 -26.844 -20.391 1 43.94 345 SER A N 1
ATOM 2728 C CA . SER A 1 345 ? -1.557 -28.25 -20.609 1 43.94 345 SER A CA 1
ATOM 2729 C C . SER A 1 345 ? -0.486 -28.969 -21.422 1 43.94 345 SER A C 1
ATOM 2731 O O . SER A 1 345 ? -0.317 -30.188 -21.281 1 43.94 345 SER A O 1
ATOM 2733 N N . HIS A 1 346 ? 0.09 -28.422 -22.531 1 40.06 346 HIS A N 1
ATOM 2734 C CA . HIS A 1 346 ? 0.981 -29.25 -23.328 1 40.06 346 HIS A CA 1
ATOM 2735 C C . HIS A 1 346 ? 2.268 -29.562 -22.578 1 40.06 346 HIS A C 1
ATOM 2737 O O . HIS A 1 346 ? 2.941 -30.547 -22.875 1 40.06 346 HIS A O 1
ATOM 2743 N N . HIS A 1 347 ? 3.137 -28.641 -22.203 1 37 347 HIS A N 1
ATOM 2744 C CA . HIS A 1 347 ? 4.375 -28.953 -21.5 1 37 347 HIS A CA 1
ATOM 2745 C C . HIS A 1 347 ? 4.105 -29.344 -20.062 1 37 347 HIS A C 1
ATOM 2747 O O . HIS A 1 347 ? 3.727 -28.5 -19.25 1 37 347 HIS A O 1
ATOM 2753 N N . ASN A 1 348 ? 3.75 -30.516 -19.766 1 36.06 348 ASN A N 1
ATOM 2754 C CA . ASN A 1 348 ? 3.707 -31.406 -18.609 1 36.06 348 ASN A CA 1
ATOM 2755 C C . ASN A 1 348 ? 4.863 -31.141 -17.641 1 36.06 348 ASN A C 1
ATOM 2757 O O . ASN A 1 348 ? 5.133 -31.938 -16.75 1 36.06 348 ASN A O 1
ATOM 2761 N N . ASN A 1 349 ? 5.918 -30.422 -18.062 1 33.88 349 ASN A N 1
ATOM 2762 C CA . ASN A 1 349 ? 7.176 -30.5 -17.328 1 33.88 349 ASN A CA 1
ATOM 2763 C C . ASN A 1 349 ? 7.137 -29.672 -16.062 1 33.88 349 ASN A C 1
ATOM 2765 O O . ASN A 1 349 ? 8.18 -29.359 -15.477 1 33.88 349 ASN A O 1
ATOM 2769 N N . CYS A 1 350 ? 6.309 -28.906 -15.93 1 34.12 350 CYS A N 1
ATOM 2770 C CA . CYS A 1 350 ? 6.566 -28.516 -14.547 1 34.12 350 CYS A CA 1
ATOM 2771 C C . CYS A 1 350 ? 6.457 -29.703 -13.609 1 34.12 350 CYS A C 1
ATOM 2773 O O . CYS A 1 350 ? 6.086 -29.562 -12.445 1 34.12 350 CYS A O 1
ATOM 2775 N N . ILE A 1 351 ? 6.418 -30.969 -14.18 1 30.97 351 ILE A N 1
ATOM 2776 C CA . ILE A 1 351 ? 6.555 -32.281 -13.586 1 30.97 351 ILE A CA 1
ATOM 2777 C C . ILE A 1 351 ? 7.996 -32.5 -13.125 1 30.97 351 ILE A C 1
ATOM 2779 O O . ILE A 1 351 ? 8.938 -32.375 -13.914 1 30.97 351 ILE A O 1
ATOM 2783 N N . GLY A 1 352 ? 8.398 -32.188 -11.984 1 24.2 352 GLY A N 1
ATOM 2784 C CA . GLY A 1 352 ? 9.703 -32.719 -11.633 1 24.2 352 GLY A CA 1
ATOM 2785 C C . GLY A 1 352 ? 9.961 -34.094 -12.211 1 24.2 352 GLY A C 1
ATOM 2786 O O . GLY A 1 352 ? 9.062 -34.938 -12.258 1 24.2 352 GLY A O 1
ATOM 2787 N N . ASN A 1 353 ? 10.82 -34.188 -13.258 1 20.08 353 ASN A N 1
ATOM 2788 C CA . ASN A 1 353 ? 11.391 -35.531 -13.398 1 20.08 353 ASN A CA 1
ATOM 2789 C C . ASN A 1 353 ? 11.711 -36.156 -12.039 1 20.08 353 ASN A C 1
ATOM 2791 O O . ASN A 1 353 ? 12.156 -35.438 -11.125 1 20.08 353 ASN A O 1
ATOM 2795 N N . MET B 1 1 ? 35.906 29.609 -54.156 1 17.02 1 MET B N 1
ATOM 2796 C CA . MET B 1 1 ? 36.969 29.516 -53.188 1 17.02 1 MET B CA 1
ATOM 2797 C C . MET B 1 1 ? 36.438 29.172 -51.781 1 17.02 1 MET B C 1
ATOM 2799 O O . MET B 1 1 ? 36.938 28.25 -51.156 1 17.02 1 MET B O 1
ATOM 2803 N N . SER B 1 2 ? 36.062 30.266 -50.969 1 18.73 2 SER B N 1
ATOM 2804 C CA . SER B 1 2 ? 36.438 30.594 -49.594 1 18.73 2 SER B CA 1
ATOM 2805 C C . SER B 1 2 ? 35.562 29.875 -48.562 1 18.73 2 SER B C 1
ATOM 2807 O O . SER B 1 2 ? 34.406 30.25 -48.375 1 18.73 2 SER B O 1
ATOM 2809 N N . GLU B 1 3 ? 35.594 28.531 -48.25 1 20.33 3 GLU B N 1
ATOM 2810 C CA . GLU B 1 3 ? 34.906 27.344 -47.75 1 20.33 3 GLU B CA 1
ATOM 2811 C C . GLU B 1 3 ? 34.844 27.328 -46.219 1 20.33 3 GLU B C 1
ATOM 2813 O O . GLU B 1 3 ? 34.688 26.266 -45.625 1 20.33 3 GLU B O 1
ATOM 2818 N N . ILE B 1 4 ? 34.969 28.484 -45.438 1 20.47 4 ILE B N 1
ATOM 2819 C CA . ILE B 1 4 ? 35.594 28.547 -44.125 1 20.47 4 ILE B CA 1
ATOM 2820 C C . ILE B 1 4 ? 34.781 27.719 -43.125 1 20.47 4 ILE B C 1
ATOM 2822 O O . ILE B 1 4 ? 33.594 28 -42.906 1 20.47 4 ILE B O 1
ATOM 2826 N N . GLY B 1 5 ? 35.094 26.359 -42.781 1 20.39 5 GLY B N 1
ATOM 2827 C CA . GLY B 1 5 ? 34.75 25.141 -42.062 1 20.39 5 GLY B CA 1
ATOM 2828 C C . GLY B 1 5 ? 34.656 25.359 -40.531 1 20.39 5 GLY B C 1
ATOM 2829 O O . GLY B 1 5 ? 35.688 25.547 -39.875 1 20.39 5 GLY B O 1
ATOM 2830 N N . ARG B 1 6 ? 33.719 26.188 -39.938 1 18.14 6 ARG B N 1
ATOM 2831 C CA . ARG B 1 6 ? 33.688 26.656 -38.562 1 18.14 6 ARG B CA 1
ATOM 2832 C C . ARG B 1 6 ? 33.781 25.5 -37.562 1 18.14 6 ARG B C 1
ATOM 2834 O O . ARG B 1 6 ? 32.906 24.625 -37.562 1 18.14 6 ARG B O 1
ATOM 2841 N N . ILE B 1 7 ? 34.938 25.109 -36.844 1 19.12 7 ILE B N 1
ATOM 2842 C CA . ILE B 1 7 ? 35.594 24.141 -36 1 19.12 7 ILE B CA 1
ATOM 2843 C C . ILE B 1 7 ? 34.781 23.891 -34.719 1 19.12 7 ILE B C 1
ATOM 2845 O O . ILE B 1 7 ? 33.969 24.734 -34.344 1 19.12 7 ILE B O 1
ATOM 2849 N N . GLU B 1 8 ? 35.438 23.156 -33.469 1 17.7 8 GLU B N 1
ATOM 2850 C CA . GLU B 1 8 ? 35.531 22.031 -32.531 1 17.7 8 GLU B CA 1
ATOM 2851 C C . GLU B 1 8 ? 35.188 22.453 -31.125 1 17.7 8 GLU B C 1
ATOM 2853 O O . GLU B 1 8 ? 35.25 21.656 -30.188 1 17.7 8 GLU B O 1
ATOM 2858 N N . LYS B 1 9 ? 34.594 23.516 -30.594 1 17.48 9 LYS B N 1
ATOM 2859 C CA . LYS B 1 9 ? 34.875 23.984 -29.25 1 17.48 9 LYS B CA 1
ATOM 2860 C C . LYS B 1 9 ? 34.562 22.922 -28.203 1 17.48 9 LYS B C 1
ATOM 2862 O O . LYS B 1 9 ? 33.438 22.422 -28.156 1 17.48 9 LYS B O 1
ATOM 2867 N N . THR B 1 10 ? 35.625 22.219 -27.375 1 18.14 10 THR B N 1
ATOM 2868 C CA . THR B 1 10 ? 36 21.203 -26.375 1 18.14 10 THR B CA 1
ATOM 2869 C C . THR B 1 10 ? 35.469 21.609 -25 1 18.14 10 THR B C 1
ATOM 2871 O O . THR B 1 10 ? 36.031 22.516 -24.375 1 18.14 10 THR B O 1
ATOM 2874 N N . TYR B 1 11 ? 34.25 21.938 -24.594 1 17.08 11 TYR B N 1
ATOM 2875 C CA . TYR B 1 11 ? 33.844 22.469 -23.297 1 17.08 11 TYR B CA 1
ATOM 2876 C C . TYR B 1 11 ? 34.188 21.484 -22.172 1 17.08 11 TYR B C 1
ATOM 2878 O O . TYR B 1 11 ? 33.625 20.375 -22.141 1 17.08 11 TYR B O 1
ATOM 2886 N N . SER B 1 12 ? 35.406 21.438 -21.438 1 18.25 12 SER B N 1
ATOM 2887 C CA . SER B 1 12 ? 36.156 20.688 -20.422 1 18.25 12 SER B CA 1
ATOM 2888 C C . SER B 1 12 ? 35.531 20.844 -19.047 1 18.25 12 SER B C 1
ATOM 2890 O O . SER B 1 12 ? 36.188 20.547 -18.031 1 18.25 12 SER B O 1
ATOM 2892 N N . SER B 1 13 ? 34.281 21.062 -18.719 1 18.45 13 SER B N 1
ATOM 2893 C CA . SER B 1 13 ? 33.906 21.469 -17.375 1 18.45 13 SER B CA 1
ATOM 2894 C C . SER B 1 13 ? 34.375 20.453 -16.344 1 18.45 13 SER B C 1
ATOM 2896 O O . SER B 1 13 ? 34.219 19.234 -16.562 1 18.45 13 SER B O 1
ATOM 2898 N N . GLN B 1 14 ? 35.219 20.719 -15.281 1 17.92 14 GLN B N 1
ATOM 2899 C CA . GLN B 1 14 ? 36.062 20.297 -14.164 1 17.92 14 GLN B CA 1
ATOM 2900 C C . GLN B 1 14 ? 35.219 19.719 -13.031 1 17.92 14 GLN B C 1
ATOM 2902 O O . GLN B 1 14 ? 34.438 20.453 -12.414 1 17.92 14 GLN B O 1
ATOM 2907 N N . PHE B 1 15 ? 34.656 18.453 -13.039 1 17.94 15 PHE B N 1
ATOM 2908 C CA . PHE B 1 15 ? 33.875 17.688 -12.086 1 17.94 15 PHE B CA 1
ATOM 2909 C C . PHE B 1 15 ? 34.625 17.469 -10.789 1 17.94 15 PHE B C 1
ATOM 2911 O O . PHE B 1 15 ? 35.656 16.797 -10.773 1 17.94 15 PHE B O 1
ATOM 2918 N N . SER B 1 16 ? 34.625 18.453 -9.891 1 17.86 16 SER B N 1
ATOM 2919 C CA . SER B 1 16 ? 35.344 18.562 -8.625 1 17.86 16 SER B CA 1
ATOM 2920 C C . SER B 1 16 ? 35.156 17.312 -7.781 1 17.86 16 SER B C 1
ATOM 2922 O O . SER B 1 16 ? 34.188 16.562 -7.965 1 17.86 16 SER B O 1
ATOM 2924 N N . SER B 1 17 ? 36.125 17 -6.75 1 18.28 17 SER B N 1
ATOM 2925 C CA . SER B 1 17 ? 36.906 16.062 -5.961 1 18.28 17 SER B CA 1
ATOM 2926 C C . SER B 1 17 ? 36.156 15.602 -4.727 1 18.28 17 SER B C 1
ATOM 2928 O O . SER B 1 17 ? 35.594 16.422 -4.004 1 18.28 17 SER B O 1
ATOM 2930 N N . PHE B 1 18 ? 35.688 14.328 -4.625 1 18.58 18 PHE B N 1
ATOM 2931 C CA . PHE B 1 18 ? 34.938 13.445 -3.746 1 18.58 18 PHE B CA 1
ATOM 2932 C C . PHE B 1 18 ? 35.656 13.234 -2.426 1 18.58 18 PHE B C 1
ATOM 2934 O O . PHE B 1 18 ? 36.719 12.617 -2.389 1 18.58 18 PHE B O 1
ATOM 2941 N N . ARG B 1 19 ? 35.594 14.188 -1.462 1 17.47 19 ARG B N 1
ATOM 2942 C CA . ARG B 1 19 ? 36.375 14.023 -0.239 1 17.47 19 ARG B CA 1
ATOM 2943 C C . ARG B 1 19 ? 35.906 12.781 0.527 1 17.47 19 ARG B C 1
ATOM 2945 O O . ARG B 1 19 ? 34.719 12.539 0.681 1 17.47 19 ARG B O 1
ATOM 2952 N N . PRO B 1 20 ? 36.781 11.758 1.114 1 17.67 20 PRO B N 1
ATOM 2953 C CA . PRO B 1 20 ? 36.812 10.391 1.646 1 17.67 20 PRO B CA 1
ATOM 2954 C C . PRO B 1 20 ? 36.375 10.312 3.104 1 17.67 20 PRO B C 1
ATOM 2956 O O . PRO B 1 20 ? 36.344 9.219 3.682 1 17.67 20 PRO B O 1
ATOM 2959 N N . LEU B 1 21 ? 35.688 11.219 3.797 1 17.58 21 LEU B N 1
ATOM 2960 C CA . LEU B 1 21 ? 36.219 11.273 5.152 1 17.58 21 LEU B CA 1
ATOM 2961 C C . LEU B 1 21 ? 35.969 9.961 5.891 1 17.58 21 LEU B C 1
ATOM 2963 O O . LEU B 1 21 ? 35.125 9.172 5.492 1 17.58 21 LEU B O 1
ATOM 2967 N N . PHE B 1 22 ? 35.812 9.992 7.449 1 17.56 22 PHE B N 1
ATOM 2968 C CA . PHE B 1 22 ? 36.438 9.445 8.648 1 17.56 22 PHE B CA 1
ATOM 2969 C C . PHE B 1 22 ? 35.719 8.172 9.094 1 17.56 22 PHE B C 1
ATOM 2971 O O . PHE B 1 22 ? 34.594 7.918 8.688 1 17.56 22 PHE B O 1
ATOM 2978 N N . ASP B 1 23 ? 35.875 7.641 10.469 1 18.2 23 ASP B N 1
ATOM 2979 C CA . ASP B 1 23 ? 36.375 6.57 11.32 1 18.2 23 ASP B CA 1
ATOM 2980 C C . ASP B 1 23 ? 35.25 5.828 12.008 1 18.2 23 ASP B C 1
ATOM 2982 O O . ASP B 1 23 ? 34.469 6.43 12.758 1 18.2 23 ASP B O 1
ATOM 2986 N N . VAL B 1 24 ? 34.688 4.84 11.492 1 18.78 24 VAL B N 1
ATOM 2987 C CA . VAL B 1 24 ? 33.562 3.994 11.875 1 18.78 24 VAL B CA 1
ATOM 2988 C C . VAL B 1 24 ? 33.906 3.227 13.148 1 18.78 24 VAL B C 1
ATOM 2990 O O . VAL B 1 24 ? 34.75 2.328 13.133 1 18.78 24 VAL B O 1
ATOM 2993 N N . LYS B 1 25 ? 33.844 3.898 14.414 1 18.73 25 LYS B N 1
ATOM 2994 C CA . LYS B 1 25 ? 34.188 3.234 15.664 1 18.73 25 LYS B CA 1
ATOM 2995 C C . LYS B 1 25 ? 33.312 2.008 15.898 1 18.73 25 LYS B C 1
ATOM 2997 O O . LYS B 1 25 ? 32.094 2.08 15.773 1 18.73 25 LYS B O 1
ATOM 3002 N N . SER B 1 26 ? 33.781 0.707 16.016 1 18.39 26 SER B N 1
ATOM 3003 C CA . SER B 1 26 ? 33.469 -0.711 16.156 1 18.39 26 SER B CA 1
ATOM 3004 C C . SER B 1 26 ? 32.906 -1.019 17.547 1 18.39 26 SER B C 1
ATOM 3006 O O . SER B 1 26 ? 32.719 -2.184 17.891 1 18.39 26 SER B O 1
ATOM 3008 N N . THR B 1 27 ? 32.094 -0.205 18.328 1 18.17 27 THR B N 1
ATOM 3009 C CA . THR B 1 27 ? 32.125 -0.682 19.703 1 18.17 27 THR B CA 1
ATOM 3010 C C . THR B 1 27 ? 31.375 -1.999 19.844 1 18.17 27 THR B C 1
ATOM 3012 O O . THR B 1 27 ? 30.188 -2.064 19.547 1 18.17 27 THR B O 1
ATOM 3015 N N . PRO B 1 28 ? 31.969 -3.217 19.953 1 18.97 28 PRO B N 1
ATOM 3016 C CA . PRO B 1 28 ? 31.531 -4.613 20.031 1 18.97 28 PRO B CA 1
ATOM 3017 C C . PRO B 1 28 ? 30.859 -4.945 21.359 1 18.97 28 PRO B C 1
ATOM 3019 O O . PRO B 1 28 ? 30.531 -6.109 21.609 1 18.97 28 PRO B O 1
ATOM 3022 N N . GLN B 1 29 ? 30.078 -4.133 22.078 1 18.2 29 GLN B N 1
ATOM 3023 C CA . GLN B 1 29 ? 29.969 -4.609 23.453 1 18.2 29 GLN B CA 1
ATOM 3024 C C . GLN B 1 29 ? 29.25 -5.953 23.531 1 18.2 29 GLN B C 1
ATOM 3026 O O . GLN B 1 29 ? 28.156 -6.098 23 1 18.2 29 GLN B O 1
ATOM 3031 N N . PHE B 1 30 ? 29.969 -7.09 23.891 1 18.06 30 PHE B N 1
ATOM 3032 C CA . PHE B 1 30 ? 29.781 -8.516 24.141 1 18.06 30 PHE B CA 1
ATOM 3033 C C . PHE B 1 30 ? 28.828 -8.742 25.312 1 18.06 30 PHE B C 1
ATOM 3035 O O . PHE B 1 30 ? 29.062 -8.234 26.406 1 18.06 30 PHE B O 1
ATOM 3042 N N . CYS B 1 31 ? 27.516 -8.828 25.031 1 18 31 CYS B N 1
ATOM 3043 C CA . CYS B 1 31 ? 26.453 -9.094 26 1 18 31 CYS B CA 1
ATOM 3044 C C . CYS B 1 31 ? 26.734 -10.383 26.766 1 18 31 CYS B C 1
ATOM 3046 O O . CYS B 1 31 ? 26.75 -11.461 26.172 1 18 31 CYS B O 1
ATOM 3048 N N . SER B 1 32 ? 27.594 -10.352 27.859 1 17.48 32 SER B N 1
ATOM 3049 C CA . SER B 1 32 ? 27.906 -11.414 28.812 1 17.48 32 SER B CA 1
ATOM 3050 C C . SER B 1 32 ? 26.641 -12 29.438 1 17.48 32 SER B C 1
ATOM 3052 O O . SER B 1 32 ? 25.719 -11.266 29.781 1 17.48 32 SER B O 1
ATOM 3054 N N . TYR B 1 33 ? 26.328 -13.305 29.328 1 18.19 33 TYR B N 1
ATOM 3055 C CA . TYR B 1 33 ? 25.281 -14.234 29.734 1 18.19 33 TYR B CA 1
ATOM 3056 C C . TYR B 1 33 ? 25.297 -14.438 31.25 1 18.19 33 TYR B C 1
ATOM 3058 O O . TYR B 1 33 ? 24.828 -15.461 31.75 1 18.19 33 TYR B O 1
ATOM 3066 N N . ARG B 1 34 ? 25.656 -13.375 32.062 1 16.3 34 ARG B N 1
ATOM 3067 C CA . ARG B 1 34 ? 25.875 -13.883 33.438 1 16.3 34 ARG B CA 1
ATOM 3068 C C . ARG B 1 34 ? 24.641 -14.602 33.938 1 16.3 34 ARG B C 1
ATOM 3070 O O . ARG B 1 34 ? 23.516 -14.141 33.75 1 16.3 34 ARG B O 1
ATOM 3077 N N . GLY B 1 35 ? 24.844 -15.852 34.562 1 16.92 35 GLY B N 1
ATOM 3078 C CA . GLY B 1 35 ? 24.172 -17.016 35.094 1 16.92 35 GLY B CA 1
ATOM 3079 C C . GLY B 1 35 ? 23.266 -16.672 36.281 1 16.92 35 GLY B C 1
ATOM 3080 O O . GLY B 1 35 ? 22.094 -17.016 36.281 1 16.92 35 GLY B O 1
ATOM 3081 N N . MET B 1 36 ? 23.953 -16.375 37.531 1 16.59 36 MET B N 1
ATOM 3082 C CA . MET B 1 36 ? 23.672 -17.25 38.656 1 16.59 36 MET B CA 1
ATOM 3083 C C . MET B 1 36 ? 22.375 -16.828 39.344 1 16.59 36 MET B C 1
ATOM 3085 O O . MET B 1 36 ? 21.844 -15.742 39.094 1 16.59 36 MET B O 1
ATOM 3089 N N . SER B 1 37 ? 22.375 -17.156 40.781 1 16.48 37 SER B N 1
ATOM 3090 C CA . SER B 1 37 ? 21.703 -17.859 41.875 1 16.48 37 SER B CA 1
ATOM 3091 C C . SER B 1 37 ? 20.953 -16.891 42.781 1 16.48 37 SER B C 1
ATOM 3093 O O . SER B 1 37 ? 21.578 -16.094 43.5 1 16.48 37 SER B O 1
ATOM 3095 N N . ALA B 1 38 ? 20 -16.297 42.281 1 16.69 38 ALA B N 1
ATOM 3096 C CA . ALA B 1 38 ? 19.438 -15.289 43.188 1 16.69 38 ALA B CA 1
ATOM 3097 C C . ALA B 1 38 ? 18.938 -15.93 44.469 1 16.69 38 ALA B C 1
ATOM 3099 O O . ALA B 1 38 ? 17.906 -16.594 44.5 1 16.69 38 ALA B O 1
ATOM 3100 N N . LYS B 1 39 ? 19.844 -16.203 45.469 1 16.59 39 LYS B N 1
ATOM 3101 C CA . LYS B 1 39 ? 19.406 -16.781 46.719 1 16.59 39 LYS B CA 1
ATOM 3102 C C . LYS B 1 39 ? 18.75 -15.734 47.594 1 16.59 39 LYS B C 1
ATOM 3104 O O . LYS B 1 39 ? 18.453 -15.992 48.781 1 16.59 39 LYS B O 1
ATOM 3109 N N . ALA B 1 40 ? 18.203 -14.75 47.188 1 16.44 40 ALA B N 1
ATOM 3110 C CA . ALA B 1 40 ? 18.094 -13.719 48.219 1 16.44 40 ALA B CA 1
ATOM 3111 C C . ALA B 1 40 ? 17.359 -14.25 49.438 1 16.44 40 ALA B C 1
ATOM 3113 O O . ALA B 1 40 ? 16.219 -14.719 49.344 1 16.44 40 ALA B O 1
ATOM 3114 N N . SER B 1 41 ? 18.203 -14.375 50.562 1 15.22 41 SER B N 1
ATOM 3115 C CA . SER B 1 41 ? 17.922 -14.734 51.938 1 15.22 41 SER B CA 1
ATOM 3116 C C . SER B 1 41 ? 16.984 -13.734 52.594 1 15.22 41 SER B C 1
ATOM 3118 O O . SER B 1 41 ? 16.812 -12.617 52.125 1 15.22 41 SER B O 1
ATOM 3120 N N . HIS B 1 42 ? 16.797 -13.945 53.938 1 16.03 42 HIS B N 1
ATOM 3121 C CA . HIS B 1 42 ? 15.773 -13.961 55 1 16.03 42 HIS B CA 1
ATOM 3122 C C . HIS B 1 42 ? 15.695 -12.617 55.688 1 16.03 42 HIS B C 1
ATOM 3124 O O . HIS B 1 42 ? 14.602 -12.094 55.938 1 16.03 42 HIS B O 1
ATOM 3130 N N . SER B 1 43 ? 16.953 -12.125 56.25 1 15.03 43 SER B N 1
ATOM 3131 C CA . SER B 1 43 ? 16.797 -12 57.688 1 15.03 43 SER B CA 1
ATOM 3132 C C . SER B 1 43 ? 15.992 -10.75 58.062 1 15.03 43 SER B C 1
ATOM 3134 O O . SER B 1 43 ? 15.781 -9.875 57.219 1 15.03 43 SER B O 1
ATOM 3136 N N . THR B 1 44 ? 16.516 -10.164 59.25 1 15.55 44 THR B N 1
ATOM 3137 C CA . THR B 1 44 ? 15.969 -9.938 60.594 1 15.55 44 THR B CA 1
ATOM 3138 C C . THR B 1 44 ? 15.531 -8.484 60.75 1 15.55 44 THR B C 1
ATOM 3140 O O . THR B 1 44 ? 14.414 -8.211 61.188 1 15.55 44 THR B O 1
ATOM 3143 N N . THR B 1 45 ? 16.578 -7.539 60.969 1 14.78 45 THR B N 1
ATOM 3144 C CA . THR B 1 45 ? 16.562 -7.004 62.344 1 14.78 45 THR B CA 1
ATOM 3145 C C . THR B 1 45 ? 15.672 -5.766 62.406 1 14.78 45 THR B C 1
ATOM 3147 O O . THR B 1 45 ? 15.375 -5.141 61.375 1 14.78 45 THR B O 1
ATOM 3150 N N . PRO B 1 46 ? 16.375 -4.625 63.031 1 15.61 46 PRO B N 1
ATOM 3151 C CA . PRO B 1 46 ? 15.984 -4.078 64.312 1 15.61 46 PRO B CA 1
ATOM 3152 C C . PRO B 1 46 ? 15.078 -2.857 64.188 1 15.61 46 PRO B C 1
ATOM 3154 O O . PRO B 1 46 ? 14.859 -2.354 63.094 1 15.61 46 PRO B O 1
ATOM 3157 N N . ASN B 1 47 ? 15.734 -1.713 64.625 1 14.48 47 ASN B N 1
ATOM 3158 C CA . ASN B 1 47 ? 15.516 -0.943 65.875 1 14.48 47 ASN B CA 1
ATOM 3159 C C . ASN B 1 47 ? 14.68 0.307 65.625 1 14.48 47 ASN B C 1
ATOM 3161 O O . ASN B 1 47 ? 13.625 0.497 66.188 1 14.48 47 ASN B O 1
ATOM 3165 N N . ASN B 1 48 ? 15.398 1.493 65.75 1 14.81 48 ASN B N 1
ATOM 3166 C CA . ASN B 1 48 ? 15.242 2.488 66.812 1 14.81 48 ASN B CA 1
ATOM 3167 C C . ASN B 1 48 ? 14.32 3.623 66.438 1 14.81 48 ASN B C 1
ATOM 3169 O O . ASN B 1 48 ? 14.094 3.828 65.188 1 14.81 48 ASN B O 1
ATOM 3173 N N . THR B 1 49 ? 14.211 4.594 67.438 1 15.52 49 THR B N 1
ATOM 3174 C CA . THR B 1 49 ? 13.281 5.453 68.188 1 15.52 49 THR B CA 1
ATOM 3175 C C . THR B 1 49 ? 13.078 6.773 67.438 1 15.52 49 THR B C 1
ATOM 3177 O O . THR B 1 49 ? 13.898 7.16 66.562 1 15.52 49 THR B O 1
ATOM 3180 N N . TYR B 1 50 ? 12.422 7.727 68.125 1 15.39 50 TYR B N 1
ATOM 3181 C CA . TYR B 1 50 ? 11.336 8.703 68.125 1 15.39 50 TYR B CA 1
ATOM 3182 C C . TYR B 1 50 ? 11.867 10.109 67.875 1 15.39 50 TYR B C 1
ATOM 3184 O O . TYR B 1 50 ? 11.086 11.039 67.688 1 15.39 50 TYR B O 1
ATOM 3192 N N . LEU B 1 51 ? 13.219 10.359 67.812 1 14.78 51 LEU B N 1
ATOM 3193 C CA . LEU B 1 51 ? 13.367 11.594 68.562 1 14.78 51 LEU B CA 1
ATOM 3194 C C . LEU B 1 51 ? 12.75 12.773 67.812 1 14.78 51 LEU B C 1
ATOM 3196 O O . LEU B 1 51 ? 12.781 12.805 66.625 1 14.78 51 LEU B O 1
ATOM 3200 N N . THR B 1 52 ? 12.195 13.75 68.688 1 14.93 52 THR B N 1
ATOM 3201 C CA . THR B 1 52 ? 11.227 14.836 68.812 1 14.93 52 THR B CA 1
ATOM 3202 C C . THR B 1 52 ? 11.781 16.125 68.188 1 14.93 52 THR B C 1
ATOM 3204 O O . THR B 1 52 ? 11.039 16.922 67.625 1 14.93 52 THR B O 1
ATOM 3207 N N . LYS B 1 53 ? 13.109 16.438 68.5 1 14.84 53 LYS B N 1
ATOM 3208 C CA . LYS B 1 53 ? 13.141 17.734 69.188 1 14.84 53 LYS B CA 1
ATOM 3209 C C . LYS B 1 53 ? 12.828 18.859 68.188 1 14.84 53 LYS B C 1
ATOM 3211 O O . LYS B 1 53 ? 12.859 18.656 67 1 14.84 53 LYS B O 1
ATOM 3216 N N . LYS B 1 54 ? 13.805 19.75 68.25 1 15.53 54 LYS B N 1
ATOM 3217 C CA . LYS B 1 54 ? 13.805 21.094 68.875 1 15.53 54 LYS B CA 1
ATOM 3218 C C . LYS B 1 54 ? 13.484 22.156 67.812 1 15.53 54 LYS B C 1
ATOM 3220 O O . LYS B 1 54 ? 12.602 22.984 68 1 15.53 54 LYS B O 1
ATOM 3225 N N . ALA B 1 55 ? 14.516 22.938 67.5 1 15.39 55 ALA B N 1
ATOM 3226 C CA . ALA B 1 55 ? 14.719 24.344 67.875 1 15.39 55 ALA B CA 1
ATOM 3227 C C . ALA B 1 55 ? 14.219 25.281 66.75 1 15.39 55 ALA B C 1
ATOM 3229 O O . ALA B 1 55 ? 14.578 25.141 65.625 1 15.39 55 ALA B O 1
ATOM 3230 N N . LEU B 1 56 ? 13.305 26.125 67.25 1 15.12 56 LEU B N 1
ATOM 3231 C CA . LEU B 1 56 ? 12.352 27.109 66.75 1 15.12 56 LEU B CA 1
ATOM 3232 C C . LEU B 1 56 ? 13.078 28.234 66 1 15.12 56 LEU B C 1
ATOM 3234 O O . LEU B 1 56 ? 12.695 28.594 64.875 1 15.12 56 LEU B O 1
ATOM 3238 N N . SER B 1 57 ? 13.805 29.125 66.75 1 14.71 57 SER B N 1
ATOM 3239 C CA . SER B 1 57 ? 13.203 30.453 66.875 1 14.71 57 SER B CA 1
ATOM 3240 C C . SER B 1 57 ? 13.75 31.391 65.812 1 14.71 57 SER B C 1
ATOM 3242 O O . SER B 1 57 ? 13.117 32.406 65.5 1 14.71 57 SER B O 1
ATOM 3244 N N . SER B 1 58 ? 14.977 31.312 65.438 1 16.11 58 SER B N 1
ATOM 3245 C CA . SER B 1 58 ? 15.68 32.594 65.438 1 16.11 58 SER B CA 1
ATOM 3246 C C . SER B 1 58 ? 15.141 33.531 64.375 1 16.11 58 SER B C 1
ATOM 3248 O O . SER B 1 58 ? 15.008 33.156 63.219 1 16.11 58 SER B O 1
ATOM 3250 N N . VAL B 1 59 ? 14.773 34.781 64.938 1 16.19 59 VAL B N 1
ATOM 3251 C CA . VAL B 1 59 ? 14.016 36 64.625 1 16.19 59 VAL B CA 1
ATOM 3252 C C . VAL B 1 59 ? 14.625 36.719 63.438 1 16.19 59 VAL B C 1
ATOM 3254 O O . VAL B 1 59 ? 15.75 36.438 63.031 1 16.19 59 VAL B O 1
ATOM 3257 N N . ASP B 1 60 ? 14.945 38.125 63.656 1 15.3 60 ASP B N 1
ATOM 3258 C CA . ASP B 1 60 ? 14.211 39.344 63.281 1 15.3 60 ASP B CA 1
ATOM 3259 C C . ASP B 1 60 ? 14.922 40.094 62.156 1 15.3 60 ASP B C 1
ATOM 3261 O O . ASP B 1 60 ? 14.281 40.531 61.188 1 15.3 60 ASP B O 1
ATOM 3265 N N . GLU B 1 61 ? 16.234 40.688 62.406 1 16.58 61 GLU B N 1
ATOM 3266 C CA . GLU B 1 61 ? 16.344 42.156 62.281 1 16.58 61 GLU B CA 1
ATOM 3267 C C . GLU B 1 61 ? 16.406 42.594 60.844 1 16.58 61 GLU B C 1
ATOM 3269 O O . GLU B 1 61 ? 16.891 41.844 59.969 1 16.58 61 GLU B O 1
ATOM 3274 N N . GLU B 1 62 ? 16.047 44.062 60.625 1 17 62 GLU B N 1
ATOM 3275 C CA . GLU B 1 62 ? 15.445 45.062 59.75 1 17 62 GLU B CA 1
ATOM 3276 C C . GLU B 1 62 ? 16.484 45.688 58.844 1 17 62 GLU B C 1
ATOM 3278 O O . GLU B 1 62 ? 16.172 46.562 58.062 1 17 62 GLU B O 1
ATOM 3283 N N . LYS B 1 63 ? 17.75 45.375 58.906 1 18.33 63 LYS B N 1
ATOM 3284 C CA . LYS B 1 63 ? 18.516 46.562 58.531 1 18.33 63 LYS B CA 1
ATOM 3285 C C . LYS B 1 63 ? 18.109 47.062 57.156 1 18.33 63 LYS B C 1
ATOM 3287 O O . LYS B 1 63 ? 18 46.281 56.219 1 18.33 63 LYS B O 1
ATOM 3292 N N . LEU B 1 64 ? 17.922 48.469 57.125 1 17.06 64 LEU B N 1
ATOM 3293 C CA . LEU B 1 64 ? 17.312 49.594 56.406 1 17.06 64 LEU B CA 1
ATOM 3294 C C . LEU B 1 64 ? 18.016 49.812 55.062 1 17.06 64 LEU B C 1
ATOM 3296 O O . LEU B 1 64 ? 17.375 49.906 54.031 1 17.06 64 LEU B O 1
ATOM 3300 N N . GLY B 1 65 ? 19.203 50.531 55.094 1 15.72 65 GLY B N 1
ATOM 3301 C CA . GLY B 1 65 ? 19.234 51.875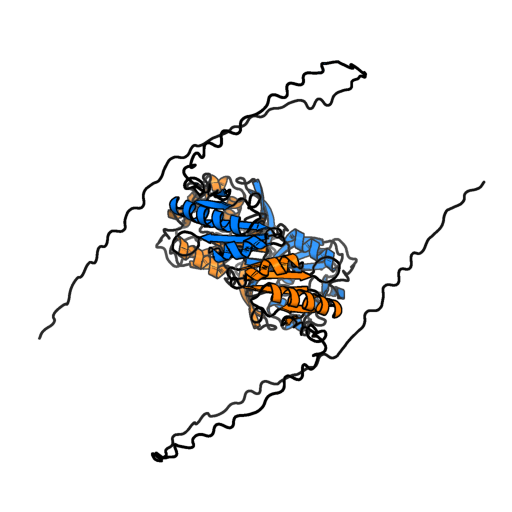 54.531 1 15.72 65 GLY B CA 1
ATOM 3302 C C . GLY B 1 65 ? 19.266 51.875 53 1 15.72 65 GLY B C 1
ATOM 3303 O O . GLY B 1 65 ? 18.234 52.062 52.375 1 15.72 65 GLY B O 1
ATOM 3304 N N . ALA B 1 66 ? 20.438 52.594 52.469 1 17.62 66 ALA B N 1
ATOM 3305 C CA . ALA B 1 66 ? 20.609 53.812 51.688 1 17.62 66 ALA B CA 1
ATOM 3306 C C . ALA B 1 66 ? 20.484 53.531 50.188 1 17.62 66 ALA B C 1
ATOM 3308 O O . ALA B 1 66 ? 20.703 52.406 49.75 1 17.62 66 ALA B O 1
ATOM 3309 N N . GLY B 1 67 ? 20.578 54.812 49.312 1 16.92 67 GLY B N 1
ATOM 3310 C CA . GLY B 1 67 ? 19.938 55.625 48.281 1 16.92 67 GLY B CA 1
ATOM 3311 C C . GLY B 1 67 ? 20.359 55.25 46.875 1 16.92 67 GLY B C 1
ATOM 3312 O O . GLY B 1 67 ? 19.5 55.031 46.031 1 16.92 67 GLY B O 1
ATOM 3313 N N . ASN B 1 68 ? 21.578 55.938 46.438 1 19.94 68 ASN B N 1
ATOM 3314 C CA . ASN B 1 68 ? 21.688 56.812 45.25 1 19.94 68 ASN B CA 1
ATOM 3315 C C . ASN B 1 68 ? 21.656 55.969 43.969 1 19.94 68 ASN B C 1
ATOM 3317 O O . ASN B 1 68 ? 22.188 54.875 43.906 1 19.94 68 ASN B O 1
ATOM 3321 N N . LEU B 1 69 ? 20.906 56.625 42.969 1 18.78 69 LEU B N 1
ATOM 3322 C CA . LEU B 1 69 ? 20.391 56.344 41.625 1 18.78 69 LEU B CA 1
ATOM 3323 C C . LEU B 1 69 ? 21.516 56.344 40.594 1 18.78 69 LEU B C 1
ATOM 3325 O O . LEU B 1 69 ? 21.828 57.406 40.031 1 18.78 69 LEU B O 1
ATOM 3329 N N . LEU B 1 70 ? 22.781 56.156 40.906 1 19.44 70 LEU B N 1
ATOM 3330 C CA . LEU B 1 70 ? 23.672 56.344 39.75 1 19.44 70 LEU B CA 1
ATOM 3331 C C . LEU B 1 70 ? 23.078 55.656 38.5 1 19.44 70 LEU B C 1
ATOM 3333 O O . LEU B 1 70 ? 22.797 54.469 38.531 1 19.44 70 LEU B O 1
ATOM 3337 N N . TYR B 1 71 ? 22.641 56.625 37.656 1 21.11 71 TYR B N 1
ATOM 3338 C CA . TYR B 1 71 ? 22.125 56.375 36.312 1 21.11 71 TYR B CA 1
ATOM 3339 C C . TYR B 1 71 ? 23.156 55.656 35.469 1 21.11 71 TYR B C 1
ATOM 3341 O O . TYR B 1 71 ? 24.062 56.281 34.906 1 21.11 71 TYR B O 1
ATOM 3349 N N . GLN B 1 72 ? 23.969 54.781 35.875 1 23.73 72 GLN B N 1
ATOM 3350 C CA . GLN B 1 72 ? 24.891 54.25 34.906 1 23.73 72 GLN B CA 1
ATOM 3351 C C . GLN B 1 72 ? 24.156 53.906 33.594 1 23.73 72 GLN B C 1
ATOM 3353 O O . GLN B 1 72 ? 23.188 53.156 33.594 1 23.73 72 GLN B O 1
ATOM 3358 N N . VAL B 1 73 ? 24.359 54.812 32.625 1 25.89 73 VAL B N 1
ATOM 3359 C CA . VAL B 1 73 ? 23.969 54.656 31.219 1 25.89 73 VAL B CA 1
ATOM 3360 C C . VAL B 1 73 ? 24.328 53.281 30.734 1 25.89 73 VAL B C 1
ATOM 3362 O O . VAL B 1 73 ? 25.516 52.906 30.688 1 25.89 73 VAL B O 1
ATOM 3365 N N . ASN B 1 74 ? 23.578 52.312 31.031 1 25 74 ASN B N 1
ATOM 3366 C CA . ASN B 1 74 ? 23.688 50.906 30.609 1 25 74 ASN B CA 1
ATOM 3367 C C . ASN B 1 74 ? 23.766 50.812 29.094 1 25 74 ASN B C 1
ATOM 3369 O O . ASN B 1 74 ? 22.906 51.344 28.375 1 25 74 ASN B O 1
ATOM 3373 N N . GLY B 1 75 ? 25 50.938 28.516 1 29.41 75 GLY B N 1
ATOM 3374 C CA . GLY B 1 75 ? 25.328 50.562 27.172 1 29.41 75 GLY B CA 1
ATOM 3375 C C . GLY B 1 75 ? 24.391 49.5 26.594 1 29.41 75 GLY B C 1
ATOM 3376 O O . GLY B 1 75 ? 24.188 48.469 27.219 1 29.41 75 GLY B O 1
ATOM 3377 N N . THR B 1 76 ? 23.391 49.938 25.844 1 27.69 76 THR B N 1
ATOM 3378 C CA . THR B 1 76 ? 22.25 49.25 25.281 1 27.69 76 THR B CA 1
ATOM 3379 C C . THR B 1 76 ? 22.656 47.844 24.797 1 27.69 76 THR B C 1
ATOM 3381 O O . THR B 1 76 ? 23.828 47.625 24.5 1 27.69 76 THR B O 1
ATOM 3384 N N . ASN B 1 77 ? 21.625 46.875 24.688 1 29.64 77 ASN B N 1
ATOM 3385 C CA . ASN B 1 77 ? 21.344 45.469 24.5 1 29.64 77 ASN B CA 1
ATOM 3386 C C . ASN B 1 77 ? 21.828 44.969 23.156 1 29.64 77 ASN B C 1
ATOM 3388 O O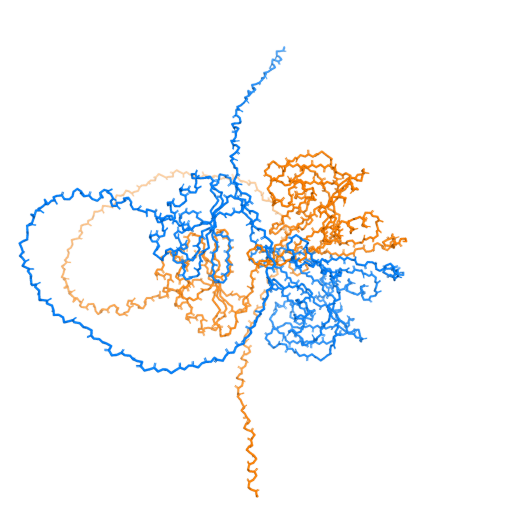 . ASN B 1 77 ? 21.031 44.812 22.219 1 29.64 77 ASN B O 1
ATOM 3392 N N . SER B 1 78 ? 22.703 45.594 22.484 1 32.31 78 SER B N 1
ATOM 3393 C CA . SER B 1 78 ? 23.125 44.938 21.25 1 32.31 78 SER B CA 1
ATOM 3394 C C . SER B 1 78 ? 23.484 43.469 21.5 1 32.31 78 SER B C 1
ATOM 3396 O O . SER B 1 78 ? 23.781 42.75 20.547 1 32.31 78 SER B O 1
ATOM 3398 N N . SER B 1 79 ? 24.109 43.219 22.594 1 33.94 79 SER B N 1
ATOM 3399 C CA . SER B 1 79 ? 24.422 41.844 23 1 33.94 79 SER B CA 1
ATOM 3400 C C . SER B 1 79 ? 23.156 41 23.188 1 33.94 79 SER B C 1
ATOM 3402 O O . SER B 1 79 ? 23.234 39.812 23.516 1 33.94 79 SER B O 1
ATOM 3404 N N . LEU B 1 80 ? 22.062 41.656 23.469 1 33.62 80 LEU B N 1
ATOM 3405 C CA . LEU B 1 80 ? 20.844 40.938 23.812 1 33.62 80 LEU B CA 1
ATOM 3406 C C . LEU B 1 80 ? 20.391 40.031 22.656 1 33.62 80 LEU B C 1
ATOM 3408 O O . LEU B 1 80 ? 19.828 38.969 22.891 1 33.62 80 LEU B O 1
ATOM 3412 N N . PHE B 1 81 ? 20.406 40.719 21.484 1 33.94 81 PHE B N 1
ATOM 3413 C CA . PHE B 1 81 ? 19.906 39.844 20.438 1 33.94 81 PHE B CA 1
ATOM 3414 C C . PHE B 1 81 ? 20.906 38.719 20.141 1 33.94 81 PHE B C 1
ATOM 3416 O O . PHE B 1 81 ? 20.953 38.219 19.016 1 33.94 81 PHE B O 1
ATOM 3423 N N . SER B 1 82 ? 22.078 38.844 20.609 1 37.47 82 SER B N 1
ATOM 3424 C CA . SER B 1 82 ? 22.703 37.531 20.422 1 37.47 82 SER B CA 1
ATOM 3425 C C . SER B 1 82 ? 21.734 36.406 20.766 1 37.47 82 SER B C 1
ATOM 3427 O O . SER B 1 82 ? 21.688 35.969 21.906 1 37.47 82 SER B O 1
ATOM 3429 N N . ARG B 1 83 ? 20.484 36.688 20.578 1 39.91 83 ARG B N 1
ATOM 3430 C CA . ARG B 1 83 ? 19.375 35.75 20.766 1 39.91 83 ARG B CA 1
ATOM 3431 C C . ARG B 1 83 ? 19.828 34.312 20.578 1 39.91 83 ARG B C 1
ATOM 3433 O O . ARG B 1 83 ? 20.406 33.969 19.531 1 39.91 83 ARG B O 1
ATOM 3440 N N . ASN B 1 84 ? 20.391 33.75 21.516 1 45.53 84 ASN B N 1
ATOM 3441 C CA . ASN B 1 84 ? 20.609 32.312 21.578 1 45.53 84 ASN B CA 1
ATOM 3442 C C . ASN B 1 84 ? 19.688 31.562 20.625 1 45.53 84 ASN B C 1
ATOM 3444 O O . ASN B 1 84 ? 18.562 31.203 20.969 1 45.53 84 ASN B O 1
ATOM 3448 N N . LEU B 1 85 ? 19.797 32.094 19.469 1 61 85 LEU B N 1
ATOM 3449 C CA . LEU B 1 85 ? 19.031 31.312 18.5 1 61 85 LEU B CA 1
ATOM 3450 C C . LEU B 1 85 ? 19.219 29.812 18.734 1 61 85 LEU B C 1
ATOM 3452 O O . LEU B 1 85 ? 20.344 29.328 18.766 1 61 85 LEU B O 1
ATOM 3456 N N . ARG B 1 86 ? 18.391 29.328 19.422 1 84.56 86 ARG B N 1
ATOM 3457 C CA . ARG B 1 86 ? 18.359 27.906 19.75 1 84.56 86 ARG B CA 1
ATOM 3458 C C . ARG B 1 86 ? 17.891 27.078 18.562 1 84.56 86 ARG B C 1
ATOM 3460 O O . ARG B 1 86 ? 16.953 27.469 17.859 1 84.56 86 ARG B O 1
ATOM 3467 N N . MET B 1 87 ? 18.75 26.281 18.156 1 93.44 87 MET B N 1
ATOM 3468 C CA . MET B 1 87 ? 18.422 25.297 17.141 1 93.44 87 MET B CA 1
ATOM 3469 C C . MET B 1 87 ? 17.359 24.328 17.625 1 93.44 87 MET B C 1
ATOM 3471 O O . MET B 1 87 ? 17.203 24.109 18.828 1 93.44 87 MET B O 1
ATOM 3475 N N . LEU B 1 88 ? 16.594 23.969 16.672 1 96.94 88 LEU B N 1
ATOM 3476 C CA . LEU B 1 88 ? 15.703 22.875 17 1 96.94 88 LEU B CA 1
ATOM 3477 C C . LEU B 1 88 ? 16.5 21.625 17.375 1 96.94 88 LEU B C 1
ATOM 3479 O O . LEU B 1 88 ? 17.531 21.344 16.781 1 96.94 88 LEU B O 1
ATOM 3483 N N . ASP B 1 89 ? 15.984 20.953 18.391 1 96.69 89 ASP B N 1
ATOM 3484 C CA . ASP B 1 89 ? 16.578 19.656 18.719 1 96.69 89 ASP B CA 1
ATOM 3485 C C . ASP B 1 89 ? 16.328 18.641 17.594 1 96.69 89 ASP B C 1
ATOM 3487 O O . ASP B 1 89 ? 15.211 18.5 17.109 1 96.69 89 ASP B O 1
ATOM 3491 N N . ALA B 1 90 ? 17.516 18 17.188 1 97 90 ALA B N 1
ATOM 3492 C CA . ALA B 1 90 ? 17.406 17.062 16.062 1 97 90 ALA B CA 1
ATOM 3493 C C . ALA B 1 90 ? 18.484 15.992 16.141 1 97 90 ALA B C 1
ATOM 3495 O O . ALA B 1 90 ? 19.422 16.094 16.938 1 97 90 ALA B O 1
ATOM 3496 N N . PHE B 1 91 ? 18.234 14.906 15.359 1 95.94 91 PHE B N 1
ATOM 3497 C CA . PHE B 1 91 ? 19.188 13.812 15.227 1 95.94 91 PHE B CA 1
ATOM 3498 C C . PHE B 1 91 ? 19.5 13.531 13.766 1 95.94 91 PHE B C 1
ATOM 3500 O O . PHE B 1 91 ? 18.656 13.781 12.891 1 95.94 91 PHE B O 1
ATOM 3507 N N . ASP B 1 92 ? 20.672 12.977 13.617 1 93.31 92 ASP B N 1
ATOM 3508 C CA . ASP B 1 92 ? 21.047 12.594 12.266 1 93.31 92 ASP B CA 1
ATOM 3509 C C . ASP B 1 92 ? 20.375 11.289 11.859 1 93.31 92 ASP B C 1
ATOM 3511 O O . ASP B 1 92 ? 20.25 10.367 12.672 1 93.31 92 ASP B O 1
ATOM 3515 N N . ASP B 1 93 ? 19.922 11.273 10.617 1 88.12 93 ASP B N 1
ATOM 3516 C CA . ASP B 1 93 ? 19.453 9.977 10.125 1 88.12 93 ASP B CA 1
ATOM 3517 C C . ASP B 1 93 ? 20.594 9.211 9.453 1 88.12 93 ASP B C 1
ATOM 3519 O O . ASP B 1 93 ? 21.734 9.664 9.453 1 88.12 93 ASP B O 1
ATOM 3523 N N . GLU B 1 94 ? 20.359 7.984 8.969 1 78.94 94 GLU B N 1
ATOM 3524 C CA . GLU B 1 94 ? 21.375 7.098 8.43 1 78.94 94 GLU B CA 1
ATOM 3525 C C . GLU B 1 94 ? 21.75 7.473 6.992 1 78.94 94 GLU B C 1
ATOM 3527 O O . GLU B 1 94 ? 22.688 6.922 6.418 1 78.94 94 GLU B O 1
ATOM 3532 N N . TYR B 1 95 ? 21.125 8.516 6.484 1 82.38 95 TYR B N 1
ATOM 3533 C CA . TYR B 1 95 ? 21.297 8.828 5.07 1 82.38 95 TYR B CA 1
ATOM 3534 C C . TYR B 1 95 ? 21.828 10.242 4.883 1 82.38 95 TYR B C 1
ATOM 3536 O O . TYR B 1 95 ? 21.734 10.812 3.797 1 82.38 95 TYR B O 1
ATOM 3544 N N . GLY B 1 96 ? 22.297 10.82 5.977 1 88.88 96 GLY B N 1
ATOM 3545 C CA . GLY B 1 96 ? 22.859 12.164 5.902 1 88.88 96 GLY B CA 1
ATOM 3546 C C . GLY B 1 96 ? 21.812 13.25 6.098 1 88.88 96 GLY B C 1
ATOM 3547 O O . GLY B 1 96 ? 22.062 14.414 5.797 1 88.88 96 GLY B O 1
ATOM 3548 N N . GLY B 1 97 ? 20.656 12.82 6.523 1 94.06 97 GLY B N 1
ATOM 3549 C CA . GLY B 1 97 ? 19.578 13.773 6.805 1 94.06 97 GLY B CA 1
ATOM 3550 C C . GLY B 1 97 ? 19.406 14.047 8.281 1 94.06 97 GLY B C 1
ATOM 3551 O O . GLY B 1 97 ? 20.266 13.711 9.094 1 94.06 97 GLY B O 1
ATOM 3552 N N . VAL B 1 98 ? 18.344 14.844 8.523 1 97 98 VAL B N 1
ATOM 3553 C CA . VAL B 1 98 ? 18.078 15.273 9.891 1 97 98 VAL B CA 1
ATOM 3554 C C . VAL B 1 98 ? 16.641 14.945 10.266 1 97 98 VAL B C 1
ATOM 3556 O O . VAL B 1 98 ? 15.719 15.133 9.461 1 97 98 VAL B O 1
ATOM 3559 N N . ILE B 1 99 ? 16.469 14.453 11.469 1 97.44 99 ILE B N 1
ATOM 3560 C CA . ILE B 1 99 ? 15.156 14.242 12.047 1 97.44 99 ILE B CA 1
ATOM 3561 C C . ILE B 1 99 ? 14.938 15.195 13.219 1 97.44 99 ILE B C 1
ATOM 3563 O O . ILE B 1 99 ? 15.641 15.109 14.234 1 97.44 99 ILE B O 1
ATOM 3567 N N . VAL B 1 100 ? 13.992 16.078 13.094 1 98.19 100 VAL B N 1
ATOM 3568 C CA . VAL B 1 100 ? 13.703 17.031 14.156 1 98.19 100 VAL B CA 1
ATOM 3569 C C . VAL B 1 100 ? 12.977 16.328 15.297 1 98.19 100 VAL B C 1
ATOM 3571 O O . VAL B 1 100 ? 12.07 15.516 15.062 1 98.19 100 VAL B O 1
ATOM 3574 N N . ASP B 1 101 ? 13.312 16.578 16.484 1 97.12 101 ASP B N 1
ATOM 3575 C CA . ASP B 1 101 ? 12.672 15.992 17.656 1 97.12 101 ASP B CA 1
ATOM 3576 C C . ASP B 1 101 ? 11.305 16.625 17.906 1 97.12 101 ASP B C 1
ATOM 3578 O O . ASP B 1 101 ? 11.219 17.719 18.453 1 97.12 101 ASP B O 1
ATOM 3582 N N . SER B 1 102 ? 10.289 15.898 17.703 1 96 102 SER B N 1
ATOM 3583 C CA . SER B 1 102 ? 8.93 16.422 17.766 1 96 102 SER B CA 1
ATOM 3584 C C . SER B 1 102 ? 8.5 16.672 19.219 1 96 102 SER B C 1
ATOM 3586 O O . SER B 1 102 ? 7.582 17.453 19.469 1 96 102 SER B O 1
ATOM 3588 N N . GLU B 1 103 ? 9.117 16.094 20.141 1 94.75 103 GLU B N 1
ATOM 3589 C CA . GLU B 1 103 ? 8.75 16.219 21.547 1 94.75 103 GLU B CA 1
ATOM 3590 C C . GLU B 1 103 ? 9.297 17.5 22.156 1 94.75 103 GLU B C 1
ATOM 3592 O O . GLU B 1 103 ? 8.875 17.906 23.25 1 94.75 103 GLU B O 1
ATOM 3597 N N . ARG B 1 104 ? 10.211 18.125 21.516 1 95.12 104 ARG B N 1
ATOM 3598 C CA . ARG B 1 104 ? 10.875 19.297 22.094 1 95.12 104 ARG B CA 1
ATOM 3599 C C . ARG B 1 104 ? 10.625 20.531 21.25 1 95.12 104 ARG B C 1
ATOM 3601 O O . ARG B 1 104 ? 11.383 21.5 21.328 1 95.12 104 ARG B O 1
ATOM 3608 N N . LEU B 1 105 ? 9.633 20.469 20.484 1 96.38 105 LEU B N 1
ATOM 3609 C CA . LEU B 1 105 ? 9.281 21.625 19.672 1 96.38 105 LEU B CA 1
ATOM 3610 C C . LEU B 1 105 ? 8.695 22.734 20.531 1 96.38 105 LEU B C 1
ATOM 3612 O O . LEU B 1 105 ? 7.934 22.469 21.453 1 96.38 105 LEU B O 1
ATOM 3616 N N . PRO B 1 106 ? 9.016 23.953 20.203 1 94.94 106 PRO B N 1
ATOM 3617 C CA . PRO B 1 106 ? 8.375 25.062 20.906 1 94.94 106 PRO B CA 1
ATOM 3618 C C . PRO B 1 106 ? 6.879 25.172 20.609 1 94.94 106 PRO B C 1
ATOM 3620 O O . PRO B 1 106 ? 6.438 24.797 19.516 1 94.94 106 PRO B O 1
ATOM 3623 N N . ALA B 1 107 ? 6.125 25.75 21.5 1 93.06 107 ALA B N 1
ATOM 3624 C CA . ALA B 1 107 ? 4.684 25.891 21.344 1 93.06 107 ALA B CA 1
ATOM 3625 C C . ALA B 1 107 ? 4.355 27.156 20.547 1 93.06 107 ALA B C 1
ATOM 3627 O O . ALA B 1 107 ? 3.41 27.172 19.766 1 93.06 107 ALA B O 1
ATOM 3628 N N . ASN B 1 108 ? 5.18 28.125 20.781 1 94.75 108 ASN B N 1
ATOM 3629 C CA . ASN B 1 108 ? 4.941 29.422 20.156 1 94.75 108 ASN B CA 1
ATOM 3630 C C . ASN B 1 108 ? 5.395 29.422 18.688 1 94.75 108 ASN B C 1
ATOM 3632 O O . ASN B 1 108 ? 6.574 29.203 18.406 1 94.75 108 ASN B O 1
ATOM 3636 N N . PRO B 1 109 ? 4.488 29.688 17.766 1 96.75 109 PRO B N 1
ATOM 3637 C CA . PRO B 1 109 ? 4.82 29.641 16.328 1 96.75 109 PRO B CA 1
ATOM 3638 C C . PRO B 1 109 ? 5.922 30.625 15.953 1 96.75 109 PRO B C 1
ATOM 3640 O O . PRO B 1 109 ? 6.73 30.344 15.062 1 96.75 109 PRO B O 1
ATOM 3643 N N . ASN B 1 110 ? 5.938 31.781 16.547 1 95.5 110 ASN B N 1
ATOM 3644 C CA . ASN B 1 110 ? 6.961 32.75 16.234 1 95.5 110 ASN B CA 1
ATOM 3645 C C . ASN B 1 110 ? 8.352 32.281 16.656 1 95.5 110 ASN B C 1
ATOM 3647 O O . ASN B 1 110 ? 9.32 32.469 15.922 1 95.5 110 ASN B O 1
ATOM 3651 N N . VAL B 1 111 ? 8.344 31.703 17.859 1 96 111 VAL B N 1
ATOM 3652 C CA . VAL B 1 111 ? 9.602 31.141 18.344 1 96 111 VAL B CA 1
ATOM 3653 C C . VAL B 1 111 ? 10.031 30 17.438 1 96 111 VAL B C 1
ATOM 3655 O O . VAL B 1 111 ? 11.203 29.906 17.047 1 96 111 VAL B O 1
ATOM 3658 N N . PHE B 1 112 ? 9.094 29.219 17.109 1 97.44 112 PHE B N 1
ATOM 3659 C CA . PHE B 1 112 ? 9.352 28.094 16.234 1 97.44 112 PHE B CA 1
ATOM 3660 C C . PHE B 1 112 ? 9.906 28.562 14.891 1 97.44 112 PHE B C 1
ATOM 3662 O O . PHE B 1 112 ? 10.859 27.984 14.367 1 97.44 112 PHE B O 1
ATOM 3669 N N . ALA B 1 113 ? 9.336 29.547 14.344 1 97.12 113 ALA B N 1
ATOM 3670 C CA . ALA B 1 113 ? 9.758 30.078 13.047 1 97.12 113 ALA B CA 1
ATOM 3671 C C . ALA B 1 113 ? 11.227 30.484 13.078 1 97.12 113 ALA B C 1
ATOM 3673 O O . ALA B 1 113 ? 11.992 30.141 12.172 1 97.12 113 ALA B O 1
ATOM 3674 N N . SER B 1 114 ? 11.602 31.203 14.07 1 96.38 114 SER B N 1
ATOM 3675 C CA . SER B 1 114 ? 12.969 31.688 14.203 1 96.38 114 SER B CA 1
ATOM 3676 C C . SER B 1 114 ? 13.945 30.516 14.367 1 96.38 114 SER B C 1
ATOM 3678 O O . SER B 1 114 ? 14.977 30.484 13.695 1 96.38 114 SER B O 1
ATOM 3680 N N . MET B 1 115 ? 13.547 29.641 15.18 1 96.94 115 MET B N 1
ATOM 3681 C CA . MET B 1 115 ? 14.398 28.469 15.414 1 96.94 115 MET B CA 1
ATOM 3682 C C . MET B 1 115 ? 14.531 27.625 14.148 1 96.94 115 MET B C 1
ATOM 3684 O O . MET B 1 115 ? 15.609 27.125 13.844 1 96.94 115 MET B O 1
ATOM 3688 N N . LEU B 1 116 ? 13.453 27.484 13.453 1 97.69 116 LEU B N 1
ATOM 3689 C CA . LEU B 1 116 ? 13.43 26.672 12.242 1 97.69 116 LEU B CA 1
ATOM 3690 C C . LEU B 1 116 ? 14.344 27.281 11.172 1 97.69 116 LEU B C 1
ATOM 3692 O O . LEU B 1 116 ? 15.148 26.562 10.57 1 97.69 116 LEU B O 1
ATOM 3696 N N . ARG B 1 117 ? 14.234 28.547 10.961 1 96.75 117 ARG B N 1
ATOM 3697 C CA . ARG B 1 117 ? 15.062 29.234 9.969 1 96.75 117 ARG B CA 1
ATOM 3698 C C . ARG B 1 117 ? 16.547 29.094 10.297 1 96.75 117 ARG B C 1
ATOM 3700 O O . ARG B 1 117 ? 17.359 28.797 9.422 1 96.75 117 ARG B O 1
ATOM 3707 N N . PHE B 1 118 ? 16.828 29.297 11.578 1 96.62 118 PHE B N 1
ATOM 3708 C CA . PHE B 1 118 ? 18.203 29.156 12.023 1 96.62 118 PHE B CA 1
ATOM 3709 C C . PHE B 1 118 ? 18.688 27.734 11.812 1 96.62 118 PHE B C 1
ATOM 3711 O O . PHE B 1 118 ? 19.812 27.516 11.336 1 96.62 118 PHE B O 1
ATOM 3718 N N . SER B 1 119 ? 17.906 26.781 12.133 1 97.75 119 SER B N 1
ATOM 3719 C CA . SER B 1 119 ? 18.266 25.359 12.008 1 97.75 119 SER B CA 1
ATOM 3720 C C . SER B 1 119 ? 18.484 24.984 10.547 1 97.75 119 SER B C 1
ATOM 3722 O O . SER B 1 119 ? 19.453 24.281 10.227 1 97.75 119 SER B O 1
ATOM 3724 N N . ILE B 1 120 ? 17.578 25.438 9.695 1 97.31 120 ILE B N 1
ATOM 3725 C CA . ILE B 1 120 ? 17.688 25.141 8.273 1 97.31 120 ILE B CA 1
ATOM 3726 C C . ILE B 1 120 ? 19.016 25.672 7.738 1 97.31 120 ILE B C 1
ATOM 3728 O O . ILE B 1 120 ? 19.719 24.969 7.008 1 97.31 120 ILE B O 1
ATOM 3732 N N . SER B 1 121 ? 19.359 26.891 8.086 1 96.25 121 SER B N 1
ATOM 3733 C CA . SER B 1 121 ? 20.625 27.5 7.656 1 96.25 121 SER B CA 1
ATOM 3734 C C . SER B 1 121 ? 21.812 26.672 8.148 1 96.25 121 SER B C 1
ATOM 3736 O O . SER B 1 121 ? 22.766 26.438 7.402 1 96.25 121 SER B O 1
ATOM 3738 N N . HIS B 1 122 ? 21.719 26.281 9.352 1 96.31 122 HIS B N 1
ATOM 3739 C CA . HIS B 1 122 ? 22.781 25.484 9.938 1 96.31 122 HIS B CA 1
ATOM 3740 C C . HIS B 1 122 ? 22.922 24.141 9.219 1 96.31 122 HIS B C 1
ATOM 3742 O O . HIS B 1 122 ? 24.031 23.734 8.883 1 96.31 122 HIS B O 1
ATOM 3748 N N . TRP B 1 123 ? 21.859 23.484 8.945 1 97.19 123 TRP B N 1
ATOM 3749 C CA . TRP B 1 123 ? 21.891 22.188 8.297 1 97.19 123 TRP B CA 1
ATOM 3750 C C . TRP B 1 123 ? 22.359 22.297 6.852 1 97.19 123 TRP B C 1
ATOM 3752 O O . TRP B 1 123 ? 23.031 21.406 6.336 1 97.19 123 TRP B O 1
ATOM 3762 N N . LYS B 1 124 ? 22.047 23.375 6.227 1 95.69 124 LYS B N 1
ATOM 3763 C CA . LYS B 1 124 ? 22.547 23.625 4.879 1 95.69 124 LYS B CA 1
ATOM 3764 C C . LYS B 1 124 ? 24.062 23.75 4.875 1 95.69 124 LYS B C 1
ATOM 3766 O O . LYS B 1 124 ? 24.734 23.188 4.008 1 95.69 124 LYS B O 1
ATOM 3771 N N . THR B 1 125 ? 24.547 24.453 5.809 1 95.5 125 THR B N 1
ATOM 3772 C CA . THR B 1 125 ? 25.984 24.656 5.914 1 95.5 125 THR B CA 1
ATOM 3773 C C . THR B 1 125 ? 26.703 23.344 6.184 1 95.5 125 THR B C 1
ATOM 3775 O O . THR B 1 125 ? 27.828 23.125 5.719 1 95.5 125 THR B O 1
ATOM 3778 N N . LYS B 1 126 ? 26.062 22.5 6.855 1 95.88 126 LYS B N 1
ATOM 3779 C CA . LYS B 1 126 ? 26.641 21.188 7.18 1 95.88 126 LYS B CA 1
ATOM 3780 C C . LYS B 1 126 ? 26.375 20.188 6.062 1 95.88 126 LYS B C 1
ATOM 3782 O O . LYS B 1 126 ? 26.641 18.984 6.223 1 95.88 126 LYS B O 1
ATOM 3787 N N . GLU B 1 127 ? 25.688 20.609 5.055 1 94.62 127 GLU B N 1
ATOM 3788 C CA . GLU B 1 127 ? 25.438 19.828 3.848 1 94.62 127 GLU B CA 1
ATOM 3789 C C . GLU B 1 127 ? 24.547 18.625 4.148 1 94.62 127 GLU B C 1
ATOM 3791 O O . GLU B 1 127 ? 24.812 17.516 3.672 1 94.62 127 GLU B O 1
ATOM 3796 N N . LYS B 1 128 ? 23.672 18.938 5.039 1 95.44 128 LYS B N 1
ATOM 3797 C CA . LYS B 1 128 ? 22.656 17.906 5.277 1 95.44 128 LYS B CA 1
ATOM 3798 C C . LYS B 1 128 ? 21.734 17.766 4.078 1 95.44 128 LYS B C 1
ATOM 3800 O O . LYS B 1 128 ? 21.594 18.688 3.271 1 95.44 128 LYS B O 1
ATOM 3805 N N . LYS B 1 129 ? 21.078 16.641 3.977 1 93.31 129 LYS B N 1
ATOM 3806 C CA . LYS B 1 129 ? 20.234 16.375 2.807 1 93.31 129 LYS B CA 1
ATOM 3807 C C . LYS B 1 129 ? 18.766 16.609 3.109 1 93.31 129 LYS B C 1
ATOM 3809 O O . LYS B 1 129 ? 18.281 17.734 2.969 1 93.31 129 LYS B O 1
ATOM 3814 N N . GLY B 1 130 ? 18.078 15.57 3.607 1 96.06 130 GLY B N 1
ATOM 3815 C CA . GLY B 1 130 ? 16.656 15.695 3.885 1 96.06 130 GLY B CA 1
ATOM 3816 C C . GLY B 1 130 ? 16.359 15.953 5.348 1 96.06 130 GLY B C 1
ATOM 3817 O O . GLY B 1 130 ? 17.016 15.398 6.23 1 96.06 130 GLY B O 1
ATOM 3818 N N . ILE B 1 131 ? 15.352 16.875 5.566 1 97.75 131 ILE B N 1
ATOM 3819 C CA . ILE B 1 131 ? 14.883 17.156 6.918 1 97.75 131 ILE B CA 1
ATOM 3820 C C . ILE B 1 131 ? 13.5 16.547 7.121 1 97.75 131 ILE B C 1
ATOM 3822 O O . ILE B 1 131 ? 12.594 16.766 6.309 1 97.75 131 ILE B O 1
ATOM 3826 N N . TRP B 1 132 ? 13.359 15.797 8.156 1 97.88 132 TRP B N 1
ATOM 3827 C CA . TRP B 1 132 ? 12.062 15.25 8.562 1 97.88 132 TRP B CA 1
ATOM 3828 C C . TRP B 1 132 ? 11.492 16.031 9.742 1 97.88 132 TRP B C 1
ATOM 3830 O O . TRP B 1 132 ? 12.156 16.188 10.766 1 97.88 132 TRP B O 1
ATOM 3840 N N . LEU B 1 133 ? 10.266 16.5 9.555 1 98.5 133 LEU B N 1
ATOM 3841 C CA . LEU B 1 133 ? 9.578 17.266 10.594 1 98.5 133 LEU B CA 1
ATOM 3842 C C . LEU B 1 133 ? 8.195 16.688 10.875 1 98.5 133 LEU B C 1
ATOM 3844 O O . LEU B 1 133 ? 7.266 16.875 10.078 1 98.5 133 LEU B O 1
ATOM 3848 N N . LYS B 1 134 ? 8.102 16.016 11.984 1 98.12 134 LYS B N 1
ATOM 3849 C CA . LYS B 1 134 ? 6.828 15.461 12.43 1 98.12 134 LYS B CA 1
ATOM 3850 C C . LYS B 1 134 ? 6.098 16.438 13.344 1 98.12 134 LYS B C 1
ATOM 3852 O O . LYS B 1 134 ? 6.625 16.844 14.383 1 98.12 134 LYS B O 1
ATOM 3857 N N . LEU B 1 135 ? 4.926 16.859 12.984 1 98.5 135 LEU B N 1
ATOM 3858 C CA . LEU B 1 135 ? 4.129 17.766 13.797 1 98.5 135 LEU B CA 1
ATOM 3859 C C . LEU B 1 135 ? 2.865 17.078 14.305 1 98.5 135 LEU B C 1
ATOM 3861 O O . LEU B 1 135 ? 1.958 16.781 13.523 1 98.5 135 LEU B O 1
ATOM 3865 N N . PRO 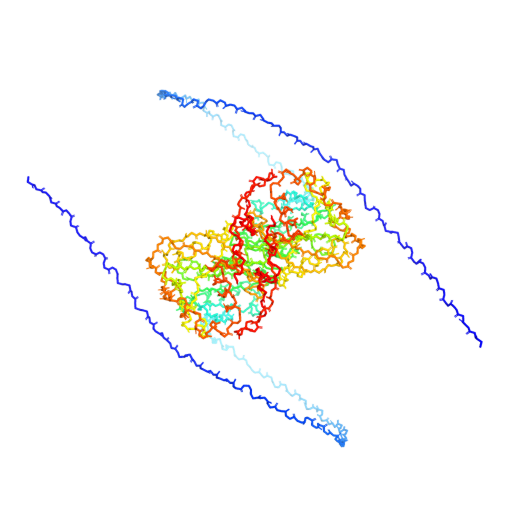B 1 136 ? 2.801 16.844 15.586 1 97.81 136 PRO B N 1
ATOM 3866 C CA . PRO B 1 136 ? 1.58 16.266 16.172 1 97.81 136 PRO B CA 1
ATOM 3867 C C . PRO B 1 136 ? 0.377 17.203 16.031 1 97.81 136 PRO B C 1
ATOM 3869 O O . PRO B 1 136 ? 0.544 18.406 15.867 1 97.81 136 PRO B O 1
ATOM 3872 N N . ALA B 1 137 ? -0.775 16.562 16.156 1 97.5 137 ALA B N 1
ATOM 3873 C CA . ALA B 1 137 ? -2.014 17.328 16.016 1 97.5 137 ALA B CA 1
ATOM 3874 C C . ALA B 1 137 ? -2.074 18.469 17.031 1 97.5 137 ALA B C 1
ATOM 3876 O O . ALA B 1 137 ? -2.588 19.547 16.719 1 97.5 137 ALA B O 1
ATOM 3877 N N . GLU B 1 138 ? -1.561 18.281 18.172 1 96.69 138 GLU B N 1
ATOM 3878 C CA . GLU B 1 138 ? -1.569 19.297 19.234 1 96.69 138 GLU B CA 1
ATOM 3879 C C . GLU B 1 138 ? -0.705 20.5 18.859 1 96.69 138 GLU B C 1
ATOM 3881 O O . GLU B 1 138 ? -0.826 21.562 19.453 1 96.69 138 GLU B O 1
ATOM 3886 N N . LYS B 1 139 ? 0.174 20.328 17.938 1 97.75 139 LYS B N 1
ATOM 3887 C CA . LYS B 1 139 ? 1.053 21.406 17.484 1 97.75 139 LYS B CA 1
ATOM 3888 C C . LYS B 1 139 ? 0.708 21.828 16.047 1 97.75 139 LYS B C 1
ATOM 3890 O O . LYS B 1 139 ? 1.59 22.219 15.289 1 97.75 139 LYS B O 1
ATOM 3895 N N . SER B 1 140 ? -0.521 21.703 15.727 1 98.06 140 SER B N 1
ATOM 3896 C CA . SER B 1 140 ? -0.979 22 14.367 1 98.06 140 SER B CA 1
ATOM 3897 C C . SER B 1 140 ? -0.712 23.469 14.008 1 98.06 140 SER B C 1
ATOM 3899 O O . SER B 1 140 ? -0.604 23.797 12.828 1 98.06 140 SER B O 1
ATOM 3901 N N . ASP B 1 141 ? -0.533 24.344 14.977 1 98.12 141 ASP B N 1
ATOM 3902 C CA . ASP B 1 141 ? -0.26 25.766 14.75 1 98.12 141 ASP B CA 1
ATOM 3903 C C . ASP B 1 141 ? 1.093 25.953 14.062 1 98.12 141 ASP B C 1
ATOM 3905 O O . ASP B 1 141 ? 1.363 27.016 13.5 1 98.12 141 ASP B O 1
ATOM 3909 N N . LEU B 1 142 ? 1.896 25 14.141 1 98.56 142 LEU B N 1
ATOM 3910 C CA . LEU B 1 142 ? 3.238 25.094 13.578 1 98.56 142 LEU B CA 1
ATOM 3911 C C . LEU B 1 142 ? 3.234 24.719 12.102 1 98.56 142 LEU B C 1
ATOM 3913 O O . LEU B 1 142 ? 4.195 25 11.383 1 98.56 142 LEU B O 1
ATOM 3917 N N . VAL B 1 143 ? 2.18 24.078 11.609 1 98.69 143 VAL B N 1
ATOM 3918 C CA . VAL B 1 143 ? 2.121 23.531 10.258 1 98.69 143 VAL B CA 1
ATOM 3919 C C . VAL B 1 143 ? 2.254 24.656 9.242 1 98.69 143 VAL B C 1
ATOM 3921 O O . VAL B 1 143 ? 3.105 24.609 8.352 1 98.69 143 VAL B O 1
ATOM 3924 N N . PRO B 1 144 ? 1.488 25.766 9.375 1 98.25 144 PRO B N 1
ATOM 3925 C CA . PRO B 1 144 ? 1.637 26.828 8.383 1 98.25 144 PRO B CA 1
ATOM 3926 C C . PRO B 1 144 ? 3.035 27.453 8.383 1 98.25 144 PRO B C 1
ATOM 3928 O O . PRO B 1 144 ? 3.527 27.875 7.336 1 98.25 144 PRO B O 1
ATOM 3931 N N . VAL B 1 145 ? 3.654 27.531 9.523 1 98.44 145 VAL B N 1
ATOM 3932 C CA . VAL B 1 145 ? 5 28.078 9.633 1 98.44 145 VAL B CA 1
ATOM 3933 C C . VAL B 1 145 ? 5.977 27.234 8.828 1 98.44 145 VAL B C 1
ATOM 3935 O O . VAL B 1 145 ? 6.77 27.75 8.047 1 98.44 145 VAL B O 1
ATOM 3938 N N . ALA B 1 146 ? 5.887 25.922 9.023 1 98.56 146 ALA B N 1
ATOM 3939 C CA . ALA B 1 146 ? 6.77 25 8.32 1 98.56 146 ALA B CA 1
ATOM 3940 C C . ALA B 1 146 ? 6.582 25.094 6.812 1 98.56 146 ALA B C 1
ATOM 3942 O O . ALA B 1 146 ? 7.559 25.141 6.059 1 98.56 146 ALA B O 1
ATOM 3943 N N . VAL B 1 147 ? 5.363 25.109 6.414 1 98.44 147 VAL B N 1
ATOM 3944 C CA . VAL B 1 147 ? 5.051 25.172 4.992 1 98.44 147 VAL B CA 1
ATOM 3945 C C . VAL B 1 147 ? 5.613 26.469 4.398 1 98.44 147 VAL B C 1
ATOM 3947 O O . VAL B 1 147 ? 6.207 26.453 3.318 1 98.44 147 VAL B O 1
ATOM 3950 N N . LYS B 1 148 ? 5.422 27.547 5.07 1 97.19 148 LYS B N 1
ATOM 3951 C CA . LYS B 1 148 ? 5.891 28.859 4.609 1 97.19 148 LYS B CA 1
ATOM 3952 C C . LYS B 1 148 ? 7.414 28.891 4.516 1 97.19 148 LYS B C 1
ATOM 3954 O O . LYS B 1 148 ? 7.973 29.609 3.689 1 97.19 148 LYS B O 1
ATOM 3959 N N . GLU B 1 149 ? 8.055 28.109 5.344 1 96.69 149 GLU B N 1
ATOM 3960 C CA . GLU B 1 149 ? 9.508 28.062 5.328 1 96.69 149 GLU B CA 1
ATOM 3961 C C . GLU B 1 149 ? 10.023 27.125 4.238 1 96.69 149 GLU B C 1
ATOM 3963 O O . GLU B 1 149 ? 11.234 26.969 4.062 1 96.69 149 GLU B O 1
ATOM 3968 N N . GLY B 1 150 ? 9.133 26.375 3.598 1 95.75 150 GLY B N 1
ATOM 3969 C CA . GLY B 1 150 ? 9.57 25.609 2.439 1 95.75 150 GLY B CA 1
ATOM 3970 C C . GLY B 1 150 ? 9.336 24.125 2.584 1 95.75 150 GLY B C 1
ATOM 3971 O O . GLY B 1 150 ? 9.602 23.359 1.658 1 95.75 150 GLY B O 1
ATOM 3972 N N . PHE B 1 151 ? 8.828 23.734 3.709 1 98.12 151 PHE B N 1
ATOM 3973 C CA . PHE B 1 151 ? 8.555 22.312 3.9 1 98.12 151 PHE B CA 1
ATOM 3974 C C . PHE B 1 151 ? 7.363 21.875 3.061 1 98.12 151 PHE B C 1
ATOM 3976 O O . PHE B 1 151 ? 6.418 22.641 2.863 1 98.12 151 PHE B O 1
ATOM 3983 N N . GLU B 1 152 ? 7.418 20.594 2.652 1 97.69 152 GLU B N 1
ATOM 3984 C CA . GLU B 1 152 ? 6.324 19.969 1.925 1 97.69 152 GLU B CA 1
ATOM 3985 C C . GLU B 1 152 ? 5.703 18.828 2.74 1 97.69 152 GLU B C 1
ATOM 3987 O O . GLU B 1 152 ? 6.387 18.172 3.525 1 97.69 152 GLU B O 1
ATOM 3992 N N . TYR B 1 153 ? 4.422 18.703 2.492 1 98.31 153 TYR B N 1
ATOM 3993 C CA . TYR B 1 153 ? 3.785 17.562 3.129 1 98.31 153 TYR B CA 1
ATOM 3994 C C . TYR B 1 153 ? 4.359 16.25 2.592 1 98.31 153 TYR B C 1
ATOM 3996 O O . TYR B 1 153 ? 4.633 16.141 1.395 1 98.31 153 TYR B O 1
ATOM 4004 N N . HIS B 1 154 ? 4.512 15.281 3.461 1 97.06 154 HIS B N 1
ATOM 4005 C CA . HIS B 1 154 ? 4.934 13.953 3.049 1 97.06 154 HIS B CA 1
ATOM 4006 C C . HIS B 1 154 ? 3.809 12.938 3.227 1 97.06 154 HIS B C 1
ATOM 4008 O O . HIS B 1 154 ? 3.4 12.281 2.266 1 97.06 154 HIS B O 1
ATOM 4014 N N . HIS B 1 155 ? 3.371 12.75 4.359 1 96.56 155 HIS B N 1
ATOM 4015 C CA . HIS B 1 155 ? 2.234 11.906 4.703 1 96.56 155 HIS B CA 1
ATOM 4016 C C . HIS B 1 155 ? 1.604 12.344 6.023 1 96.56 155 HIS B C 1
ATOM 4018 O O . HIS B 1 155 ? 2.135 13.227 6.707 1 96.56 155 HIS B O 1
ATOM 4024 N N . ALA B 1 156 ? 0.448 11.766 6.309 1 97.62 156 ALA B N 1
ATOM 4025 C CA . ALA B 1 156 ? -0.203 12.055 7.582 1 97.62 156 ALA B CA 1
ATOM 4026 C C . ALA B 1 156 ? -0.856 10.797 8.156 1 97.62 156 ALA B C 1
ATOM 4028 O O . ALA B 1 156 ? -1.236 9.891 7.414 1 97.62 156 ALA B O 1
ATOM 4029 N N . GLU B 1 157 ? -0.838 10.789 9.422 1 94.75 157 GLU B N 1
ATOM 4030 C CA . GLU B 1 157 ? -1.62 9.859 10.227 1 94.75 157 GLU B CA 1
ATOM 4031 C C . GLU B 1 157 ? -2.613 10.602 11.117 1 94.75 157 GLU B C 1
ATOM 4033 O O . GLU B 1 157 ? -2.592 11.836 11.188 1 94.75 157 GLU B O 1
ATOM 4038 N N . ARG B 1 158 ? -3.416 9.852 11.734 1 93.44 158 ARG B N 1
ATOM 4039 C CA . ARG B 1 158 ? -4.484 10.461 12.508 1 93.44 158 ARG B CA 1
ATOM 4040 C C . ARG B 1 158 ? -3.93 11.484 13.492 1 93.44 158 ARG B C 1
ATOM 4042 O O . ARG B 1 158 ? -4.512 12.555 13.68 1 93.44 158 ARG B O 1
ATOM 4049 N N . GLY B 1 159 ? -2.779 11.273 14.023 1 94.94 159 GLY B N 1
ATOM 4050 C CA . GLY B 1 159 ? -2.289 12.078 15.133 1 94.94 159 GLY B CA 1
ATOM 4051 C C . GLY B 1 159 ? -1.203 13.055 14.727 1 94.94 159 GLY B C 1
ATOM 4052 O O . GLY B 1 159 ? -0.739 13.852 15.539 1 94.94 159 GLY B O 1
ATOM 4053 N N . TYR B 1 160 ? -0.811 12.961 13.469 1 97.75 160 TYR B N 1
ATOM 4054 C CA . TYR B 1 160 ? 0.279 13.867 13.109 1 97.75 160 TYR B CA 1
ATOM 4055 C C . TYR B 1 160 ? 0.365 14.039 11.594 1 97.75 160 TYR B C 1
ATOM 4057 O O . TYR B 1 160 ? -0.233 13.266 10.844 1 97.75 160 TYR B O 1
ATOM 4065 N N . VAL B 1 161 ? 1.013 15.047 11.227 1 98.31 161 VAL B N 1
ATOM 4066 C CA . VAL B 1 161 ? 1.408 15.258 9.844 1 98.31 161 VAL B CA 1
ATOM 4067 C C . VAL B 1 161 ? 2.932 15.305 9.734 1 98.31 161 VAL B C 1
ATOM 4069 O O . VAL B 1 161 ? 3.6 15.891 10.594 1 98.31 161 VAL B O 1
ATOM 4072 N N . MET B 1 162 ? 3.438 14.57 8.781 1 98.44 162 MET B N 1
ATOM 4073 C CA . MET B 1 162 ? 4.871 14.555 8.492 1 98.44 162 MET B CA 1
ATOM 4074 C C . MET B 1 162 ? 5.207 15.492 7.34 1 98.44 162 MET B C 1
ATOM 4076 O O . MET B 1 162 ? 4.586 15.422 6.277 1 98.44 162 MET B O 1
ATOM 4080 N N . LEU B 1 163 ? 6.16 16.375 7.59 1 98.5 163 LEU B N 1
ATOM 4081 C CA . LEU B 1 163 ? 6.664 17.266 6.555 1 98.5 163 LEU B CA 1
ATOM 4082 C C . LEU B 1 163 ? 8.141 17.016 6.281 1 98.5 163 LEU B C 1
ATOM 4084 O O . LEU B 1 163 ? 8.852 16.484 7.137 1 98.5 163 LEU B O 1
ATOM 4088 N N . THR B 1 164 ? 8.539 17.375 5.074 1 98.12 164 THR B N 1
ATOM 4089 C CA . THR B 1 164 ? 9.938 17.188 4.707 1 98.12 164 THR B CA 1
ATOM 4090 C C . THR B 1 164 ? 10.469 18.391 3.932 1 98.12 164 THR B C 1
ATOM 4092 O O . THR B 1 164 ? 9.695 19.172 3.385 1 98.12 164 THR B O 1
ATOM 4095 N N . TYR B 1 165 ? 11.75 18.562 3.998 1 97.75 165 TYR B N 1
ATOM 4096 C CA . TYR B 1 165 ? 12.477 19.562 3.227 1 97.75 165 TYR B CA 1
ATOM 4097 C C . TYR B 1 165 ? 13.766 18.984 2.666 1 97.75 165 TYR B C 1
ATOM 4099 O O . TYR B 1 165 ? 14.664 18.594 3.424 1 97.75 165 TYR B O 1
ATOM 4107 N N . TRP B 1 166 ? 13.852 18.812 1.35 1 96.75 166 TRP B N 1
ATOM 4108 C CA . TRP B 1 166 ? 15.062 18.359 0.679 1 96.75 166 TRP B CA 1
ATOM 4109 C C . TRP B 1 166 ? 15.992 19.531 0.385 1 96.75 166 TRP B C 1
ATOM 4111 O O . TRP B 1 166 ? 15.664 20.406 -0.436 1 96.75 166 TRP B O 1
ATOM 4121 N N . LEU B 1 167 ? 17.156 19.625 0.944 1 95.69 167 LEU B N 1
ATOM 4122 C CA . LEU B 1 167 ? 18.031 20.797 0.934 1 95.69 167 LEU B CA 1
ATOM 4123 C C . LEU B 1 167 ? 18.844 20.859 -0.347 1 95.69 167 LEU B C 1
ATOM 4125 O O . LEU B 1 167 ? 19.016 21.922 -0.938 1 95.69 167 LEU B O 1
ATOM 4129 N N . PRO B 1 168 ? 19.359 19.719 -0.787 1 91.19 168 PRO B N 1
ATOM 4130 C CA . PRO B 1 168 ? 20.172 19.781 -2 1 91.19 168 PRO B CA 1
ATOM 4131 C C . PRO B 1 168 ? 19.375 20.219 -3.229 1 91.19 168 PRO B C 1
ATOM 4133 O O . PRO B 1 168 ? 18.141 20.172 -3.221 1 91.19 168 PRO B O 1
ATOM 4136 N N . LYS B 1 169 ? 20.156 20.594 -4.211 1 88.62 169 LYS B N 1
ATOM 4137 C CA . LYS B 1 169 ? 19.531 20.922 -5.488 1 88.62 169 LYS B CA 1
ATOM 4138 C C . LYS B 1 169 ? 19.078 19.656 -6.223 1 88.62 169 LYS B C 1
ATOM 4140 O O . LYS B 1 169 ? 19.719 18.609 -6.102 1 88.62 169 LYS B O 1
ATOM 4145 N N . GLY B 1 170 ? 18.016 19.734 -6.934 1 84 170 GLY B N 1
ATOM 4146 C CA . GLY B 1 170 ? 17.516 18.578 -7.676 1 84 170 GLY B CA 1
ATOM 4147 C C . GLY B 1 170 ? 16.328 17.906 -7.012 1 84 170 GLY B C 1
ATOM 4148 O O . GLY B 1 170 ? 15.805 18.422 -6.02 1 84 170 GLY B O 1
ATOM 4149 N N . PRO B 1 171 ? 16 16.828 -7.574 1 83.12 171 PRO B N 1
ATOM 4150 C CA . PRO B 1 171 ? 14.812 16.141 -7.051 1 83.12 171 PRO B CA 1
ATOM 4151 C C . PRO B 1 171 ? 15.07 15.477 -5.703 1 83.12 171 PRO B C 1
ATOM 4153 O O . PRO B 1 171 ? 16.188 15.008 -5.441 1 83.12 171 PRO B O 1
ATOM 4156 N N . SER B 1 172 ? 14.023 15.469 -4.91 1 88.12 172 SER B N 1
ATOM 4157 C CA . SER B 1 172 ? 14.117 14.836 -3.6 1 88.12 172 SER B CA 1
ATOM 4158 C C . SER B 1 172 ? 14.359 13.336 -3.732 1 88.12 172 SER B C 1
ATOM 4160 O O . SER B 1 172 ? 13.758 12.672 -4.586 1 88.12 172 SER B O 1
ATOM 4162 N N . MET B 1 173 ? 15.133 12.781 -2.861 1 81.81 173 MET B N 1
ATOM 4163 C CA . MET B 1 173 ? 15.438 11.352 -2.85 1 81.81 173 MET B CA 1
ATOM 4164 C C . MET B 1 173 ? 14.836 10.68 -1.619 1 81.81 173 MET B C 1
ATOM 4166 O O . MET B 1 173 ? 15.156 9.531 -1.316 1 81.81 173 MET B O 1
ATOM 4170 N N . LEU B 1 174 ? 14.039 11.469 -0.954 1 88.69 174 LEU B N 1
ATOM 4171 C CA . LEU B 1 174 ? 13.383 10.891 0.211 1 88.69 174 LEU B CA 1
ATOM 4172 C C . LEU B 1 174 ? 12.406 9.797 -0.207 1 88.69 174 LEU B C 1
ATOM 4174 O O . LEU B 1 174 ? 11.711 9.93 -1.219 1 88.69 174 LEU B O 1
ATOM 4178 N N . PRO B 1 175 ? 12.383 8.766 0.567 1 86.25 175 PRO B N 1
ATOM 4179 C CA . PRO B 1 175 ? 11.453 7.691 0.22 1 86.25 175 PRO B CA 1
ATOM 4180 C C . PRO B 1 175 ? 9.992 8.133 0.292 1 86.25 175 PRO B C 1
ATOM 4182 O O . PRO B 1 175 ? 9.625 8.93 1.158 1 86.25 175 PRO B O 1
ATOM 4185 N N . ALA B 1 176 ? 9.219 7.605 -0.593 1 88.69 176 ALA B N 1
ATOM 4186 C CA . ALA B 1 176 ? 7.781 7.891 -0.604 1 88.69 176 ALA B CA 1
ATOM 4187 C C . ALA B 1 176 ? 7.059 7.098 0.479 1 88.69 176 ALA B C 1
ATOM 4189 O O . ALA B 1 176 ? 7.629 6.184 1.076 1 88.69 176 ALA B O 1
ATOM 4190 N N . ASN B 1 177 ? 5.84 7.586 0.812 1 91.62 177 ASN B N 1
ATOM 4191 C CA . ASN B 1 177 ? 4.973 6.828 1.71 1 91.62 177 ASN B CA 1
ATOM 4192 C C . ASN B 1 177 ? 4.27 5.688 0.98 1 91.62 177 ASN B C 1
ATOM 4194 O O . ASN B 1 177 ? 4.57 5.406 -0.181 1 91.62 177 ASN B O 1
ATOM 4198 N N . ALA B 1 178 ? 3.355 4.949 1.711 1 92.12 178 ALA B N 1
ATOM 4199 C CA . ALA B 1 178 ? 2.609 3.828 1.145 1 92.12 178 ALA B CA 1
ATOM 4200 C C . ALA B 1 178 ? 1.868 4.25 -0.122 1 92.12 178 ALA B C 1
ATOM 4202 O O . ALA B 1 178 ? 1.307 5.344 -0.186 1 92.12 178 ALA B O 1
ATOM 4203 N N . SER B 1 179 ? 1.873 3.387 -1.072 1 92.44 179 SER B N 1
ATOM 4204 C CA . SER B 1 179 ? 1.289 3.678 -2.377 1 92.44 179 SER B CA 1
ATOM 4205 C C . SER B 1 179 ? 0.102 2.766 -2.668 1 92.44 179 SER B C 1
ATOM 4207 O O . SER B 1 179 ? -0.674 3.023 -3.59 1 92.44 179 SER B O 1
ATOM 4209 N N . HIS B 1 180 ? -0.071 1.739 -1.883 1 93.81 180 HIS B N 1
ATOM 4210 C CA . HIS B 1 180 ? -1.056 0.724 -2.238 1 93.81 180 HIS B CA 1
ATOM 4211 C C . HIS B 1 180 ? -1.949 0.384 -1.051 1 93.81 180 HIS B C 1
ATOM 4213 O O . HIS B 1 180 ? -1.482 0.332 0.089 1 93.81 180 HIS B O 1
ATOM 4219 N N . GLN B 1 181 ? -3.137 0.193 -1.394 1 93.25 181 GLN B N 1
ATOM 4220 C CA . GLN B 1 181 ? -4.035 -0.537 -0.504 1 93.25 181 GLN B CA 1
ATOM 4221 C C . GLN B 1 181 ? -4.066 -2.021 -0.854 1 93.25 181 GLN B C 1
ATOM 4223 O O . GLN B 1 181 ? -3.814 -2.4 -1.999 1 93.25 181 GLN B O 1
ATOM 4228 N N . VAL B 1 182 ? -4.344 -2.803 0.141 1 94.75 182 VAL B N 1
ATOM 4229 C CA . VAL B 1 182 ? -4.398 -4.242 -0.09 1 94.75 182 VAL B CA 1
ATOM 4230 C C . VAL B 1 182 ? -5.75 -4.789 0.361 1 94.75 182 VAL B C 1
ATOM 4232 O O . VAL B 1 182 ? -6.16 -4.582 1.507 1 94.75 182 VAL B O 1
ATOM 4235 N N . GLY B 1 183 ? -6.43 -5.383 -0.573 1 95.12 183 GLY B N 1
ATOM 4236 C CA . GLY B 1 183 ? -7.68 -6.074 -0.298 1 95.12 183 GLY B CA 1
ATOM 4237 C C . GLY B 1 183 ? -7.578 -7.578 -0.479 1 95.12 183 GLY B C 1
ATOM 4238 O O . GLY B 1 183 ? -6.613 -8.078 -1.067 1 95.12 183 GLY B O 1
ATOM 4239 N N . ILE B 1 184 ? -8.602 -8.242 0.064 1 95.81 184 ILE B N 1
ATOM 4240 C CA . ILE B 1 184 ? -8.648 -9.695 -0.065 1 95.81 184 ILE B CA 1
ATOM 4241 C C . ILE B 1 184 ? -10.07 -10.141 -0.4 1 95.81 184 ILE B C 1
ATOM 4243 O O . ILE B 1 184 ? -11.039 -9.453 -0.062 1 95.81 184 ILE B O 1
ATOM 4247 N N . GLY B 1 185 ? -10.164 -11.195 -1.073 1 95.81 185 GLY B N 1
ATOM 4248 C CA . GLY B 1 185 ? -11.391 -11.953 -1.261 1 95.81 185 GLY B CA 1
ATOM 4249 C C . GLY B 1 185 ? -11.266 -13.406 -0.825 1 95.81 185 GLY B C 1
ATOM 4250 O O . GLY B 1 185 ? -10.32 -14.094 -1.21 1 95.81 185 GLY B O 1
ATOM 4251 N N . GLY B 1 186 ? -12.188 -13.766 0.011 1 96.25 186 GLY B N 1
ATOM 4252 C CA . GLY B 1 186 ? -12.164 -15.133 0.51 1 96.25 186 GLY B CA 1
ATOM 4253 C C . GLY B 1 186 ? -13.133 -16.047 -0.217 1 96.25 186 GLY B C 1
ATOM 4254 O O . GLY B 1 186 ? -14.352 -15.883 -0.112 1 96.25 186 GLY B O 1
ATOM 4255 N N . PHE B 1 187 ? -12.586 -17 -0.991 1 96.44 187 PHE B N 1
ATOM 4256 C CA . PHE B 1 187 ? -13.375 -18.062 -1.606 1 96.44 187 PHE B CA 1
ATOM 4257 C C . PHE B 1 187 ? -13.5 -19.25 -0.667 1 96.44 187 PHE B C 1
ATOM 4259 O O . PHE B 1 187 ? -12.531 -19.969 -0.438 1 96.44 187 PHE B O 1
ATOM 4266 N N . VAL B 1 188 ? -14.672 -19.391 -0.116 1 96.88 188 VAL B N 1
ATOM 4267 C CA . VAL B 1 188 ? -14.961 -20.453 0.85 1 96.88 188 VAL B CA 1
ATOM 4268 C C . VAL B 1 188 ? -15.977 -21.422 0.261 1 96.88 188 VAL B C 1
ATOM 4270 O O . VAL B 1 188 ? -17.094 -21.031 -0.083 1 96.88 188 VAL B O 1
ATOM 4273 N N . ILE B 1 189 ? -15.609 -22.672 0.144 1 94.44 189 ILE B N 1
ATOM 4274 C CA . ILE B 1 189 ? -16.484 -23.688 -0.408 1 94.44 189 ILE B CA 1
ATOM 4275 C C . ILE B 1 189 ? -16.656 -24.828 0.595 1 94.44 189 ILE B C 1
ATOM 4277 O O . ILE B 1 189 ? -15.68 -25.25 1.229 1 94.44 189 ILE B O 1
ATOM 4281 N N . ASN B 1 190 ? -17.875 -25.234 0.793 1 93.69 190 ASN B N 1
ATOM 4282 C CA . ASN B 1 190 ? -18.109 -26.328 1.739 1 93.69 190 ASN B CA 1
ATOM 4283 C C . ASN B 1 190 ? -18.172 -27.672 1.034 1 93.69 190 ASN B C 1
ATOM 4285 O O . ASN B 1 190 ? -17.938 -27.766 -0.17 1 93.69 190 ASN B O 1
ATOM 4289 N N . GLY B 1 191 ? -18.469 -28.734 1.836 1 91 191 GLY B N 1
ATOM 4290 C CA . GLY B 1 191 ? -18.469 -30.094 1.329 1 91 191 GLY B CA 1
ATOM 4291 C C . GLY B 1 191 ? -19.609 -30.375 0.363 1 91 191 GLY B C 1
ATOM 4292 O O . GLY B 1 191 ? -19.562 -31.344 -0.387 1 91 191 GLY B O 1
ATOM 4293 N N . ASN B 1 192 ? -20.609 -29.562 0.302 1 93.81 192 ASN B N 1
ATOM 4294 C CA . ASN B 1 192 ? -21.75 -29.719 -0.59 1 93.81 192 ASN B CA 1
ATOM 4295 C C . ASN B 1 192 ? -21.562 -28.922 -1.881 1 93.81 192 ASN B C 1
ATOM 4297 O O . ASN B 1 192 ? -22.531 -28.672 -2.602 1 93.81 192 ASN B O 1
ATOM 4301 N N . ASN B 1 193 ? -20.391 -28.453 -2.088 1 92.88 193 ASN B N 1
ATOM 4302 C CA . ASN B 1 193 ? -20.062 -27.656 -3.262 1 92.88 193 ASN B CA 1
ATOM 4303 C C . ASN B 1 193 ? -20.844 -26.344 -3.283 1 92.88 193 ASN B C 1
ATOM 4305 O O . ASN B 1 193 ? -21.344 -25.938 -4.332 1 92.88 193 ASN B O 1
ATOM 4309 N N . GLU B 1 194 ? -21 -25.812 -2.162 1 96.19 194 GLU B N 1
ATOM 4310 C CA . GLU B 1 194 ? -21.609 -24.484 -2.014 1 96.19 194 GLU B CA 1
ATOM 4311 C C . GLU B 1 194 ? -20.578 -23.438 -1.63 1 96.19 194 GLU B C 1
ATOM 4313 O O . GLU B 1 194 ? -19.688 -23.703 -0.827 1 96.19 194 GLU B O 1
ATOM 4318 N N . VAL B 1 195 ? -20.734 -22.266 -2.25 1 96.56 195 VAL B N 1
ATOM 4319 C CA . VAL B 1 195 ? -19.812 -21.172 -1.985 1 96.56 195 VAL B CA 1
ATOM 4320 C C . VAL B 1 195 ? -20.453 -20.172 -1.023 1 96.56 195 VAL B C 1
ATOM 4322 O O . VAL B 1 195 ? -21.641 -19.859 -1.146 1 96.56 195 VAL B O 1
ATOM 4325 N N . LEU B 1 196 ? -19.672 -19.703 -0.076 1 97.69 196 LEU B N 1
ATOM 4326 C CA . LEU B 1 196 ? -20.125 -18.656 0.843 1 97.69 196 LEU B CA 1
ATOM 4327 C C . LEU B 1 196 ? -20.172 -17.297 0.156 1 97.69 196 LEU B C 1
ATOM 4329 O O . LEU B 1 196 ? -19.156 -16.828 -0.353 1 97.69 196 LEU B O 1
ATOM 4333 N N . VAL B 1 197 ? -21.359 -16.719 0.138 1 96.44 197 VAL B N 1
ATOM 4334 C CA . VAL B 1 197 ? -21.5 -15.461 -0.586 1 96.44 197 VAL B CA 1
ATOM 4335 C C . VAL B 1 197 ? -22.234 -14.445 0.288 1 96.44 197 VAL B C 1
ATOM 4337 O O . VAL B 1 197 ? -22.891 -14.812 1.258 1 96.44 197 VAL B O 1
ATOM 4340 N N . VAL B 1 198 ? -22 -13.141 -0.075 1 95.38 198 VAL B N 1
ATOM 4341 C CA . VAL B 1 198 ? -22.594 -12.047 0.69 1 95.38 198 VAL B CA 1
ATOM 4342 C C . VAL B 1 198 ? -23.219 -11.031 -0.261 1 95.38 198 VAL B C 1
ATOM 4344 O O . VAL B 1 198 ? -22.891 -10.992 -1.446 1 95.38 198 VAL B O 1
ATOM 4347 N N . GLN B 1 199 ? -24.172 -10.328 0.288 1 92.38 199 GLN B N 1
ATOM 4348 C CA . GLN B 1 199 ? -24.734 -9.125 -0.331 1 92.38 199 GLN B CA 1
ATOM 4349 C C . GLN B 1 199 ? -24.484 -7.895 0.537 1 92.38 199 GLN B C 1
ATOM 4351 O O . GLN B 1 199 ? -24.734 -7.922 1.744 1 92.38 199 GLN B O 1
ATOM 4356 N N . GLU B 1 200 ? -23.953 -6.898 -0.094 1 84.06 200 GLU B N 1
ATOM 4357 C CA . GLU B 1 200 ? -23.656 -5.68 0.652 1 84.06 200 GLU B CA 1
ATOM 4358 C C . GLU B 1 200 ? -24.906 -4.828 0.856 1 84.06 200 GLU B C 1
ATOM 4360 O O . GLU B 1 200 ? -25.781 -4.797 -0.004 1 84.06 200 GLU B O 1
ATOM 4365 N N . LYS B 1 201 ? -24.906 -4.082 1.97 1 78.31 201 LYS B N 1
ATOM 4366 C CA . LYS B 1 201 ? -26.031 -3.188 2.27 1 78.31 201 LYS B CA 1
ATOM 4367 C C . LYS B 1 201 ? -25.984 -1.95 1.376 1 78.31 201 LYS B C 1
ATOM 4369 O O . LYS B 1 201 ? -27.031 -1.493 0.899 1 78.31 201 LYS B O 1
ATOM 4374 N N . TYR B 1 202 ? -24.734 -1.514 1.251 1 70.12 202 TYR B N 1
ATOM 4375 C CA . TYR B 1 202 ? -24.562 -0.292 0.475 1 70.12 202 TYR B CA 1
ATOM 4376 C C . TYR B 1 202 ? -23.703 -0.551 -0.762 1 70.12 202 TYR B C 1
ATOM 4378 O O . TYR B 1 202 ? -22.547 -0.96 -0.651 1 70.12 202 TYR B O 1
ATOM 4386 N N . CYS B 1 203 ? -24.266 -0.708 -1.854 1 67 203 CYS B N 1
ATOM 4387 C CA . CYS B 1 203 ? -23.531 -0.916 -3.102 1 67 203 CYS B CA 1
ATOM 4388 C C . CYS B 1 203 ? -24.078 -0.021 -4.207 1 67 203 CYS B C 1
ATOM 4390 O O . CYS B 1 203 ? -25.188 0.508 -4.094 1 67 203 CYS B O 1
ATOM 4392 N N . ALA B 1 204 ? -23.234 0.182 -5.145 1 66.56 204 ALA B N 1
ATOM 4393 C CA . ALA B 1 204 ? -23.688 0.926 -6.32 1 66.56 204 ALA B CA 1
ATOM 4394 C C . ALA B 1 204 ? -24.828 0.207 -7.02 1 66.56 204 ALA B C 1
ATOM 4396 O O . ALA B 1 204 ? -24.875 -1.025 -7.047 1 66.56 204 ALA B O 1
ATOM 4397 N N . PRO B 1 205 ? -25.688 0.955 -7.602 1 67.31 205 PRO B N 1
ATOM 4398 C CA . PRO B 1 205 ? -26.922 0.429 -8.188 1 67.31 205 PRO B CA 1
ATOM 4399 C C . PRO B 1 205 ? -26.688 -0.734 -9.141 1 67.31 205 PRO B C 1
ATOM 4401 O O . PRO B 1 205 ? -27.406 -1.736 -9.102 1 67.31 205 PRO B O 1
ATOM 4404 N N . PRO B 1 206 ? -25.625 -0.678 -9.914 1 67 206 PRO B N 1
ATOM 4405 C CA . PRO B 1 206 ? -25.438 -1.803 -10.836 1 67 206 PRO B CA 1
ATOM 4406 C C . PRO B 1 206 ? -25.141 -3.115 -10.117 1 67 206 PRO B C 1
ATOM 4408 O O . PRO B 1 206 ? -25.297 -4.191 -10.695 1 67 206 PRO B O 1
ATOM 4411 N N . PHE B 1 207 ? -24.844 -3.027 -8.852 1 72.56 207 PHE B N 1
ATOM 4412 C CA . PHE B 1 207 ? -24.438 -4.223 -8.125 1 72.56 207 PHE B CA 1
ATOM 4413 C C . PHE B 1 207 ? -25.531 -4.645 -7.137 1 72.56 207 PHE B C 1
ATOM 4415 O O . PHE B 1 207 ? -25.328 -5.574 -6.348 1 72.56 207 PHE B O 1
ATOM 4422 N N . SER B 1 208 ? -26.641 -3.93 -7.383 1 76.38 208 SER B N 1
ATOM 4423 C CA . SER B 1 208 ? -27.719 -4.273 -6.477 1 76.38 208 SER B CA 1
ATOM 4424 C C . SER B 1 208 ? -28.156 -5.723 -6.652 1 76.38 208 SER B C 1
ATOM 4426 O O . SER B 1 208 ? -28.359 -6.184 -7.777 1 76.38 208 SER B O 1
ATOM 4428 N N . GLY B 1 209 ? -28.094 -6.512 -5.57 1 79.31 209 GLY B N 1
ATOM 4429 C CA . GLY B 1 209 ? -28.547 -7.895 -5.582 1 79.31 209 GLY B CA 1
ATOM 4430 C C . GLY B 1 209 ? -27.453 -8.883 -5.902 1 79.31 209 GLY B C 1
ATOM 4431 O O . GLY B 1 209 ? -27.672 -10.094 -5.863 1 79.31 209 GLY B O 1
ATOM 4432 N N . LEU B 1 210 ? -26.344 -8.406 -6.27 1 86.81 210 LEU B N 1
ATOM 4433 C CA . LEU B 1 210 ? -25.25 -9.297 -6.613 1 86.81 210 LEU B CA 1
ATOM 4434 C C . LEU B 1 210 ? -24.703 -10 -5.375 1 86.81 210 LEU B C 1
ATOM 4436 O O . LEU B 1 210 ? -24.5 -9.375 -4.332 1 86.81 210 LEU B O 1
ATOM 4440 N N . TRP B 1 211 ? -24.703 -11.336 -5.527 1 92.75 211 TRP B N 1
ATOM 4441 C CA . TRP B 1 211 ? -23.984 -12.117 -4.523 1 92.75 211 TRP B CA 1
ATOM 4442 C C . TRP B 1 211 ? -22.5 -12.203 -4.867 1 92.75 211 TRP B C 1
ATOM 4444 O O . TRP B 1 211 ? -22.141 -12.578 -5.984 1 92.75 211 TRP B O 1
ATOM 4454 N N . LYS B 1 212 ? -21.703 -11.859 -3.951 1 92.69 212 LYS B N 1
ATOM 4455 C CA . LYS B 1 212 ? -20.25 -11.906 -4.168 1 92.69 212 LYS B CA 1
ATOM 4456 C C . LYS B 1 212 ? -19.547 -12.625 -3.021 1 92.69 212 LYS B C 1
ATOM 4458 O O . LYS B 1 212 ? -20.141 -12.867 -1.974 1 92.69 212 LYS B O 1
ATOM 4463 N N . ILE B 1 213 ? -18.297 -12.977 -3.254 1 94.12 213 ILE B N 1
ATOM 4464 C CA . ILE B 1 213 ? -17.516 -13.57 -2.172 1 94.12 213 ILE B CA 1
ATOM 4465 C C . ILE B 1 213 ? -17.188 -12.508 -1.13 1 94.12 213 ILE B C 1
ATOM 4467 O O . ILE B 1 213 ? -17.141 -11.312 -1.445 1 94.12 213 ILE B O 1
ATOM 4471 N N . PRO B 1 214 ? -17.062 -12.938 0.101 1 95.44 214 PRO B N 1
ATOM 4472 C CA . PRO B 1 214 ? -16.656 -11.961 1.116 1 95.44 214 PRO B CA 1
ATOM 4473 C C . PRO B 1 214 ? -15.344 -11.258 0.769 1 95.44 214 PRO B C 1
ATOM 4475 O O . PRO B 1 214 ? -14.383 -11.914 0.34 1 95.44 214 PRO B O 1
ATOM 4478 N N . THR B 1 215 ? -15.32 -9.984 0.917 1 93.62 215 THR B N 1
ATOM 4479 C CA . THR B 1 215 ? -14.141 -9.188 0.613 1 93.62 215 THR B CA 1
ATOM 4480 C C . THR B 1 215 ? -13.875 -8.164 1.719 1 93.62 215 THR B C 1
ATOM 4482 O O . THR B 1 215 ? -14.75 -7.91 2.553 1 93.62 215 THR B O 1
ATOM 4485 N N . GLY B 1 216 ? -12.648 -7.656 1.793 1 92.44 216 GLY B N 1
ATOM 4486 C CA . GLY B 1 216 ? -12.266 -6.617 2.734 1 92.44 216 GLY B CA 1
ATOM 4487 C C . GLY B 1 216 ? -10.828 -6.16 2.566 1 92.44 216 GLY B C 1
ATOM 4488 O O . GLY B 1 216 ? -10.094 -6.703 1.739 1 92.44 216 GLY B O 1
ATOM 4489 N N . PHE B 1 217 ? -10.539 -5.199 3.371 1 91.81 217 PHE B N 1
ATOM 4490 C CA . PHE B 1 217 ? -9.172 -4.684 3.35 1 91.81 217 PHE B CA 1
ATOM 4491 C C . PHE B 1 217 ? -8.367 -5.234 4.52 1 91.81 217 PHE B C 1
ATOM 4493 O O . PHE B 1 217 ? -8.93 -5.559 5.57 1 91.81 217 PHE B O 1
ATOM 4500 N N . ILE B 1 218 ? -7.125 -5.348 4.199 1 91.44 218 ILE B N 1
ATOM 4501 C CA . ILE B 1 218 ? -6.258 -5.66 5.328 1 91.44 218 ILE B CA 1
ATOM 4502 C C . ILE B 1 218 ? -5.621 -4.375 5.859 1 91.44 218 ILE B C 1
ATOM 4504 O O . ILE B 1 218 ? -5.391 -3.432 5.102 1 91.44 218 ILE B O 1
ATOM 4508 N N . VAL B 1 219 ? -5.453 -4.316 7.156 1 84.31 219 VAL B N 1
ATOM 4509 C CA . VAL B 1 219 ? -4.867 -3.139 7.785 1 84.31 219 VAL B CA 1
ATOM 4510 C C . VAL B 1 219 ? -3.35 -3.283 7.844 1 84.31 219 VAL B C 1
ATOM 4512 O O . VAL B 1 219 ? -2.812 -4.359 7.57 1 84.31 219 VAL B O 1
ATOM 4515 N N . GLU B 1 220 ? -2.727 -2.195 8.148 1 84.81 220 GLU B N 1
ATOM 4516 C CA . GLU B 1 220 ? -1.277 -2.242 8.32 1 84.81 220 GLU B CA 1
ATOM 4517 C C . GLU B 1 220 ? -0.88 -3.271 9.375 1 84.81 220 GLU B C 1
ATOM 4519 O O . GLU B 1 220 ? -1.574 -3.438 10.383 1 84.81 220 GLU B O 1
ATOM 4524 N N . SER B 1 221 ? 0.186 -4.059 9.133 1 85.44 221 SER B N 1
ATOM 4525 C CA . SER B 1 221 ? 0.784 -5.043 10.023 1 85.44 221 SER B CA 1
ATOM 4526 C C . SER B 1 221 ? -0.063 -6.309 10.102 1 85.44 221 SER B C 1
ATOM 4528 O O . SER B 1 221 ? 0.077 -7.102 11.031 1 85.44 221 SER B O 1
ATOM 4530 N N . GLU B 1 222 ? -1.074 -6.426 9.281 1 91.56 222 GLU B N 1
ATOM 4531 C CA . GLU B 1 222 ? -1.868 -7.648 9.203 1 91.56 222 GLU B CA 1
ATOM 4532 C C . GLU B 1 222 ? -1.451 -8.5 8.008 1 91.56 222 GLU B C 1
ATOM 4534 O O . GLU B 1 222 ? -1.303 -7.984 6.895 1 91.56 222 GLU B O 1
ATOM 4539 N N . GLU B 1 223 ? -1.319 -9.742 8.273 1 93.38 223 GLU B N 1
ATOM 4540 C CA . GLU B 1 223 ? -0.982 -10.672 7.199 1 93.38 223 GLU B CA 1
ATOM 4541 C C . GLU B 1 223 ? -2.174 -10.898 6.273 1 93.38 223 GLU B C 1
ATOM 4543 O O . GLU B 1 223 ? -3.326 -10.828 6.707 1 93.38 223 GLU B O 1
ATOM 4548 N N . ILE B 1 224 ? -1.882 -11.227 5.008 1 94.94 224 ILE B N 1
ATOM 4549 C CA . ILE B 1 224 ? -2.916 -11.531 4.027 1 94.94 224 ILE B CA 1
ATOM 4550 C C . ILE B 1 224 ? -3.76 -12.711 4.512 1 94.94 224 ILE B C 1
ATOM 4552 O O . ILE B 1 224 ? -4.992 -12.656 4.477 1 94.94 224 ILE B O 1
ATOM 4556 N N . PHE B 1 225 ? -3.125 -13.734 5.004 1 95 225 PHE B N 1
ATOM 4557 C CA . PHE B 1 225 ? -3.85 -14.93 5.43 1 95 225 PHE B CA 1
ATOM 4558 C C . PHE B 1 225 ? -4.668 -14.648 6.684 1 95 225 PHE B C 1
ATOM 4560 O O . PHE B 1 225 ? -5.789 -15.141 6.82 1 95 225 PHE B O 1
ATOM 4567 N N . THR B 1 226 ? -4.148 -13.859 7.605 1 95.38 226 THR B N 1
ATOM 4568 C CA . THR B 1 226 ? -4.895 -13.508 8.812 1 95.38 226 THR B CA 1
ATOM 4569 C C . THR B 1 226 ? -6.07 -12.602 8.477 1 95.38 226 THR B C 1
ATOM 4571 O O . THR B 1 226 ? -7.168 -12.766 9.016 1 95.38 226 THR B O 1
ATOM 4574 N N . GLY B 1 227 ? -5.801 -11.68 7.641 1 95.75 227 GLY B N 1
ATOM 4575 C CA . GLY B 1 227 ? -6.855 -10.773 7.223 1 95.75 227 GLY B CA 1
ATOM 4576 C C . GLY B 1 227 ? -7.996 -11.469 6.504 1 95.75 227 GLY B C 1
ATOM 4577 O O . GLY B 1 227 ? -9.164 -11.133 6.711 1 95.75 227 GLY B O 1
ATOM 4578 N N . SER B 1 228 ? -7.684 -12.422 5.676 1 96.56 228 SER B N 1
ATOM 4579 C CA . SER B 1 228 ? -8.711 -13.148 4.945 1 96.56 228 SER B CA 1
ATOM 4580 C C . SER B 1 228 ? -9.633 -13.914 5.891 1 96.56 228 SER B C 1
ATOM 4582 O O . SER B 1 228 ? -10.852 -13.883 5.746 1 96.56 228 SER B O 1
ATOM 4584 N N . VAL B 1 229 ? -9.07 -14.547 6.848 1 97.38 229 VAL B N 1
ATOM 4585 C CA . VAL B 1 229 ? -9.828 -15.312 7.832 1 97.38 229 VAL B CA 1
ATOM 4586 C C . VAL B 1 229 ? -10.68 -14.375 8.68 1 97.38 229 VAL B C 1
ATOM 4588 O O . VAL B 1 229 ? -11.867 -14.633 8.906 1 97.38 229 VAL B O 1
ATOM 4591 N N . ARG 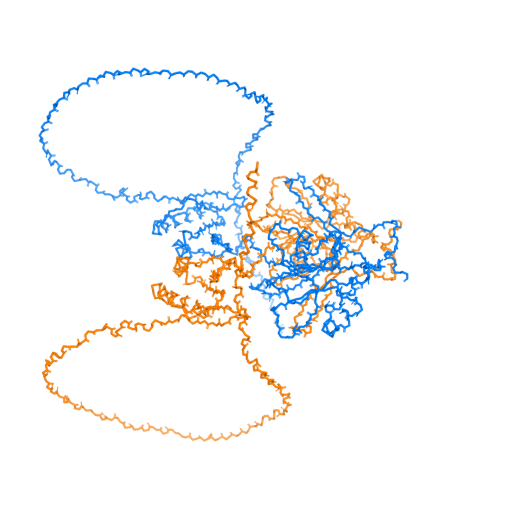B 1 230 ? -10.086 -13.281 9.086 1 96.5 230 ARG B N 1
ATOM 4592 C CA . ARG B 1 230 ? -10.797 -12.312 9.922 1 96.5 230 ARG B CA 1
ATOM 4593 C C . ARG B 1 230 ? -11.984 -11.711 9.172 1 96.5 230 ARG B C 1
ATOM 4595 O O . ARG B 1 230 ? -13.086 -11.625 9.719 1 96.5 230 ARG B O 1
ATOM 4602 N N . GLU B 1 231 ? -11.742 -11.25 7.949 1 95.06 231 GLU B N 1
ATOM 4603 C CA . GLU B 1 231 ? -12.789 -10.586 7.176 1 95.06 231 GLU B CA 1
ATOM 4604 C C . GLU B 1 231 ? -13.977 -11.523 6.938 1 95.06 231 GLU B C 1
ATOM 4606 O O . GLU B 1 231 ? -15.133 -11.102 7.012 1 95.06 231 GLU B O 1
ATOM 4611 N N . VAL B 1 232 ? -13.742 -12.781 6.594 1 96.56 232 VAL B N 1
ATOM 4612 C CA . VAL B 1 232 ? -14.812 -13.75 6.387 1 96.56 232 VAL B CA 1
ATOM 4613 C C . VAL B 1 232 ? -15.594 -13.945 7.684 1 96.56 232 VAL B C 1
ATOM 4615 O O . VAL B 1 232 ? -16.828 -13.969 7.672 1 96.56 232 VAL B O 1
ATOM 4618 N N . LYS B 1 233 ? -14.906 -14.023 8.789 1 96.94 233 LYS B N 1
ATOM 4619 C CA . LYS B 1 233 ? -15.555 -14.172 10.094 1 96.94 233 LYS B CA 1
ATOM 4620 C C . LYS B 1 233 ? -16.391 -12.945 10.43 1 96.94 233 LYS B C 1
ATOM 4622 O O . LYS B 1 233 ? -17.531 -13.07 10.898 1 96.94 233 LYS B O 1
ATOM 4627 N N . GLU B 1 234 ? -15.852 -11.789 10.195 1 94.06 234 GLU B N 1
ATOM 4628 C CA . GLU B 1 234 ? -16.547 -10.547 10.5 1 94.06 234 GLU B CA 1
ATOM 4629 C C . GLU B 1 234 ? -17.828 -10.414 9.695 1 94.06 234 GLU B C 1
ATOM 4631 O O . GLU B 1 234 ? -18.875 -10.023 10.234 1 94.06 234 GLU B O 1
ATOM 4636 N N . GLU B 1 235 ? -17.781 -10.781 8.43 1 94.31 235 GLU B N 1
ATOM 4637 C CA . GLU B 1 235 ? -18.906 -10.539 7.543 1 94.31 235 GLU B CA 1
ATOM 4638 C C . GLU B 1 235 ? -19.938 -11.656 7.652 1 94.31 235 GLU B C 1
ATOM 4640 O O . GLU B 1 235 ? -21.141 -11.43 7.449 1 94.31 235 GLU B O 1
ATOM 4645 N N . THR B 1 236 ? -19.547 -12.898 7.945 1 96.38 236 THR B N 1
ATOM 4646 C CA . THR B 1 236 ? -20.453 -14.031 7.793 1 96.38 236 THR B CA 1
ATOM 4647 C C . THR B 1 236 ? -20.531 -14.844 9.078 1 96.38 236 THR B C 1
ATOM 4649 O O . THR B 1 236 ? -21.406 -15.688 9.234 1 96.38 236 THR B O 1
ATOM 4652 N N . GLY B 1 237 ? -19.594 -14.633 10.008 1 96.25 237 GLY B N 1
ATOM 4653 C CA . GLY B 1 237 ? -19.516 -15.414 11.242 1 96.25 237 GLY B CA 1
ATOM 4654 C C . GLY B 1 237 ? -18.844 -16.766 11.055 1 96.25 237 GLY B C 1
ATOM 4655 O O . GLY B 1 237 ? -18.641 -17.5 12.023 1 96.25 237 GLY B O 1
ATOM 4656 N N . ILE B 1 238 ? -18.469 -17.156 9.938 1 97.19 238 ILE B N 1
ATOM 4657 C CA . ILE B 1 238 ? -17.922 -18.484 9.641 1 97.19 238 ILE B CA 1
ATOM 4658 C C . ILE B 1 238 ? -16.438 -18.531 10.008 1 97.19 238 ILE B C 1
ATOM 4660 O O . ILE B 1 238 ? -15.672 -17.641 9.609 1 97.19 238 ILE B O 1
ATOM 4664 N N . ASP B 1 239 ? -16.062 -19.5 10.789 1 97.62 239 ASP B N 1
ATOM 4665 C CA . ASP B 1 239 ? -14.648 -19.781 11.039 1 97.62 239 ASP B CA 1
ATOM 4666 C C . ASP B 1 239 ? -14.016 -20.5 9.852 1 97.62 239 ASP B C 1
ATOM 4668 O O . ASP B 1 239 ? -14.594 -21.438 9.312 1 97.62 239 ASP B O 1
ATOM 4672 N N . THR B 1 240 ? -12.852 -20 9.445 1 98 240 THR B N 1
ATOM 4673 C CA . THR B 1 240 ? -12.18 -20.625 8.305 1 98 240 THR B CA 1
ATOM 4674 C C . THR B 1 240 ? -10.688 -20.797 8.586 1 98 240 THR B C 1
ATOM 4676 O O . THR B 1 240 ? -10.172 -20.266 9.57 1 98 240 THR B O 1
ATOM 4679 N N . GLU B 1 241 ? -10.086 -21.625 7.824 1 97.19 241 GLU B N 1
ATOM 4680 C CA . GLU B 1 241 ? -8.633 -21.781 7.762 1 97.19 241 GLU B CA 1
ATOM 4681 C C . GLU B 1 241 ? -8.094 -21.375 6.398 1 97.19 241 GLU B C 1
ATOM 4683 O O . GLU B 1 241 ? -8.672 -21.703 5.363 1 97.19 241 GLU B O 1
ATOM 4688 N N . PHE B 1 242 ? -7.004 -20.641 6.492 1 96.5 242 PHE B N 1
ATOM 4689 C CA . PHE B 1 242 ? -6.375 -20.188 5.258 1 96.5 242 PHE B CA 1
ATOM 4690 C C . PHE B 1 242 ? -5.699 -21.344 4.535 1 96.5 242 PHE B C 1
ATOM 4692 O O . PHE B 1 242 ? -5.012 -22.156 5.16 1 96.5 242 PHE B O 1
ATOM 4699 N N . VAL B 1 243 ? -5.844 -21.438 3.176 1 94.12 243 VAL B N 1
ATOM 4700 C CA . VAL B 1 243 ? -5.219 -22.5 2.387 1 94.12 243 VAL B CA 1
ATOM 4701 C C . VAL B 1 243 ? -4.113 -21.906 1.515 1 94.12 243 VAL B C 1
ATOM 4703 O O . VAL B 1 243 ? -2.93 -22.172 1.729 1 94.12 243 VAL B O 1
ATOM 4706 N N . GLU B 1 244 ? -4.48 -21.016 0.584 1 93.88 244 GLU B N 1
ATOM 4707 C CA . GLU B 1 244 ? -3.5 -20.438 -0.328 1 93.88 244 GLU B CA 1
ATOM 4708 C C . GLU B 1 244 ? -4.051 -19.188 -1.018 1 93.88 244 GLU B C 1
ATOM 4710 O O . GLU B 1 244 ? -5.254 -18.922 -0.964 1 93.88 244 GLU B O 1
ATOM 4715 N N . VAL B 1 245 ? -3.119 -18.406 -1.652 1 95.19 245 VAL B N 1
ATOM 4716 C CA . VAL B 1 245 ? -3.479 -17.344 -2.594 1 95.19 245 VAL B CA 1
ATOM 4717 C C . VAL B 1 245 ? -3.516 -17.906 -4.012 1 95.19 245 VAL B C 1
ATOM 4719 O O . VAL B 1 245 ? -2.529 -18.484 -4.484 1 95.19 245 VAL B O 1
ATOM 4722 N N . VAL B 1 246 ? -4.613 -17.734 -4.719 1 92.88 246 VAL B N 1
ATOM 4723 C CA . VAL B 1 246 ? -4.719 -18.359 -6.027 1 92.88 246 VAL B CA 1
ATOM 4724 C C . VAL B 1 246 ? -4.402 -17.344 -7.125 1 92.88 246 VAL B C 1
ATOM 4726 O O . VAL B 1 246 ? -3.938 -17.719 -8.203 1 92.88 246 VAL B O 1
ATOM 4729 N N . ALA B 1 247 ? -4.688 -16.141 -6.867 1 92.62 247 ALA B N 1
ATOM 4730 C CA . ALA B 1 247 ? -4.445 -15.047 -7.816 1 92.62 247 ALA B CA 1
ATOM 4731 C C . ALA B 1 247 ? -4.488 -13.695 -7.117 1 92.62 247 ALA B C 1
ATOM 4733 O O . ALA B 1 247 ? -4.945 -13.586 -5.977 1 92.62 247 ALA B O 1
ATOM 4734 N N . PHE B 1 248 ? -3.959 -12.695 -7.77 1 94.5 248 PHE B N 1
ATOM 4735 C CA . PHE B 1 248 ? -4.176 -11.336 -7.281 1 94.5 248 PHE B CA 1
ATOM 4736 C C . PHE B 1 248 ? -4.352 -10.367 -8.445 1 94.5 248 PHE B C 1
ATOM 4738 O O . PHE B 1 248 ? -3.807 -10.578 -9.523 1 94.5 248 PHE B O 1
ATOM 4745 N N . ARG B 1 249 ? -5.117 -9.375 -8.18 1 92.88 249 ARG B N 1
ATOM 4746 C CA . ARG B 1 249 ? -5.414 -8.32 -9.141 1 92.88 249 ARG B CA 1
ATOM 4747 C C . ARG B 1 249 ? -4.723 -7.016 -8.758 1 92.88 249 ARG B C 1
ATOM 4749 O O . ARG B 1 249 ? -4.645 -6.676 -7.578 1 92.88 249 ARG B O 1
ATOM 4756 N N . HIS B 1 250 ? -4.164 -6.379 -9.711 1 92.19 250 HIS B N 1
ATOM 4757 C CA . HIS B 1 250 ? -3.547 -5.066 -9.547 1 92.19 250 HIS B CA 1
ATOM 4758 C C . HIS B 1 250 ? -4.32 -3.996 -10.312 1 92.19 250 HIS B C 1
ATOM 4760 O O . HIS B 1 250 ? -4.469 -4.086 -11.531 1 92.19 250 HIS B O 1
ATOM 4766 N N . VAL B 1 251 ? -4.895 -3.008 -9.586 1 89.5 251 VAL B N 1
ATOM 4767 C CA . VAL B 1 251 ? -5.664 -1.923 -10.188 1 89.5 251 VAL B CA 1
ATOM 4768 C C . VAL B 1 251 ? -5.086 -0.577 -9.75 1 89.5 251 VAL B C 1
ATOM 4770 O O . VAL B 1 251 ? -4.543 -0.455 -8.648 1 89.5 251 VAL B O 1
ATOM 4773 N N . HIS B 1 252 ? -5.301 0.42 -10.664 1 86.94 252 HIS B N 1
ATOM 4774 C CA . HIS B 1 252 ? -4.727 1.729 -10.383 1 86.94 252 HIS B CA 1
ATOM 4775 C C . HIS B 1 252 ? -5.801 2.811 -10.352 1 86.94 252 HIS B C 1
ATOM 4777 O O . HIS B 1 252 ? -6.926 2.586 -10.797 1 86.94 252 HIS B O 1
ATOM 4783 N N . ASN B 1 253 ? -5.367 4.012 -9.734 1 82.62 253 ASN B N 1
ATOM 4784 C CA . ASN B 1 253 ? -6.195 5.211 -9.672 1 82.62 253 ASN B CA 1
ATOM 4785 C C . ASN B 1 253 ? -7.496 4.953 -8.914 1 82.62 253 ASN B C 1
ATOM 4787 O O . ASN B 1 253 ? -8.578 5.297 -9.391 1 82.62 253 ASN B O 1
ATOM 4791 N N . VAL B 1 254 ? -7.301 4.27 -7.824 1 78.88 254 VAL B N 1
ATOM 4792 C CA . VAL B 1 254 ? -8.43 4.082 -6.918 1 78.88 254 VAL B CA 1
ATOM 4793 C C . VAL B 1 254 ? -8.477 5.227 -5.91 1 78.88 254 VAL B C 1
ATOM 4795 O O . VAL B 1 254 ? -8.125 6.363 -6.234 1 78.88 254 VAL B O 1
ATOM 4798 N N . ALA B 1 255 ? -9.008 4.992 -4.754 1 75.62 255 ALA B N 1
ATOM 4799 C CA . ALA B 1 255 ? -9.18 6.047 -3.758 1 75.62 255 ALA B CA 1
ATOM 4800 C C . ALA B 1 255 ? -7.875 6.82 -3.549 1 75.62 255 ALA B C 1
ATOM 4802 O O . ALA B 1 255 ? -6.805 6.219 -3.422 1 75.62 255 ALA B O 1
ATOM 4803 N N . PHE B 1 256 ? -7.949 8.156 -3.666 1 85.75 256 PHE B N 1
ATOM 4804 C CA . PHE B 1 256 ? -6.871 9.094 -3.389 1 85.75 256 PHE B CA 1
ATOM 4805 C C . PHE B 1 256 ? -5.707 8.883 -4.352 1 85.75 256 PHE B C 1
ATOM 4807 O O . PHE B 1 256 ? -4.543 9.016 -3.967 1 85.75 256 PHE B O 1
ATOM 4814 N N . GLU B 1 257 ? -5.965 8.32 -5.488 1 84.69 257 GLU B N 1
ATOM 4815 C CA . GLU B 1 257 ? -4.996 8.141 -6.566 1 84.69 257 GLU B CA 1
ATOM 4816 C C . GLU B 1 257 ? -3.977 7.059 -6.211 1 84.69 257 GLU B C 1
ATOM 4818 O O . GLU B 1 257 ? -2.826 7.117 -6.648 1 84.69 257 GLU B O 1
ATOM 4823 N N . LYS B 1 258 ? -4.379 6.191 -5.352 1 91.25 258 LYS B N 1
ATOM 4824 C CA . LYS B 1 258 ? -3.521 5.082 -4.949 1 91.25 258 LYS B CA 1
ATOM 4825 C C . LYS B 1 258 ? -3.811 3.832 -5.777 1 91.25 258 LYS B C 1
ATOM 4827 O O . LYS B 1 258 ? -4.699 3.842 -6.633 1 91.25 258 LYS B O 1
ATOM 4832 N N . SER B 1 259 ? -2.994 2.863 -5.625 1 92.25 259 SER B N 1
ATOM 4833 C CA . SER B 1 259 ? -3.197 1.587 -6.301 1 92.25 259 SER B CA 1
ATOM 4834 C C . SER B 1 259 ? -3.75 0.536 -5.344 1 92.25 259 SER B C 1
ATOM 4836 O O . SER B 1 259 ? -3.719 0.721 -4.125 1 92.25 259 SER B O 1
ATOM 4838 N N . ASP B 1 260 ? -4.332 -0.454 -6.004 1 92.62 260 ASP B N 1
ATOM 4839 C CA . ASP B 1 260 ? -4.98 -1.5 -5.223 1 92.62 260 ASP B CA 1
ATOM 4840 C C . ASP B 1 260 ? -4.488 -2.885 -5.637 1 92.62 260 ASP B C 1
ATOM 4842 O O . ASP B 1 260 ? -4.453 -3.203 -6.828 1 92.62 260 ASP B O 1
ATOM 4846 N N . LEU B 1 261 ? -4.023 -3.609 -4.648 1 94.69 261 LEU B N 1
ATOM 4847 C CA . LEU B 1 261 ? -3.766 -5.035 -4.82 1 94.69 261 LEU B CA 1
ATOM 4848 C C . LEU B 1 261 ? -4.84 -5.867 -4.129 1 94.69 261 LEU B C 1
ATOM 4850 O O . LEU B 1 261 ? -5.102 -5.691 -2.938 1 94.69 261 LEU B O 1
ATOM 4854 N N . PHE B 1 262 ? -5.488 -6.691 -4.926 1 94.94 262 PHE B N 1
ATOM 4855 C CA . PHE B 1 262 ? -6.578 -7.523 -4.43 1 94.94 262 PHE B CA 1
ATOM 4856 C C . PHE B 1 262 ? -6.215 -9 -4.516 1 94.94 262 PHE B C 1
ATOM 4858 O O . PHE B 1 262 ? -6.148 -9.57 -5.609 1 94.94 262 PHE B O 1
ATOM 4865 N N . PHE B 1 263 ? -6.02 -9.688 -3.359 1 96.38 263 PHE B N 1
ATOM 4866 C CA . PHE B 1 263 ? -5.598 -11.086 -3.307 1 96.38 263 PHE B CA 1
ATOM 4867 C C . PHE B 1 263 ? -6.801 -12.008 -3.148 1 96.38 263 PHE B C 1
ATOM 4869 O O . PHE B 1 263 ? -7.625 -11.812 -2.254 1 96.38 263 PHE B O 1
ATOM 4876 N N . ILE B 1 264 ? -6.91 -12.961 -4.027 1 95.88 264 ILE B N 1
ATOM 4877 C CA . ILE B 1 264 ? -7.941 -13.984 -3.932 1 95.88 264 ILE B CA 1
ATOM 4878 C C . ILE B 1 264 ? -7.414 -15.172 -3.129 1 95.88 264 ILE B C 1
ATOM 4880 O O . ILE B 1 264 ? -6.465 -15.844 -3.549 1 95.88 264 ILE B O 1
ATOM 4884 N N . CYS B 1 265 ? -8.078 -15.445 -2.035 1 96.62 265 CYS B N 1
ATOM 4885 C CA . CYS B 1 265 ? -7.609 -16.469 -1.104 1 96.62 265 CYS B CA 1
ATOM 4886 C C . CYS B 1 265 ? -8.594 -17.625 -1.028 1 96.62 265 CYS B C 1
ATOM 4888 O O . CYS B 1 265 ? -9.805 -17.422 -0.904 1 96.62 265 CYS B O 1
ATOM 4890 N N . MET B 1 266 ? -8.055 -18.812 -1.103 1 95.31 266 MET B N 1
ATOM 4891 C CA . MET B 1 266 ? -8.836 -20.016 -0.816 1 95.31 266 MET B CA 1
ATOM 4892 C C . MET B 1 266 ? -8.859 -20.297 0.681 1 95.31 266 MET B C 1
ATOM 4894 O O . MET B 1 266 ? -7.812 -20.312 1.333 1 95.31 266 MET B O 1
ATOM 4898 N N . LEU B 1 267 ? -10.086 -20.453 1.194 1 96.62 267 LEU B N 1
ATOM 4899 C CA . LEU B 1 267 ? -10.258 -20.781 2.605 1 96.62 267 LEU B CA 1
ATOM 4900 C C . LEU B 1 267 ? -11.109 -22.031 2.775 1 96.62 267 LEU B C 1
ATOM 4902 O O . LEU B 1 267 ? -12.008 -22.297 1.967 1 96.62 267 LEU B O 1
ATOM 4906 N N . LYS B 1 268 ? -10.797 -22.75 3.822 1 96 268 LYS B N 1
ATOM 4907 C CA . LYS B 1 268 ? -11.586 -23.922 4.207 1 96 268 LYS B CA 1
ATOM 4908 C C . LYS B 1 268 ? -12.477 -23.609 5.406 1 96 268 LYS B C 1
ATOM 4910 O O . LYS B 1 268 ? -12 -23.125 6.434 1 96 268 LYS B O 1
ATOM 4915 N N . PRO B 1 269 ? -13.773 -23.859 5.258 1 97.38 269 PRO B N 1
ATOM 4916 C CA . PRO B 1 269 ? -14.656 -23.594 6.398 1 97.38 269 PRO B CA 1
ATOM 4917 C C . PRO B 1 269 ? -14.461 -24.594 7.539 1 97.38 269 PRO B C 1
ATOM 4919 O O . PRO B 1 269 ? -14.266 -25.781 7.293 1 97.38 269 PRO B O 1
ATOM 4922 N N . LEU B 1 270 ? -14.477 -24.078 8.727 1 97 270 LEU B N 1
ATOM 4923 C CA . LEU B 1 270 ? -14.406 -24.891 9.93 1 97 270 LEU B CA 1
ATOM 4924 C C . LEU B 1 270 ? -15.75 -24.938 10.648 1 97 270 LEU B C 1
ATOM 4926 O O . LEU B 1 270 ? -15.953 -25.734 11.555 1 97 270 LEU B O 1
ATOM 4930 N N . SER B 1 271 ? -16.656 -24.031 10.297 1 95.31 271 SER B N 1
ATOM 4931 C CA . SER B 1 271 ? -18.031 -23.969 10.781 1 95.31 271 SER B CA 1
ATOM 4932 C C . SER B 1 271 ? -19.016 -23.734 9.633 1 95.31 271 SER B C 1
ATOM 4934 O O . SER B 1 271 ? -18.594 -23.469 8.5 1 95.31 271 SER B O 1
ATOM 4936 N N . THR B 1 272 ? -20.328 -23.844 9.953 1 92.56 272 THR B N 1
ATOM 4937 C CA . THR B 1 272 ? -21.281 -23.734 8.852 1 92.56 272 THR B CA 1
ATOM 4938 C C . THR B 1 272 ? -22.375 -22.719 9.18 1 92.56 272 THR B C 1
ATOM 4940 O O . THR B 1 272 ? -23.109 -22.266 8.289 1 92.56 272 THR B O 1
ATOM 4943 N N . GLN B 1 273 ? -22.484 -22.359 10.359 1 93.69 273 GLN B N 1
ATOM 4944 C CA . GLN B 1 273 ? -23.562 -21.469 10.758 1 93.69 273 GLN B CA 1
ATOM 4945 C C . GLN B 1 273 ? -23.203 -20.016 10.484 1 93.69 273 GLN B C 1
ATOM 4947 O O . GLN B 1 273 ? -22.266 -19.469 11.055 1 93.69 273 GLN B O 1
ATOM 4952 N N . ILE B 1 274 ? -24.031 -19.406 9.734 1 95.94 274 ILE B N 1
ATOM 4953 C CA . ILE B 1 274 ? -23.797 -18.031 9.312 1 95.94 274 ILE B CA 1
ATOM 4954 C C . ILE B 1 274 ? -24.359 -17.078 10.359 1 95.94 274 ILE B C 1
ATOM 4956 O O . ILE B 1 274 ? -25.469 -17.266 10.852 1 95.94 274 ILE B O 1
ATOM 4960 N N . MET B 1 275 ? -23.625 -16.125 10.703 1 92.94 275 MET B N 1
ATOM 4961 C CA . MET B 1 275 ? -24.031 -14.969 11.508 1 92.94 275 MET B CA 1
ATOM 4962 C C . MET B 1 275 ? -23.594 -13.664 10.844 1 92.94 275 MET B C 1
ATOM 4964 O O . MET B 1 275 ? -22.422 -13.289 10.906 1 92.94 275 MET B O 1
ATOM 4968 N N . VAL B 1 276 ? -24.562 -12.914 10.305 1 88.94 276 VAL B N 1
ATOM 4969 C CA . VAL B 1 276 ? -24.266 -11.75 9.477 1 88.94 276 VAL B CA 1
ATOM 4970 C C . VAL B 1 276 ? -23.984 -10.539 10.359 1 88.94 276 VAL B C 1
ATOM 4972 O O . VAL B 1 276 ? -24.656 -10.336 11.375 1 88.94 276 VAL B O 1
ATOM 4975 N N . ASP B 1 277 ? -22.969 -9.836 9.938 1 79.75 277 ASP B N 1
ATOM 4976 C CA . ASP B 1 277 ? -22.719 -8.523 10.516 1 79.75 277 ASP B CA 1
ATOM 4977 C C . ASP B 1 277 ? -23.75 -7.5 10.023 1 79.75 277 ASP B C 1
ATOM 4979 O O . ASP B 1 277 ? -23.766 -7.145 8.844 1 79.75 277 ASP B O 1
ATOM 4983 N N . ASP B 1 278 ? -24.453 -6.883 10.781 1 77.25 278 ASP B N 1
ATOM 4984 C CA . ASP B 1 278 ? -25.594 -6.055 10.406 1 77.25 278 ASP B CA 1
ATOM 4985 C C . ASP B 1 278 ? -25.156 -4.664 9.961 1 77.25 278 ASP B C 1
ATOM 4987 O O . ASP B 1 278 ? -25.938 -3.91 9.383 1 77.25 278 ASP B O 1
ATOM 4991 N N . HIS B 1 279 ? -23.969 -4.43 10.156 1 75.75 279 HIS B N 1
ATOM 4992 C CA . HIS B 1 279 ? -23.562 -3.066 9.836 1 75.75 279 HIS B CA 1
ATOM 4993 C C . HIS B 1 279 ? -23.203 -2.93 8.359 1 75.75 279 HIS B C 1
ATOM 4995 O O . HIS B 1 279 ? -23.547 -1.927 7.727 1 75.75 279 HIS B O 1
ATOM 5001 N N . GLU B 1 280 ? -22.609 -3.957 7.723 1 77.19 280 GLU B N 1
ATOM 5002 C CA . GLU B 1 280 ? -22.062 -3.814 6.371 1 77.19 280 GLU B CA 1
ATOM 5003 C C . GLU B 1 280 ? -22.75 -4.766 5.398 1 77.19 280 GLU B C 1
ATOM 5005 O O . GLU B 1 280 ? -22.766 -4.523 4.191 1 77.19 280 GLU B O 1
ATOM 5010 N N . ILE B 1 281 ? -23.328 -5.828 5.91 1 86.5 281 ILE B N 1
ATOM 5011 C CA . ILE B 1 281 ? -23.781 -6.918 5.059 1 86.5 281 ILE B CA 1
ATOM 5012 C C . ILE B 1 281 ? -25.297 -7.062 5.164 1 86.5 281 ILE B C 1
ATOM 5014 O O . ILE B 1 281 ? -25.844 -7.082 6.266 1 86.5 281 ILE B O 1
ATOM 5018 N N . GLN B 1 282 ? -25.938 -7.129 4.016 1 88.31 282 GLN B N 1
ATOM 5019 C CA . GLN B 1 282 ? -27.391 -7.305 3.934 1 88.31 282 GLN B CA 1
ATOM 5020 C C . GLN B 1 282 ? -27.781 -8.766 4.152 1 88.31 282 GLN B C 1
ATOM 5022 O O . GLN B 1 282 ? -28.75 -9.055 4.852 1 88.31 282 GLN B O 1
ATOM 5027 N N . ALA B 1 283 ? -27.031 -9.578 3.529 1 94 283 ALA B N 1
ATOM 5028 C CA . ALA B 1 283 ? -27.328 -11.008 3.619 1 94 283 ALA B CA 1
ATOM 5029 C C . ALA B 1 283 ? -26.109 -11.852 3.291 1 94 283 ALA B C 1
ATOM 5031 O O . ALA B 1 283 ? -25.188 -11.383 2.623 1 94 283 ALA B O 1
ATOM 5032 N N . ALA B 1 284 ? -26.125 -13.047 3.85 1 96.12 284 ALA B N 1
ATOM 5033 C CA . ALA B 1 284 ? -25.109 -14.055 3.543 1 96.12 284 ALA B CA 1
ATOM 5034 C C . ALA B 1 284 ? -25.75 -15.438 3.408 1 96.12 284 ALA B C 1
ATOM 5036 O O . ALA B 1 284 ? -26.75 -15.734 4.066 1 96.12 284 ALA B O 1
ATOM 5037 N N . LYS B 1 285 ? -25.172 -16.266 2.535 1 97.12 285 LYS B N 1
ATOM 5038 C CA . LYS B 1 285 ? -25.688 -17.625 2.393 1 97.12 285 LYS B CA 1
ATOM 5039 C C . LYS B 1 285 ? -24.641 -18.547 1.749 1 97.12 285 LYS B C 1
ATOM 5041 O O . LYS B 1 285 ? -23.641 -18.078 1.205 1 97.12 285 LYS B O 1
ATOM 5046 N N . TRP B 1 286 ? -24.969 -19.812 1.976 1 97.62 286 TRP B N 1
ATOM 5047 C CA . TRP B 1 286 ? -24.328 -20.828 1.146 1 97.62 286 TRP B CA 1
ATOM 5048 C C . TRP B 1 286 ? -25.062 -20.984 -0.178 1 97.62 286 TRP B C 1
ATOM 5050 O O . TRP B 1 286 ? -26.25 -21.344 -0.198 1 97.62 286 TRP B O 1
ATOM 5060 N N . MET B 1 287 ? -24.391 -20.734 -1.26 1 97 287 MET B N 1
ATOM 5061 C CA . MET B 1 287 ? -24.969 -20.781 -2.596 1 97 287 MET B CA 1
ATOM 5062 C C . MET B 1 287 ? -24.328 -21.875 -3.438 1 97 287 MET B C 1
ATOM 5064 O O . MET B 1 287 ? -23.094 -21.969 -3.496 1 97 287 MET B O 1
ATOM 5068 N N . PRO B 1 288 ? -25.172 -22.688 -4.09 1 96.69 288 PRO B N 1
ATOM 5069 C CA . PRO B 1 288 ? -24.547 -23.656 -5.004 1 96.69 288 PRO B CA 1
ATOM 5070 C C . PRO B 1 288 ? -23.609 -23 -6.004 1 96.69 288 PRO B C 1
ATOM 5072 O O . PRO B 1 288 ? -23.953 -21.969 -6.598 1 96.69 288 PRO B O 1
ATOM 5075 N N . LEU B 1 289 ? -22.438 -23.609 -6.164 1 93.81 289 LEU B N 1
ATOM 5076 C CA . LEU B 1 289 ? -21.406 -23.047 -7.02 1 93.81 289 LEU B CA 1
ATOM 5077 C C . LEU B 1 289 ? -21.938 -22.781 -8.422 1 93.81 289 LEU B C 1
ATOM 5079 O O . LEU B 1 289 ? -21.641 -21.75 -9.023 1 93.81 289 LEU B O 1
ATOM 5083 N N . VAL B 1 290 ? -22.703 -23.656 -8.938 1 93 290 VAL B N 1
ATOM 5084 C CA . VAL B 1 290 ? -23.266 -23.531 -10.281 1 93 290 VAL B CA 1
ATOM 5085 C C . VAL B 1 290 ? -24.141 -22.297 -10.367 1 93 290 VAL B C 1
ATOM 5087 O O . VAL B 1 290 ? -24.078 -21.547 -11.352 1 93 290 VAL B O 1
ATOM 5090 N N . GLU B 1 291 ? -24.906 -22.094 -9.391 1 94.44 291 GLU B N 1
ATOM 5091 C CA . GLU B 1 291 ? -25.766 -20.906 -9.336 1 94.44 291 GLU B CA 1
ATOM 5092 C C . GLU B 1 291 ? -24.922 -19.625 -9.25 1 94.44 291 GLU B C 1
ATOM 5094 O O . GLU B 1 291 ? -25.25 -18.625 -9.898 1 94.44 291 GLU B O 1
ATOM 5099 N N . PHE B 1 292 ? -23.953 -19.672 -8.469 1 93.81 292 PHE B N 1
ATOM 5100 C CA . PHE B 1 292 ? -23.078 -18.516 -8.266 1 93.81 292 PHE B CA 1
ATOM 5101 C C . PHE B 1 292 ? -22.438 -18.094 -9.578 1 93.81 292 PHE B C 1
ATOM 5103 O O . PHE B 1 292 ? -22.453 -16.906 -9.93 1 93.81 292 PHE B O 1
ATOM 5110 N N . VAL B 1 293 ? -21.969 -19.062 -10.359 1 90.56 293 VAL B N 1
ATOM 5111 C CA . VAL B 1 293 ? -21.234 -18.797 -11.586 1 90.56 293 VAL B CA 1
ATOM 5112 C C . VAL B 1 293 ? -22.188 -18.312 -12.672 1 90.56 293 VAL B C 1
ATOM 5114 O O . VAL B 1 293 ? -21.797 -17.578 -13.578 1 90.56 293 VAL B O 1
ATOM 5117 N N . GLU B 1 294 ? -23.422 -18.625 -12.531 1 91.69 294 GLU B N 1
ATOM 5118 C CA . GLU B 1 294 ? -24.391 -18.344 -13.578 1 91.69 294 GLU B CA 1
ATOM 5119 C C . GLU B 1 294 ? -25 -16.953 -13.398 1 91.69 294 GLU B C 1
ATOM 5121 O O . GLU B 1 294 ? -25.75 -16.484 -14.266 1 91.69 294 GLU B O 1
ATOM 5126 N N . GLN B 1 295 ? -24.594 -16.281 -12.344 1 91.38 295 GLN B N 1
ATOM 5127 C CA . GLN B 1 295 ? -25.109 -14.914 -12.18 1 91.38 295 GLN B CA 1
ATOM 5128 C C . GLN B 1 295 ? -24.734 -14.047 -13.375 1 91.38 295 GLN B C 1
ATOM 5130 O O . GLN B 1 295 ? -23.594 -14.07 -13.844 1 91.38 295 GLN B O 1
ATOM 5135 N N . PRO B 1 296 ? -25.641 -13.32 -13.812 1 84.94 296 PRO B N 1
ATOM 5136 C CA . PRO B 1 296 ? -25.391 -12.516 -15.016 1 84.94 296 PRO B CA 1
ATOM 5137 C C . PRO B 1 296 ? -24.203 -11.562 -14.844 1 84.94 296 PRO B C 1
ATOM 5139 O O . PRO B 1 296 ? -23.391 -11.422 -15.758 1 84.94 296 PRO B O 1
ATOM 5142 N N . LEU B 1 297 ? -24.109 -10.961 -13.727 1 82 297 LEU B N 1
ATOM 5143 C CA . LEU B 1 297 ? -23.031 -10 -13.508 1 82 297 LEU B CA 1
ATOM 5144 C C . LEU B 1 297 ? -21.672 -10.695 -13.523 1 82 297 LEU B C 1
ATOM 5146 O O . LEU B 1 297 ? -20.688 -10.125 -13.992 1 82 297 LEU B O 1
ATOM 5150 N N . ILE B 1 298 ? -21.625 -11.867 -13.047 1 81.88 298 ILE B N 1
ATOM 5151 C CA . ILE B 1 298 ? -20.391 -12.641 -13.047 1 81.88 298 ILE B CA 1
ATOM 5152 C C . ILE B 1 298 ? -20.047 -13.078 -14.469 1 81.88 298 ILE B C 1
ATOM 5154 O O . ILE B 1 298 ? -18.891 -12.984 -14.891 1 81.88 298 ILE B O 1
ATOM 5158 N N . GLN B 1 299 ? -21.062 -13.438 -15.188 1 83 299 GLN B N 1
ATOM 5159 C CA . GLN B 1 299 ? -20.859 -13.922 -16.547 1 83 299 GLN B CA 1
ATOM 5160 C C . GLN B 1 299 ? -20.438 -12.781 -17.484 1 83 299 GLN B C 1
ATOM 5162 O O . GLN B 1 299 ? -19.703 -13 -18.438 1 83 299 GLN B O 1
ATOM 5167 N N . GLN B 1 300 ? -20.828 -11.695 -17.125 1 81.38 300 GLN B N 1
ATOM 5168 C CA . GLN B 1 300 ? -20.594 -10.562 -18.016 1 81.38 300 GLN B CA 1
ATOM 5169 C C . GLN B 1 300 ? -19.25 -9.898 -17.719 1 81.38 300 GLN B C 1
ATOM 5171 O O . GLN B 1 300 ? -18.688 -9.219 -18.578 1 81.38 300 GLN B O 1
ATOM 5176 N N . ASP B 1 301 ? -18.766 -10.062 -16.562 1 81.06 301 ASP B N 1
ATOM 5177 C CA . ASP B 1 301 ? -17.5 -9.445 -16.188 1 81.06 301 ASP B CA 1
ATOM 5178 C C . ASP B 1 301 ? -16.344 -10.422 -16.344 1 81.06 301 ASP B C 1
ATOM 5180 O O . ASP B 1 301 ? -16.281 -11.445 -15.664 1 81.06 301 ASP B O 1
ATOM 5184 N N . CYS B 1 302 ? -15.414 -10.094 -17.234 1 81.69 302 CYS B N 1
ATOM 5185 C CA . CYS B 1 302 ? -14.32 -10.984 -17.578 1 81.69 302 CYS B CA 1
ATOM 5186 C C . CYS B 1 302 ? -13.422 -11.25 -16.375 1 81.69 302 CYS B C 1
ATOM 5188 O O . CYS B 1 302 ? -12.914 -12.359 -16.203 1 81.69 302 CYS B O 1
ATOM 5190 N N . MET B 1 303 ? -13.242 -10.305 -15.578 1 83 303 MET B N 1
ATOM 5191 C CA . MET B 1 303 ? -12.383 -10.453 -14.406 1 83 303 MET B CA 1
ATOM 5192 C C . MET B 1 303 ? -12.992 -11.438 -13.414 1 83 303 MET B C 1
ATOM 5194 O O . MET B 1 303 ? -12.336 -12.398 -13 1 83 303 MET B O 1
ATOM 5198 N N . PHE B 1 304 ? -14.203 -11.219 -13.148 1 81.62 304 PHE B N 1
ATOM 5199 C CA . PHE B 1 304 ? -14.875 -12.078 -12.18 1 81.62 304 PHE B CA 1
ATOM 5200 C C . PHE B 1 304 ? -14.961 -13.508 -12.688 1 81.62 304 PHE B C 1
ATOM 5202 O O . PHE B 1 304 ? -14.727 -14.461 -11.938 1 81.62 304 PHE B O 1
ATOM 5209 N N . LYS B 1 305 ? -15.266 -13.562 -13.891 1 85.75 305 LYS B N 1
ATOM 5210 C CA . LYS B 1 305 ? -15.352 -14.883 -14.5 1 85.75 305 LYS B CA 1
ATOM 5211 C C . LYS B 1 305 ? -14.016 -15.625 -14.406 1 85.75 305 LYS B C 1
ATOM 5213 O O . LYS B 1 305 ? -13.969 -16.797 -14.023 1 85.75 305 LYS B O 1
ATOM 5218 N N . LYS B 1 306 ? -13 -14.977 -14.711 1 87.81 306 LYS B N 1
ATOM 5219 C CA . LYS B 1 306 ? -11.688 -15.602 -14.695 1 87.81 306 LYS B CA 1
ATOM 5220 C C . LYS B 1 306 ? -11.289 -16.016 -13.281 1 87.81 306 LYS B C 1
ATOM 5222 O O . LYS B 1 306 ? -10.727 -17.078 -13.07 1 87.81 306 LYS B O 1
ATOM 5227 N N . VAL B 1 307 ? -11.531 -15.18 -12.375 1 87.69 307 VAL B N 1
ATOM 5228 C CA . VAL B 1 307 ? -11.219 -15.461 -10.977 1 87.69 307 VAL B CA 1
ATOM 5229 C C . VAL B 1 307 ? -11.953 -16.734 -10.531 1 87.69 307 VAL B C 1
ATOM 5231 O O . VAL B 1 307 ? -11.352 -17.609 -9.906 1 87.69 307 VAL B O 1
ATOM 5234 N N . ILE B 1 308 ? -13.133 -16.797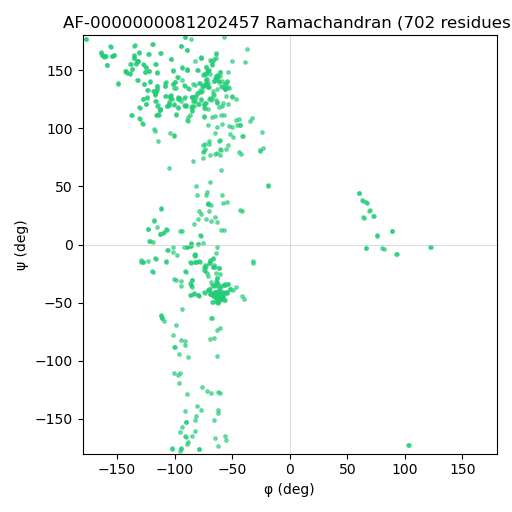 -10.891 1 87.56 308 ILE B N 1
ATOM 5235 C CA . ILE B 1 308 ? -13.93 -17.953 -10.492 1 87.56 308 ILE B CA 1
ATOM 5236 C C . ILE B 1 308 ? -13.414 -19.203 -11.203 1 87.56 308 ILE B C 1
ATOM 5238 O O . ILE B 1 308 ? -13.32 -20.281 -10.602 1 87.56 308 ILE B O 1
ATOM 5242 N N . ASP B 1 309 ? -13.102 -19.094 -12.438 1 88.81 309 ASP B N 1
ATOM 5243 C CA . ASP B 1 309 ? -12.523 -20.203 -13.188 1 88.81 309 ASP B CA 1
ATOM 5244 C C . ASP B 1 309 ? -11.266 -20.734 -12.508 1 88.81 309 ASP B C 1
ATOM 5246 O O . ASP B 1 309 ? -11.062 -21.953 -12.43 1 88.81 309 ASP B O 1
ATOM 5250 N N . ILE B 1 310 ? -10.492 -19.859 -12.039 1 89.75 310 ILE B N 1
ATOM 5251 C CA . ILE B 1 310 ? -9.25 -20.219 -11.367 1 89.75 310 ILE B CA 1
ATOM 5252 C C . ILE B 1 310 ? -9.562 -20.969 -10.078 1 89.75 310 ILE B C 1
ATOM 5254 O O . ILE B 1 310 ? -8.945 -22 -9.773 1 89.75 310 ILE B O 1
ATOM 5258 N N . CYS B 1 311 ? -10.516 -20.5 -9.367 1 90.06 311 CYS B N 1
ATOM 5259 C CA . CYS B 1 311 ? -10.914 -21.156 -8.125 1 90.06 311 CYS B CA 1
ATOM 5260 C C . CYS B 1 311 ? -11.438 -22.562 -8.391 1 90.06 311 CYS B C 1
ATOM 5262 O O . CYS B 1 311 ? -11.094 -23.5 -7.668 1 90.06 311 CYS B O 1
ATOM 5264 N N . ILE B 1 312 ? -12.211 -22.672 -9.414 1 87.94 312 ILE B N 1
ATOM 5265 C CA . ILE B 1 312 ? -12.766 -23.969 -9.789 1 87.94 312 ILE B CA 1
ATOM 5266 C C . ILE B 1 312 ? -11.641 -24.906 -10.219 1 87.94 312 ILE B C 1
ATOM 5268 O O . ILE B 1 312 ? -11.625 -26.094 -9.844 1 87.94 312 ILE B O 1
ATOM 5272 N N . ALA B 1 313 ? -10.742 -24.406 -10.969 1 88.44 313 ALA B N 1
ATOM 5273 C CA . ALA B 1 313 ? -9.594 -25.203 -11.391 1 88.44 313 ALA B CA 1
ATOM 5274 C C . ALA B 1 313 ? -8.797 -25.688 -10.188 1 88.44 313 ALA B C 1
ATOM 5276 O O . ALA B 1 313 ? -8.32 -26.828 -10.172 1 88.44 313 ALA B O 1
ATOM 5277 N N . ARG B 1 314 ? -8.633 -24.891 -9.273 1 87.19 314 ARG B N 1
ATOM 5278 C CA . ARG B 1 314 ? -7.898 -25.266 -8.07 1 87.19 314 ARG B CA 1
ATOM 5279 C C . ARG B 1 314 ? -8.633 -26.344 -7.293 1 87.19 314 ARG B C 1
ATOM 5281 O O . ARG B 1 314 ? -8.016 -27.266 -6.75 1 87.19 314 ARG B O 1
ATOM 5288 N N . LEU B 1 315 ? -9.945 -26.172 -7.16 1 85.88 315 LEU B N 1
ATOM 5289 C CA . LEU B 1 315 ? -10.758 -27.188 -6.488 1 85.88 315 LEU B CA 1
ATOM 5290 C C . LEU B 1 315 ? -10.586 -28.547 -7.148 1 85.88 315 LEU B C 1
ATOM 5292 O O . LEU B 1 315 ? -10.586 -29.578 -6.473 1 85.88 315 LEU B O 1
ATOM 5296 N N . GLY B 1 316 ? -10.414 -28.5 -8.43 1 84.62 316 GLY B N 1
ATOM 5297 C CA . GLY B 1 316 ? -10.203 -29.719 -9.188 1 84.62 316 GLY B CA 1
ATOM 5298 C C . GLY B 1 316 ? -8.75 -30.156 -9.227 1 84.62 316 GLY B C 1
ATOM 5299 O O . GLY B 1 316 ? -8.391 -31.062 -9.977 1 84.62 316 GLY B O 1
ATOM 5300 N N . LYS B 1 317 ? -7.844 -29.469 -8.586 1 82.62 317 LYS B N 1
ATOM 5301 C CA . LYS B 1 317 ? -6.418 -29.75 -8.477 1 82.62 317 LYS B CA 1
ATOM 5302 C C . LYS B 1 317 ? -5.711 -29.547 -9.812 1 82.62 317 LYS B C 1
ATOM 5304 O O . LYS B 1 317 ? -4.773 -30.281 -10.141 1 82.62 317 LYS B O 1
ATOM 5309 N N . ARG B 1 318 ? -6.219 -28.688 -10.602 1 82.75 318 ARG B N 1
ATOM 5310 C CA . ARG B 1 318 ? -5.625 -28.359 -11.891 1 82.75 318 ARG B CA 1
ATOM 5311 C C . ARG B 1 318 ? -4.957 -26.984 -11.852 1 82.75 318 ARG B C 1
ATOM 5313 O O . ARG B 1 318 ? -4.715 -26.375 -12.891 1 82.75 318 ARG B O 1
ATOM 5320 N N . TYR B 1 319 ? -4.828 -26.531 -10.703 1 84.12 319 TYR B N 1
ATOM 5321 C CA . TYR B 1 319 ? -4.234 -25.219 -10.477 1 84.12 319 TYR B CA 1
ATOM 5322 C C . TYR B 1 319 ? -3.494 -25.172 -9.148 1 84.12 319 TYR B C 1
ATOM 5324 O O . TYR B 1 319 ? -3.947 -25.75 -8.156 1 84.12 319 TYR B O 1
ATOM 5332 N N . CYS B 1 320 ? -2.311 -24.5 -9.188 1 81.56 320 CYS B N 1
ATOM 5333 C CA . CYS B 1 320 ? -1.559 -24.344 -7.953 1 81.56 320 CYS B CA 1
ATOM 5334 C C . CYS B 1 320 ? -1.427 -22.859 -7.594 1 81.56 320 CYS B C 1
ATOM 5336 O O . CYS B 1 320 ? -0.945 -22.062 -8.398 1 81.56 320 CYS B O 1
ATOM 5338 N N . GLY B 1 321 ? -1.877 -22.594 -6.441 1 86.62 321 GLY B N 1
ATOM 5339 C CA . GLY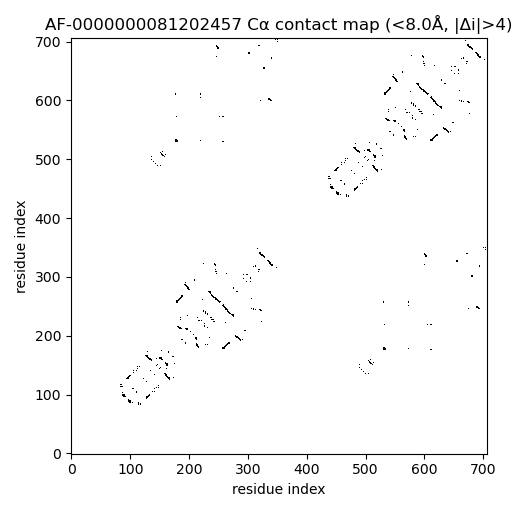 B 1 321 ? -1.725 -21.234 -5.938 1 86.62 321 GLY B CA 1
ATOM 5340 C C . GLY B 1 321 ? -0.445 -21.031 -5.152 1 86.62 321 GLY B C 1
ATOM 5341 O O . GLY B 1 321 ? 0.53 -21.75 -5.34 1 86.62 321 GLY B O 1
ATOM 5342 N N . LEU B 1 322 ? -0.397 -19.953 -4.43 1 90.12 322 LEU B N 1
ATOM 5343 C CA . LEU B 1 322 ? 0.767 -19.625 -3.617 1 90.12 322 LEU B CA 1
ATOM 5344 C C . LEU B 1 322 ? 0.491 -19.891 -2.141 1 90.12 322 LEU B C 1
ATOM 5346 O O . LEU B 1 322 ? -0.423 -19.297 -1.56 1 90.12 322 LEU B O 1
ATOM 5350 N N . SER B 1 323 ? 1.311 -20.781 -1.596 1 90.31 323 SER B N 1
ATOM 5351 C CA . SER B 1 323 ? 1.228 -21.047 -0.163 1 90.31 323 SER B CA 1
ATOM 5352 C C . SER B 1 323 ? 2.137 -20.109 0.626 1 90.31 323 SER B C 1
ATOM 5354 O O . SER B 1 323 ? 3.148 -19.625 0.106 1 90.31 323 SER B O 1
ATOM 5356 N N . VAL B 1 324 ? 1.692 -19.844 1.84 1 91.44 324 VAL B N 1
ATOM 5357 C CA . VAL B 1 324 ? 2.465 -18.938 2.678 1 91.44 324 VAL B CA 1
ATOM 5358 C C . VAL B 1 324 ? 3.473 -19.719 3.51 1 91.44 324 VAL B C 1
ATOM 5360 O O . VAL B 1 324 ? 3.154 -20.797 4.023 1 91.44 324 VAL B O 1
ATOM 5363 N N . HIS B 1 325 ? 4.684 -19.219 3.588 1 89.06 325 HIS B N 1
ATOM 5364 C CA . HIS B 1 325 ? 5.758 -19.75 4.418 1 89.06 325 HIS B CA 1
ATOM 5365 C C . HIS B 1 325 ? 6.41 -18.656 5.246 1 89.06 325 HIS B C 1
ATOM 5367 O O . HIS B 1 325 ? 6.902 -17.656 4.699 1 89.06 325 HIS B O 1
ATOM 5373 N N . GLN B 1 326 ? 6.324 -18.781 6.52 1 87.69 326 GLN B N 1
ATOM 5374 C CA . GLN B 1 326 ? 6.922 -17.781 7.391 1 87.69 326 GLN B CA 1
ATOM 5375 C C . GLN B 1 326 ? 8.398 -18.078 7.645 1 87.69 326 GLN B C 1
ATOM 5377 O O . GLN B 1 326 ? 8.742 -19.188 8.086 1 87.69 326 GLN B O 1
ATOM 5382 N N . LEU B 1 327 ? 9.188 -17.156 7.234 1 83 327 LEU B N 1
ATOM 5383 C CA . LEU B 1 327 ? 10.633 -17.297 7.375 1 83 327 LEU B CA 1
ATOM 5384 C C . LEU B 1 327 ? 11.211 -16.156 8.203 1 83 327 LEU B C 1
ATOM 5386 O O . LEU B 1 327 ? 10.75 -15.016 8.109 1 83 327 LEU B O 1
ATOM 5390 N N . ALA B 1 328 ? 12.156 -16.406 9.086 1 77.19 328 ALA B N 1
ATOM 5391 C CA . ALA B 1 328 ? 12.82 -15.383 9.891 1 77.19 328 ALA B CA 1
ATOM 5392 C C . ALA B 1 328 ? 14.133 -14.953 9.25 1 77.19 328 ALA B C 1
ATOM 5394 O O . ALA B 1 328 ? 14.906 -15.789 8.773 1 77.19 328 ALA B O 1
ATOM 5395 N N . SER B 1 329 ? 14.203 -13.617 9.055 1 69.25 329 SER B N 1
ATOM 5396 C CA . SER B 1 329 ? 15.469 -13.102 8.547 1 69.25 329 SER B CA 1
ATOM 5397 C C . SER B 1 329 ? 16.562 -13.172 9.617 1 69.25 329 SER B C 1
ATOM 5399 O O . SER B 1 329 ? 16.312 -12.875 10.789 1 69.25 329 SER B O 1
ATOM 5401 N N . THR B 1 330 ? 17.672 -13.609 9.18 1 65.5 330 THR B N 1
ATOM 5402 C CA . THR B 1 330 ? 18.812 -13.703 10.094 1 65.5 330 THR B CA 1
ATOM 5403 C C . THR B 1 330 ? 19.359 -12.312 10.406 1 65.5 330 THR B C 1
ATOM 5405 O O . THR B 1 330 ? 20.047 -12.125 11.414 1 65.5 330 THR B O 1
ATOM 5408 N N . PHE B 1 331 ? 19.016 -11.391 9.586 1 62.09 331 PHE B N 1
ATOM 5409 C CA . PHE B 1 331 ? 19.641 -10.078 9.719 1 62.09 331 PHE B CA 1
ATOM 5410 C C . PHE B 1 331 ? 18.906 -9.219 10.734 1 62.09 331 PHE B C 1
ATOM 5412 O O . PHE B 1 331 ? 19.516 -8.531 11.547 1 62.09 331 PHE B O 1
ATOM 5419 N N . ASP B 1 332 ? 17.656 -9.258 10.664 1 61.94 332 ASP B N 1
ATOM 5420 C CA . ASP B 1 332 ? 16.922 -8.359 11.547 1 61.94 332 ASP B CA 1
ATOM 5421 C C . ASP B 1 332 ? 15.969 -9.133 12.461 1 61.94 332 ASP B C 1
ATOM 5423 O O . ASP B 1 332 ? 15.289 -8.547 13.297 1 61.94 332 ASP B O 1
ATOM 5427 N N . GLY B 1 333 ? 16.047 -10.43 12.312 1 66.25 333 GLY B N 1
ATOM 5428 C CA . GLY B 1 333 ? 15.211 -11.281 13.148 1 66.25 333 GLY B CA 1
ATOM 5429 C C . GLY B 1 333 ? 13.727 -11.133 12.867 1 66.25 333 GLY B C 1
ATOM 5430 O O . GLY B 1 333 ? 12.898 -11.742 13.539 1 66.25 333 GLY B O 1
ATOM 5431 N N . LYS B 1 334 ? 13.391 -10.289 12.016 1 75.19 334 LYS B N 1
ATOM 5432 C CA . LYS B 1 334 ? 11.984 -10.047 11.711 1 75.19 334 LYS B CA 1
ATOM 5433 C C . LYS B 1 334 ? 11.414 -11.172 10.852 1 75.19 334 LYS B C 1
ATOM 5435 O O . LYS B 1 334 ? 12.109 -11.719 9.992 1 75.19 334 LYS B O 1
ATOM 5440 N N . THR B 1 335 ? 10.172 -11.602 11.273 1 81.81 335 THR B N 1
ATOM 5441 C CA . THR B 1 335 ? 9.484 -12.641 10.523 1 81.81 335 THR B CA 1
ATOM 5442 C C . THR B 1 335 ? 8.82 -12.062 9.281 1 81.81 335 THR B C 1
ATOM 5444 O O . THR B 1 335 ? 8.219 -10.984 9.336 1 81.81 335 THR B O 1
ATOM 5447 N N . SER B 1 336 ? 9.086 -12.727 8.188 1 84.88 336 SER B N 1
ATOM 5448 C CA . SER B 1 336 ? 8.438 -12.367 6.926 1 84.88 336 SER B CA 1
ATOM 5449 C C . SER B 1 336 ? 7.676 -13.555 6.344 1 84.88 336 SER B C 1
ATOM 5451 O O . SER B 1 336 ? 7.965 -14.703 6.672 1 84.88 336 SER B O 1
ATOM 5453 N N . SER B 1 337 ? 6.656 -13.258 5.68 1 90.81 337 SER B N 1
ATOM 5454 C CA . SER B 1 337 ? 5.887 -14.289 4.988 1 90.81 337 SER B CA 1
ATOM 5455 C C . SER B 1 337 ? 6.23 -14.328 3.504 1 90.81 337 SER B C 1
ATOM 5457 O O . SER B 1 337 ? 6.145 -13.32 2.811 1 90.81 337 SER B O 1
ATOM 5459 N N . LEU B 1 338 ? 6.688 -15.453 3.119 1 91.81 338 LEU B N 1
ATOM 5460 C CA . LEU B 1 338 ? 6.957 -15.68 1.703 1 91.81 338 LEU B CA 1
ATOM 5461 C C . LEU B 1 338 ? 5.863 -16.531 1.067 1 91.81 338 LEU B C 1
ATOM 5463 O O . LEU B 1 338 ? 5.504 -17.578 1.598 1 91.81 338 LEU B O 1
ATOM 5467 N N . TYR B 1 339 ? 5.316 -16.031 -0.055 1 92.69 339 TYR B N 1
ATOM 5468 C CA . TYR B 1 339 ? 4.273 -16.734 -0.795 1 92.69 339 TYR B CA 1
ATOM 5469 C C . TYR B 1 339 ? 4.824 -17.328 -2.088 1 92.69 339 TYR B C 1
ATOM 5471 O O . TYR B 1 339 ? 5.328 -16.594 -2.945 1 92.69 339 TYR B O 1
ATOM 5479 N N . TYR B 1 340 ? 4.75 -18.609 -2.215 1 90.12 340 TYR B N 1
ATOM 5480 C CA . TYR B 1 340 ? 5.23 -19.266 -3.424 1 90.12 340 TYR B CA 1
ATOM 5481 C C . TYR B 1 340 ? 4.512 -20.594 -3.643 1 90.12 340 TYR B C 1
ATOM 5483 O O . TYR B 1 340 ? 3.812 -21.078 -2.752 1 90.12 340 TYR B O 1
ATOM 5491 N N . ASN B 1 341 ? 4.629 -21.047 -4.875 1 85.62 341 ASN B N 1
ATOM 5492 C CA . ASN B 1 341 ? 3.98 -22.297 -5.258 1 85.62 341 ASN B CA 1
ATOM 5493 C C . ASN B 1 341 ? 4.75 -23.516 -4.738 1 85.62 341 ASN B C 1
ATOM 5495 O O . ASN B 1 341 ? 5.98 -23.547 -4.812 1 85.62 341 ASN B O 1
ATOM 5499 N N . VAL B 1 342 ? 4.109 -24.406 -3.982 1 72.69 342 VAL B N 1
ATOM 5500 C CA . VAL B 1 342 ? 4.727 -25.656 -3.549 1 72.69 342 VAL B CA 1
ATOM 5501 C C . VAL B 1 342 ? 4.25 -26.812 -4.438 1 72.69 342 VAL B C 1
ATOM 5503 O O . VAL B 1 342 ? 3.051 -27.094 -4.504 1 72.69 342 VAL B O 1
ATOM 5506 N N . VAL B 1 343 ? 4.957 -27.141 -5.461 1 58.28 343 VAL B N 1
ATOM 5507 C CA . VAL B 1 343 ? 4.602 -28.25 -6.352 1 58.28 343 VAL B CA 1
ATOM 5508 C C . VAL B 1 343 ? 4.879 -29.578 -5.668 1 58.28 343 VAL B C 1
ATOM 5510 O O . VAL B 1 343 ? 5.98 -29.812 -5.16 1 58.28 343 VAL B O 1
ATOM 5513 N N . ASP B 1 344 ? 3.934 -30.125 -4.867 1 50.09 344 ASP B N 1
ATOM 5514 C CA . ASP B 1 344 ? 4.137 -31.469 -4.316 1 50.09 344 ASP B CA 1
ATOM 5515 C C . ASP B 1 344 ? 4.691 -32.406 -5.375 1 50.09 344 ASP B C 1
ATOM 5517 O O . ASP B 1 344 ? 4.113 -32.562 -6.453 1 50.09 344 ASP B O 1
ATOM 5521 N N . SER B 1 345 ? 5.848 -32.688 -5.355 1 44 345 SER B N 1
ATOM 5522 C CA . SER B 1 345 ? 6.398 -33.781 -6.176 1 44 345 SER B CA 1
ATOM 5523 C C . SER B 1 345 ? 5.461 -34.969 -6.211 1 44 345 SER B C 1
ATOM 5525 O O . SER B 1 345 ? 5.434 -35.719 -7.191 1 44 345 SER B O 1
ATOM 5527 N N . HIS B 1 346 ? 4.887 -35.469 -5.082 1 40.25 346 HIS B N 1
ATOM 5528 C CA . HIS B 1 346 ? 4.141 -36.719 -5.18 1 40.25 346 HIS B CA 1
ATOM 5529 C C . HIS B 1 346 ? 2.871 -36.531 -6.004 1 40.25 346 HIS B C 1
ATOM 5531 O O . HIS B 1 346 ? 2.332 -37.5 -6.543 1 40.25 346 HIS B O 1
ATOM 5537 N N . HIS B 1 347 ? 1.89 -35.719 -5.633 1 37.16 347 HIS B N 1
ATOM 5538 C CA . HIS B 1 347 ? 0.679 -35.562 -6.43 1 37.16 347 HIS B CA 1
ATOM 5539 C C . HIS B 1 347 ? 0.95 -34.719 -7.672 1 37.16 347 HIS B C 1
ATOM 5541 O O . HIS B 1 347 ? 1.178 -33.5 -7.57 1 37.16 347 HIS B O 1
ATOM 5547 N N . ASN B 1 348 ? 1.479 -35.219 -8.68 1 36.28 348 ASN B N 1
ATOM 5548 C CA . ASN B 1 348 ? 1.64 -34.938 -10.109 1 36.28 348 ASN B CA 1
ATOM 5549 C C . ASN B 1 348 ? 0.439 -34.188 -10.672 1 36.28 348 ASN B C 1
ATOM 5551 O O . ASN B 1 348 ? 0.265 -34.094 -11.891 1 36.28 348 ASN B O 1
ATOM 5555 N N . ASN B 1 349 ? -0.696 -34.125 -9.953 1 34.53 349 ASN B N 1
ATOM 5556 C CA . ASN B 1 349 ? -1.944 -33.781 -10.625 1 34.53 349 ASN B CA 1
ATOM 5557 C C . ASN B 1 349 ? -2.049 -32.281 -10.875 1 34.53 349 ASN B C 1
ATOM 5559 O O . ASN B 1 349 ? -3.137 -31.766 -11.125 1 34.53 349 ASN B O 1
ATOM 5563 N N . CYS B 1 350 ? -1.328 -31.609 -10.328 1 34.81 350 CYS B N 1
ATOM 5564 C CA . CYS B 1 350 ? -1.66 -30.359 -11.008 1 34.81 350 CYS B CA 1
ATOM 5565 C C . CYS B 1 350 ? -1.465 -30.484 -12.516 1 34.81 350 CYS B C 1
ATOM 5567 O O . CYS B 1 350 ? -1.066 -29.516 -13.172 1 34.81 350 CYS B O 1
ATOM 5569 N N . ILE B 1 351 ? -1.283 -31.766 -12.992 1 31.81 351 ILE B N 1
ATOM 5570 C CA . ILE B 1 351 ? -1.3 -32.281 -14.359 1 31.81 351 ILE B CA 1
ATOM 5571 C C . ILE B 1 351 ? -2.725 -32.25 -14.906 1 31.81 351 ILE B C 1
ATOM 5573 O O . ILE B 1 351 ? -3.637 -32.844 -14.32 1 31.81 351 ILE B O 1
ATOM 5577 N N . GLY B 1 352 ? -3.211 -31.266 -15.445 1 24.78 352 GLY B N 1
ATOM 5578 C CA . GLY B 1 352 ? -4.477 -31.484 -16.125 1 24.78 352 GLY B CA 1
ATOM 5579 C C . GLY B 1 352 ? -4.582 -32.875 -16.734 1 24.78 352 GLY B C 1
ATOM 5580 O O . GLY B 1 352 ? -3.596 -33.406 -17.234 1 24.78 352 GLY B O 1
ATOM 5581 N N . ASN B 1 353 ? -5.434 -33.75 -16.156 1 20.53 353 ASN B N 1
ATOM 5582 C CA . ASN B 1 353 ? -5.832 -34.844 -17.031 1 20.53 353 ASN B CA 1
ATOM 5583 C C . ASN B 1 353 ? -6.043 -34.375 -18.469 1 20.53 353 ASN B C 1
ATOM 5585 O O . ASN B 1 353 ? -6.586 -33.281 -18.703 1 20.53 353 ASN B O 1
#

InterPro domains:
  IPR000086 NUDIX hydrolase domain [PF00293] (180-294)
  IPR000086 NUDIX hydrolase domain [PS51462] (179-309)
  IPR003293 Nudix hydrolase 6-like [PR01356] (139-157)
  IPR003293 Nudix hydrolase 6-like [PR01356] (161-177)
  IPR003293 Nudix hydrolase 6-like [PR01356] (177-195)
  IPR003293 Nudix hydrolase 6-like [PR01356] (265-289)
  IPR003293 Nudix hydrolase 6-like [PR01356] (317-341)
  IPR003293 Nudix hydrolase 6-like [PTHR13994] (82-344)
  IPR015797 NUDIX hydrolase-like domain superfamily [SSF55811] (147-319)
  IPR040618 Pre-nudix hydrolase domain [PF18290] (89-167)

Foldseek 3Di:
DDDDDPDDDPPDDDPDDPDDDDDDDDPPPDDDPDDDDPPVDDDDDDDDDDDDDDDDDDDDDPDDDDDPPPVPPPPDPPVVVVPPLDAFDWDADPPQAIEGDQVPQDLDLVSNLSNVVVNLVVSVVVVGFKYKDKHFPSNVVNVVSCVVVPWDWQDDDPTITIIMDTNDPDDHPDDHDDQEWEKEFEWEAAPVQWTKWFAWPDDDPVCHPATDTQMDTDDPPDDRQRVNQVSCCQAWVWGKHWDFFQDWDWAACDPPGGIYIYTYTYIYTPDAHTDGDPPTTDDIDTGRLVVNCPPPVCVVDPVSNVSSVSVVLVVVLLGWGWDWDWDADPPPRDIDIDTDTDDPPPPPPVPPD/DCPPPPDDPPPPPDPDDDDDDDDDDPPPPDPDPDDDDPPDDDDDDDDDDDDDDDDDDDDDDDDDDDDDDPPPPPPDPPVVVVPVLDAFDWDADPPQAIEGDQVPQDLDLVSNLSNVVVNLVVSVVVVGFKYKDKHFPSNVVNVVSCVVVPWDWQDDDPTITIIMDTNDPDDHPDDHDDQEWEKEFEFEAAPVQWTKWFAWPDDDPVCHPATHTQMDTDDPPDDRQRVNQVSCCQAWVWGKHWDFFQDWDWAACDPPRGIYIYTYTYIYTPDAHTDGDPPTTPDIDTGRLVVNCPPPVCVVDPVSNVSSVSVVCVVVLLGWGWDWDWDADPPPRDIDIDTDTDDPPPPPPVPPD

Radius of gyration: 35.95 Å; Cα contacts (8 Å, |Δi|>4): 1192; chains: 2; bounding box: 74×109×122 Å